Protein AF-A0A8H3FDE0-F1 (afdb_monomer)

Sequence (563 aa):
MAIGNAFDNSKFFAIRVATAGVLFFETPSGRVPGLAKILVSSVLSDLCQEQQKHQLLSYKMVSICQVDMKIFSKVVAVFGSPENREPVIRLATSHVDLRRVGPSQYFQEVLKLVSDSIEDLYEHAMQPSALKYLDVEMVSIKHDRGLDAELKRRFAAFSTEMDTGQEVFYVELPDRLGSKRKMAATGVEESSKVLTYRVRGIPLDLEFASTKTLLEESLETQSVDLDSLSASSGGRQEQVATVRVRGESAKLQGSRSEWLVPAAGSYVTNRRTLMVDTHFSGFTSLYRPNSDDKHVLDCIAISGLGSHAFGSWKHRDSQYMWLRDCLPHQLPGARVLIYGYDTKLAGSQSFQNIADLASKFRASLKVALGSNEHNRPLIFVAHSLGGLILKRALIQMASGDAADLRNFKSTFGILFFGVPNQGMDISSLLAMAHGQHNLPLLTTLSKDADFLQELIERFREVFNFRDSHVVSFFETNASPTARQDVTGKWSMSGKSAVLVDRYSARSGRSWEEDRSYPIDCNHSDMVKFSEYSDDCDIVCDILRDLANEASAVINARLTNSSP

Structure (mmCIF, N/CA/C/O backbone):
data_AF-A0A8H3FDE0-F1
#
_entry.id   AF-A0A8H3FDE0-F1
#
loop_
_atom_site.group_PDB
_atom_site.id
_atom_site.type_symbol
_atom_site.label_atom_id
_atom_site.label_alt_id
_atom_site.label_comp_id
_atom_site.label_asym_id
_atom_site.label_entity_id
_atom_site.label_seq_id
_atom_site.pdbx_PDB_ins_code
_atom_site.Cartn_x
_atom_site.Cartn_y
_atom_site.Cartn_z
_atom_site.occupancy
_atom_site.B_iso_or_equiv
_atom_site.auth_seq_id
_atom_site.auth_comp_id
_atom_site.auth_asym_id
_atom_site.auth_atom_id
_atom_site.pdbx_PDB_model_num
ATOM 1 N N . MET A 1 1 ? 11.069 64.218 -26.740 1.00 22.34 1 MET A N 1
ATOM 2 C CA . MET A 1 1 ? 11.864 65.327 -26.171 1.00 22.34 1 MET A CA 1
ATOM 3 C C . MET A 1 1 ? 12.975 64.686 -25.360 1.00 22.34 1 MET A C 1
ATOM 5 O O . MET A 1 1 ? 12.674 63.975 -24.412 1.00 22.34 1 MET A O 1
ATOM 9 N N . ALA A 1 2 ? 14.219 64.791 -25.823 1.00 33.81 2 ALA A N 1
ATOM 10 C CA . ALA A 1 2 ? 15.369 64.220 -25.135 1.00 33.81 2 ALA A CA 1
ATOM 11 C C . ALA A 1 2 ? 15.617 64.979 -23.824 1.00 33.81 2 ALA A C 1
ATOM 13 O O . ALA A 1 2 ? 15.707 66.204 -23.845 1.00 33.81 2 ALA A O 1
ATOM 14 N N . ILE A 1 3 ? 15.761 64.258 -22.713 1.00 22.78 3 ILE A N 1
ATOM 15 C CA . ILE A 1 3 ? 16.500 64.740 -21.546 1.00 22.78 3 ILE A CA 1
ATOM 16 C C . ILE A 1 3 ? 17.521 63.655 -21.231 1.00 22.78 3 ILE A C 1
ATOM 18 O O . ILE A 1 3 ? 17.233 62.673 -20.553 1.00 22.78 3 ILE A O 1
ATOM 22 N N . GLY A 1 4 ? 18.716 63.832 -21.790 1.00 33.47 4 GLY A N 1
ATOM 23 C CA . GLY A 1 4 ? 19.910 63.270 -21.193 1.00 33.47 4 GLY A CA 1
ATOM 24 C C . GLY A 1 4 ? 20.167 64.011 -19.888 1.00 33.47 4 GLY A C 1
ATOM 25 O O . GLY A 1 4 ? 20.262 65.233 -19.887 1.00 33.47 4 GLY A O 1
ATOM 26 N N . ASN A 1 5 ? 20.282 63.271 -18.794 1.00 26.22 5 ASN A N 1
ATOM 27 C CA . ASN A 1 5 ? 21.039 63.710 -17.635 1.00 26.22 5 ASN A CA 1
ATOM 28 C C . ASN A 1 5 ? 22.044 62.601 -17.342 1.00 26.22 5 ASN A C 1
ATOM 30 O O . ASN A 1 5 ? 21.673 61.484 -16.987 1.00 26.22 5 ASN A O 1
ATOM 34 N N . ALA A 1 6 ? 23.315 62.913 -17.584 1.00 33.34 6 ALA A N 1
ATOM 35 C CA . ALA A 1 6 ? 24.441 62.068 -17.240 1.00 33.34 6 ALA A CA 1
ATOM 36 C C . ALA A 1 6 ? 24.471 61.908 -15.715 1.00 33.34 6 ALA A C 1
ATOM 38 O O . ALA A 1 6 ? 24.674 62.881 -14.989 1.00 33.34 6 ALA A O 1
ATOM 39 N N . PHE A 1 7 ? 24.218 60.692 -15.234 1.00 35.72 7 PHE A N 1
ATOM 40 C CA . PHE A 1 7 ? 24.431 60.361 -13.832 1.00 35.72 7 PHE A CA 1
ATOM 41 C C . PHE A 1 7 ? 25.938 60.349 -13.544 1.00 35.72 7 PHE A C 1
ATOM 43 O O . PHE A 1 7 ? 26.733 59.831 -14.327 1.00 35.72 7 PHE A O 1
ATOM 50 N N . ASP A 1 8 ? 26.333 60.959 -12.428 1.00 37.66 8 ASP A N 1
ATOM 51 C CA . ASP A 1 8 ? 27.702 60.903 -11.920 1.00 37.66 8 ASP A CA 1
ATOM 52 C C . ASP A 1 8 ? 27.927 59.536 -11.261 1.00 37.66 8 ASP A C 1
ATOM 54 O O . ASP A 1 8 ? 27.535 59.293 -10.117 1.00 37.66 8 ASP A O 1
ATOM 58 N N . ASN A 1 9 ? 28.528 58.617 -12.014 1.00 37.41 9 ASN A N 1
ATOM 59 C CA . ASN A 1 9 ? 28.656 57.209 -11.632 1.00 37.41 9 ASN A CA 1
ATOM 60 C C . ASN A 1 9 ? 29.606 56.977 -10.446 1.00 37.41 9 ASN A C 1
ATOM 62 O O . ASN A 1 9 ? 29.585 55.907 -9.844 1.00 37.41 9 ASN A O 1
ATOM 66 N N . SER A 1 10 ? 30.371 57.997 -10.038 1.00 37.31 10 SER A N 1
ATOM 67 C CA . SER A 1 10 ? 31.222 57.938 -8.845 1.00 37.31 10 SER A CA 1
ATOM 68 C C . SER A 1 10 ? 30.434 57.889 -7.528 1.00 37.31 10 SER A C 1
ATOM 70 O O . SER A 1 10 ? 30.994 57.517 -6.495 1.00 37.31 10 SER A O 1
ATOM 72 N N . LYS A 1 11 ? 29.137 58.231 -7.565 1.00 34.28 11 LYS A N 1
ATOM 73 C CA . LYS A 1 11 ? 28.269 58.326 -6.385 1.00 34.28 11 LYS A CA 1
ATOM 74 C C . LYS A 1 11 ? 27.404 57.100 -6.142 1.00 34.28 11 LYS A C 1
ATOM 76 O O . LYS A 1 11 ? 26.769 57.054 -5.096 1.00 34.28 11 LYS A O 1
ATOM 81 N N . PHE A 1 12 ? 27.394 56.116 -7.040 1.00 36.97 12 PHE A N 1
ATOM 82 C CA . PHE A 1 12 ? 26.484 54.973 -6.957 1.00 36.97 12 PHE A CA 1
ATOM 83 C C . PHE A 1 12 ? 27.229 53.629 -6.949 1.00 36.97 12 PHE A C 1
ATOM 85 O O . PHE A 1 12 ? 28.240 53.466 -7.635 1.00 36.97 12 PHE A O 1
ATOM 92 N N . PHE A 1 13 ? 26.720 52.648 -6.199 1.00 36.12 13 PHE A N 1
ATOM 93 C CA . PHE A 1 13 ? 27.183 51.258 -6.237 1.00 36.12 13 PHE A CA 1
ATOM 94 C C . PHE A 1 13 ? 26.035 50.285 -6.524 1.00 36.12 13 PHE A C 1
ATOM 96 O O . PHE A 1 13 ? 24.891 50.555 -6.166 1.00 36.12 13 PHE A O 1
ATOM 103 N N . ALA A 1 14 ? 26.324 49.170 -7.200 1.00 37.31 14 ALA A N 1
ATOM 104 C CA . ALA A 1 14 ? 25.313 48.229 -7.685 1.00 37.31 14 ALA A CA 1
ATOM 105 C C . ALA A 1 14 ? 25.426 46.839 -7.031 1.00 37.31 14 ALA A C 1
ATOM 107 O O . ALA A 1 14 ? 26.529 46.316 -6.863 1.00 37.31 14 ALA A O 1
ATOM 108 N N . ILE A 1 15 ? 24.284 46.224 -6.703 1.00 37.41 15 ILE A N 1
ATOM 109 C CA . ILE A 1 15 ? 24.168 44.870 -6.144 1.00 37.41 15 ILE A CA 1
ATOM 110 C C . ILE A 1 15 ? 23.293 44.011 -7.055 1.00 37.41 15 ILE A C 1
ATOM 112 O O . ILE A 1 15 ? 22.133 44.337 -7.310 1.00 37.41 15 ILE A O 1
ATOM 116 N N . ARG A 1 16 ? 23.819 42.875 -7.522 1.00 36.84 16 ARG A N 1
ATOM 117 C CA . ARG A 1 16 ? 23.047 41.886 -8.289 1.00 36.84 16 ARG A CA 1
ATOM 118 C C . ARG A 1 16 ? 22.455 40.831 -7.362 1.00 36.84 16 ARG A C 1
ATOM 120 O O . ARG A 1 16 ? 23.194 40.149 -6.659 1.00 36.84 16 ARG A O 1
ATOM 127 N N . VAL A 1 17 ? 21.144 40.620 -7.450 1.00 37.12 17 VAL A N 1
ATOM 128 C CA . VAL A 1 17 ? 20.457 39.498 -6.799 1.00 37.12 17 VAL A CA 1
ATOM 129 C C . VAL A 1 17 ? 20.051 38.494 -7.874 1.00 37.12 17 VAL A C 1
ATOM 131 O O . VAL A 1 17 ? 19.316 38.834 -8.804 1.00 37.12 17 VAL A O 1
ATOM 134 N N . ALA A 1 18 ? 20.540 37.254 -7.762 1.00 33.62 18 ALA A N 1
ATOM 135 C CA . ALA A 1 18 ? 20.461 36.224 -8.807 1.00 33.62 18 ALA A CA 1
ATOM 136 C C . ALA A 1 18 ? 19.032 35.891 -9.287 1.00 33.62 18 ALA A C 1
ATOM 138 O O . ALA A 1 18 ? 18.868 35.325 -10.365 1.00 33.62 18 ALA A O 1
ATOM 139 N N . THR A 1 19 ? 18.000 36.279 -8.535 1.00 35.19 19 THR A N 1
ATOM 140 C CA . THR A 1 19 ? 16.588 36.046 -8.870 1.00 35.19 19 THR A CA 1
ATOM 141 C C . THR A 1 19 ? 15.720 37.312 -8.908 1.00 35.19 19 THR A C 1
ATOM 143 O O . THR A 1 19 ? 14.520 37.187 -9.144 1.00 35.19 19 THR A O 1
ATOM 146 N N . ALA A 1 20 ? 16.281 38.518 -8.717 1.00 34.38 20 ALA A N 1
ATOM 147 C CA . ALA A 1 20 ? 15.489 39.756 -8.593 1.00 34.38 20 ALA A CA 1
ATOM 148 C C . ALA A 1 20 ? 16.021 40.996 -9.350 1.00 34.38 20 ALA A C 1
ATOM 150 O O . ALA A 1 20 ? 15.379 42.041 -9.317 1.00 34.38 20 ALA A O 1
ATOM 151 N N . GLY A 1 21 ? 17.137 40.901 -10.081 1.00 37.28 21 GLY A N 1
ATOM 152 C CA . GLY A 1 21 ? 17.689 42.032 -10.846 1.00 37.28 21 GLY A CA 1
ATOM 153 C C . GLY A 1 21 ? 18.796 42.798 -10.108 1.00 37.28 21 GLY A C 1
ATOM 154 O O . GLY A 1 21 ? 19.338 42.311 -9.114 1.00 37.28 21 GLY A O 1
ATOM 155 N N . VAL A 1 22 ? 19.196 43.954 -10.652 1.00 34.84 22 VAL A N 1
ATOM 156 C CA . VAL A 1 22 ? 20.309 44.789 -10.153 1.00 34.84 22 VAL A CA 1
ATOM 157 C C . VAL A 1 22 ? 19.758 45.993 -9.394 1.00 34.84 22 VAL A C 1
ATOM 159 O O . VAL A 1 22 ? 18.903 46.703 -9.913 1.00 34.84 22 VAL A O 1
ATOM 162 N N . LEU A 1 23 ? 20.259 46.230 -8.185 1.00 37.91 23 LEU A N 1
ATOM 163 C CA . LEU A 1 23 ? 19.879 47.331 -7.300 1.00 37.91 23 LEU A CA 1
ATOM 164 C C . LEU A 1 23 ? 21.014 48.355 -7.234 1.00 37.91 23 LEU A C 1
ATOM 166 O O . LEU A 1 23 ? 22.162 47.951 -7.098 1.00 37.91 23 LEU A O 1
ATOM 170 N N . PHE A 1 24 ? 20.715 49.654 -7.301 1.00 35.84 24 PHE A N 1
ATOM 171 C CA . PHE A 1 24 ? 21.709 50.731 -7.193 1.00 35.84 24 PHE A CA 1
ATOM 172 C C . PHE A 1 24 ? 21.506 51.531 -5.899 1.00 35.84 24 PHE A C 1
ATOM 174 O O . PHE A 1 24 ? 20.376 51.863 -5.542 1.00 35.84 24 PHE A O 1
ATOM 181 N N . PHE A 1 25 ? 22.601 51.869 -5.224 1.00 37.00 25 PHE A N 1
ATOM 182 C CA . PHE A 1 25 ? 22.638 52.604 -3.958 1.00 37.00 25 PHE A CA 1
ATOM 183 C C . PHE A 1 25 ? 23.558 53.821 -4.084 1.00 37.00 25 PHE A C 1
ATOM 185 O O . PHE A 1 25 ? 24.572 53.744 -4.770 1.00 37.00 25 PHE A O 1
ATOM 192 N N . GLU A 1 26 ? 23.221 54.940 -3.443 1.00 36.34 26 GLU A N 1
ATOM 193 C CA . GLU A 1 26 ? 24.007 56.184 -3.471 1.00 36.34 26 GLU A CA 1
ATOM 194 C C . GLU A 1 26 ? 24.950 56.265 -2.254 1.00 36.34 26 GLU A C 1
ATOM 196 O O . GLU A 1 26 ? 24.583 55.867 -1.151 1.00 36.34 26 GLU A O 1
ATOM 201 N N . THR A 1 27 ? 26.179 56.752 -2.438 1.00 38.47 27 THR A N 1
ATOM 202 C CA . THR A 1 27 ? 27.205 56.837 -1.382 1.00 38.47 27 THR A CA 1
ATOM 203 C C . THR A 1 27 ? 27.100 58.129 -0.552 1.00 38.47 27 THR A C 1
ATOM 205 O O . THR A 1 27 ? 26.660 59.160 -1.062 1.00 38.47 27 THR A O 1
ATOM 208 N N . PRO A 1 28 ? 27.531 58.134 0.728 1.00 39.09 28 PRO A N 1
ATOM 209 C CA . PRO A 1 28 ? 27.025 59.091 1.723 1.00 39.09 28 PRO A CA 1
ATOM 210 C C . PRO A 1 28 ? 27.609 60.511 1.677 1.00 39.09 28 PRO A C 1
ATOM 212 O O . PRO A 1 28 ? 27.241 61.351 2.499 1.00 39.09 28 PRO A O 1
ATOM 215 N N . SER A 1 29 ? 28.524 60.840 0.762 1.00 39.75 29 SER A N 1
ATOM 216 C CA . SER A 1 29 ? 29.265 62.112 0.833 1.00 39.75 29 SER A CA 1
ATOM 217 C C . SER A 1 29 ? 28.501 63.345 0.327 1.00 39.75 29 SER A C 1
ATOM 219 O O . SER A 1 29 ? 29.087 64.415 0.171 1.00 39.75 29 SER A O 1
ATOM 221 N N . GLY A 1 30 ? 27.184 63.253 0.136 1.00 33.19 30 GLY A N 1
ATOM 222 C CA . GLY A 1 30 ? 26.374 64.363 -0.365 1.00 33.19 30 GLY A CA 1
ATOM 223 C C . GLY A 1 30 ? 24.966 64.452 0.209 1.00 33.19 30 GLY A C 1
ATOM 224 O O . GLY A 1 30 ? 24.048 64.686 -0.558 1.00 33.19 30 GLY A O 1
ATOM 225 N N . ARG A 1 31 ? 24.802 64.254 1.527 1.00 33.38 31 ARG A N 1
ATOM 226 C CA . ARG A 1 31 ? 23.618 64.596 2.353 1.00 33.38 31 ARG A CA 1
ATOM 227 C C . ARG A 1 31 ? 22.254 64.597 1.631 1.00 33.38 31 ARG A C 1
ATOM 229 O O . ARG A 1 31 ? 21.809 65.660 1.219 1.00 33.38 31 ARG A O 1
ATOM 236 N N . VAL A 1 32 ? 21.540 63.469 1.682 1.00 28.52 32 VAL A N 1
ATOM 237 C CA . VAL A 1 32 ? 20.231 63.314 2.365 1.00 28.52 32 VAL A CA 1
ATOM 238 C C . VAL A 1 32 ? 20.083 61.825 2.743 1.00 28.52 32 VAL A C 1
ATOM 240 O O . VAL A 1 32 ? 20.310 60.977 1.883 1.00 28.52 32 VAL A O 1
ATOM 243 N N . PRO A 1 33 ? 19.738 61.475 3.997 1.00 34.03 33 PRO A N 1
ATOM 244 C CA . PRO A 1 33 ? 19.561 60.090 4.419 1.00 34.03 33 PRO A CA 1
ATOM 245 C C . PRO A 1 33 ? 18.165 59.572 4.048 1.00 34.03 33 PRO A C 1
ATOM 247 O O . PRO A 1 33 ? 17.163 60.254 4.256 1.00 34.03 33 PRO A O 1
ATOM 250 N N . GLY A 1 34 ? 18.110 58.332 3.564 1.00 33.41 34 GLY A N 1
ATOM 251 C CA . GLY A 1 34 ? 16.872 57.569 3.435 1.00 33.41 34 GLY A CA 1
ATOM 252 C C . GLY A 1 34 ? 16.221 57.648 2.060 1.00 33.41 34 GLY A C 1
ATOM 253 O O . GLY A 1 34 ? 15.287 58.414 1.859 1.00 33.41 34 GLY A O 1
ATOM 254 N N . LEU A 1 35 ? 16.686 56.801 1.140 1.00 31.83 35 LEU A N 1
ATOM 255 C CA . LEU A 1 35 ? 15.866 56.040 0.186 1.00 31.83 35 LEU A CA 1
ATOM 256 C C . LEU A 1 35 ? 16.807 55.257 -0.733 1.00 31.83 35 LEU A C 1
ATOM 258 O O . LEU A 1 35 ? 17.400 55.814 -1.655 1.00 31.83 35 LEU A O 1
ATOM 262 N N . ALA A 1 36 ? 16.908 53.945 -0.520 1.00 32.09 36 ALA A N 1
ATOM 263 C CA . ALA A 1 36 ? 17.380 53.048 -1.564 1.00 32.09 36 ALA A CA 1
ATOM 264 C C . ALA A 1 36 ? 16.412 53.173 -2.752 1.00 32.09 36 ALA A C 1
ATOM 266 O O . ALA A 1 36 ? 15.255 52.748 -2.679 1.00 32.09 36 ALA A O 1
ATOM 267 N N . LYS A 1 37 ? 16.851 53.810 -3.841 1.00 33.69 37 LYS A N 1
ATOM 268 C CA . LYS A 1 37 ? 16.078 53.869 -5.082 1.00 33.69 37 LYS A CA 1
ATOM 269 C C . LYS A 1 37 ? 16.161 52.502 -5.758 1.00 33.69 37 LYS A C 1
ATOM 271 O O . LYS A 1 37 ? 17.073 52.212 -6.523 1.00 33.69 37 LYS A O 1
ATOM 276 N N . ILE A 1 38 ? 15.179 51.655 -5.469 1.00 33.28 38 ILE A N 1
ATOM 277 C CA . ILE A 1 38 ? 14.972 50.393 -6.175 1.00 33.28 38 ILE A CA 1
ATOM 278 C C . ILE A 1 38 ? 14.466 50.729 -7.585 1.00 33.28 38 ILE A C 1
ATOM 280 O O . ILE A 1 38 ? 13.282 50.989 -7.790 1.00 33.28 38 ILE A O 1
ATOM 284 N N . LEU A 1 39 ? 15.373 50.754 -8.563 1.00 31.47 39 LEU A N 1
ATOM 285 C CA . LEU A 1 39 ? 15.007 50.760 -9.978 1.00 31.47 39 LEU A CA 1
ATOM 286 C C . LEU A 1 39 ? 14.597 49.338 -10.373 1.00 31.47 39 LEU A C 1
ATOM 288 O O . LEU A 1 39 ? 15.419 48.521 -10.777 1.00 31.47 39 LEU A O 1
ATOM 292 N N . VAL A 1 40 ? 13.309 49.032 -10.241 1.00 33.34 40 VAL A N 1
ATOM 293 C CA . VAL A 1 40 ? 12.713 47.837 -10.843 1.00 33.34 40 VAL A CA 1
ATOM 294 C C . VAL A 1 40 ? 11.782 48.303 -11.957 1.00 33.34 40 VAL A C 1
ATOM 296 O O . VAL A 1 40 ? 10.842 49.056 -11.722 1.00 33.34 40 VAL A O 1
ATOM 299 N N . SER A 1 41 ? 12.065 47.807 -13.164 1.00 30.62 41 SER A N 1
ATOM 300 C CA . SER A 1 41 ? 11.347 47.987 -14.435 1.00 30.62 41 SER A CA 1
ATOM 301 C C . SER A 1 41 ? 11.765 49.152 -15.368 1.00 30.62 41 SER A C 1
ATOM 303 O O . SER A 1 41 ? 11.991 50.293 -14.972 1.00 30.62 41 SER A O 1
ATOM 305 N N . SER A 1 42 ? 11.831 48.793 -16.659 1.00 31.50 42 SER A N 1
ATOM 306 C CA . SER A 1 42 ? 12.104 49.536 -17.910 1.00 31.50 42 SER A CA 1
ATOM 307 C C . SER A 1 42 ? 13.529 50.013 -18.243 1.00 31.50 42 SER A C 1
ATOM 309 O O . SER A 1 42 ? 13.924 49.870 -19.391 1.00 31.50 42 SER A O 1
ATOM 311 N N . VAL A 1 43 ? 14.369 50.465 -17.305 1.00 33.34 43 VAL A N 1
ATOM 312 C CA . VAL A 1 43 ? 15.725 50.960 -17.684 1.00 33.34 43 VAL A CA 1
ATOM 313 C C . VAL A 1 43 ? 16.710 49.815 -18.003 1.00 33.34 43 VAL A C 1
ATOM 315 O O . VAL A 1 43 ? 17.673 49.982 -18.747 1.00 33.34 43 VAL A O 1
ATOM 318 N N . LEU A 1 44 ? 16.449 48.609 -17.488 1.00 34.69 44 LEU A N 1
ATOM 319 C CA . LEU A 1 44 ? 17.296 47.427 -17.692 1.00 34.69 44 LEU A CA 1
ATOM 320 C C . LEU A 1 44 ? 17.119 46.760 -19.062 1.00 34.69 44 LEU A C 1
ATOM 322 O O . LEU A 1 44 ? 18.084 46.188 -19.559 1.00 34.69 44 LEU A O 1
ATOM 326 N N . SER A 1 45 ? 15.942 46.833 -19.696 1.00 37.31 45 SER A N 1
ATOM 327 C CA . SER A 1 45 ? 15.805 46.332 -21.075 1.00 37.31 45 SER A CA 1
ATOM 328 C C . SER A 1 45 ? 16.636 47.162 -22.052 1.00 37.31 45 SER A C 1
ATOM 330 O O . SER A 1 45 ? 17.152 46.615 -23.024 1.00 37.31 45 SER A O 1
ATOM 332 N N . ASP A 1 46 ? 16.825 48.447 -21.738 1.00 34.12 46 ASP A N 1
ATOM 333 C CA . ASP A 1 46 ? 17.574 49.391 -22.564 1.00 34.12 46 ASP A CA 1
ATOM 334 C C . ASP A 1 46 ? 19.088 49.338 -22.269 1.00 34.12 46 ASP A C 1
ATOM 336 O O . ASP A 1 46 ? 19.888 49.311 -23.202 1.00 34.12 46 ASP A O 1
ATOM 340 N N . LEU A 1 47 ? 19.502 49.191 -20.998 1.00 35.53 47 LEU A N 1
ATOM 341 C CA . LEU A 1 47 ? 20.918 49.040 -20.597 1.00 35.53 47 LEU A CA 1
ATOM 342 C C . LEU A 1 47 ? 21.522 47.653 -20.899 1.00 35.53 47 LEU A C 1
ATOM 344 O O . LEU A 1 47 ? 22.745 47.516 -20.973 1.00 35.53 47 LEU A O 1
ATOM 348 N N . CYS A 1 48 ? 20.697 46.608 -21.050 1.00 38.47 48 CYS A N 1
ATOM 349 C CA . CYS A 1 48 ? 21.152 45.254 -21.397 1.00 38.47 48 CYS A CA 1
ATOM 350 C C . CYS A 1 48 ? 21.307 45.008 -22.908 1.00 38.47 48 CYS A C 1
ATOM 352 O O . CYS A 1 48 ? 21.723 43.911 -23.292 1.00 38.47 48 CYS A O 1
ATOM 354 N N . GLN A 1 49 ? 21.036 45.998 -23.766 1.00 39.34 49 GLN A N 1
ATOM 355 C CA . GLN A 1 49 ? 21.440 45.934 -25.173 1.00 39.34 49 GLN A CA 1
ATOM 356 C C . GLN A 1 49 ? 22.977 45.996 -25.278 1.00 39.34 49 GLN A C 1
ATOM 358 O O . GLN A 1 49 ? 23.633 46.730 -24.536 1.00 39.34 49 GLN A O 1
ATOM 363 N N . GLU A 1 50 ? 23.583 45.223 -26.191 1.00 39.38 50 GLU A N 1
ATOM 364 C CA . GLU A 1 50 ? 25.050 45.057 -26.280 1.00 39.38 50 GLU A CA 1
ATOM 365 C C . GLU A 1 50 ? 25.846 46.371 -26.391 1.00 39.38 50 GLU A C 1
ATOM 367 O O . GLU A 1 50 ? 27.014 46.406 -26.010 1.00 39.38 50 GLU A O 1
ATOM 372 N N . GLN A 1 51 ? 25.222 47.467 -26.832 1.00 39.56 51 GLN A N 1
ATOM 373 C CA . GLN A 1 51 ? 25.865 48.770 -27.018 1.00 39.56 51 GLN A CA 1
ATOM 374 C C . GLN A 1 51 ? 26.121 49.582 -25.730 1.00 39.56 51 GLN A C 1
ATOM 376 O O . GLN A 1 51 ? 26.829 50.584 -25.807 1.00 39.56 51 GLN A O 1
ATOM 381 N N . GLN A 1 52 ? 25.616 49.184 -24.549 1.00 37.94 52 GLN A N 1
ATOM 382 C CA . GLN A 1 52 ? 25.754 49.987 -23.311 1.00 37.94 52 GLN A CA 1
ATOM 383 C C . GLN A 1 52 ? 26.490 49.303 -22.140 1.00 37.94 52 GLN A C 1
ATOM 385 O O . GLN A 1 52 ? 26.729 49.939 -21.111 1.00 37.94 52 GLN A O 1
ATOM 390 N N . LYS A 1 53 ? 26.970 48.058 -22.301 1.00 40.06 53 LYS A N 1
ATOM 391 C CA . LYS A 1 53 ? 27.696 47.300 -21.251 1.00 40.06 53 LYS A CA 1
ATOM 392 C C . LYS A 1 53 ? 28.917 48.025 -20.664 1.00 40.06 53 LYS A C 1
ATOM 394 O O . LYS A 1 53 ? 29.217 47.851 -19.487 1.00 40.06 53 LYS A O 1
ATOM 399 N N . HIS A 1 54 ? 29.604 48.862 -21.441 1.00 42.72 54 HIS A N 1
ATOM 400 C CA . HIS A 1 54 ? 30.774 49.614 -20.968 1.00 42.72 54 HIS A CA 1
ATOM 401 C C . HIS A 1 54 ? 30.444 50.656 -19.883 1.00 42.72 54 HIS A C 1
ATOM 403 O O . HIS A 1 54 ? 31.332 51.025 -19.118 1.00 42.72 54 HIS A O 1
ATOM 409 N N . GLN A 1 55 ? 29.183 51.095 -19.763 1.00 40.19 55 GLN A N 1
ATOM 410 C CA . GLN A 1 55 ? 28.762 52.036 -18.718 1.00 40.19 55 GLN A CA 1
ATOM 411 C C . GLN A 1 55 ? 28.667 51.372 -17.333 1.00 40.19 55 GLN A C 1
ATOM 413 O O . GLN A 1 55 ? 28.877 52.042 -16.323 1.00 40.19 55 GLN A O 1
ATOM 418 N N . LEU A 1 56 ? 28.460 50.049 -17.265 1.00 40.69 56 LEU A N 1
ATOM 419 C CA . LEU A 1 56 ? 28.406 49.297 -16.001 1.00 40.69 56 LEU A CA 1
ATOM 420 C C . LEU A 1 56 ? 29.760 49.253 -15.268 1.00 40.69 56 LEU A C 1
ATOM 422 O O . LEU A 1 56 ? 29.789 49.139 -14.048 1.00 40.69 56 LEU A O 1
ATOM 426 N N . LEU A 1 57 ? 30.877 49.410 -15.989 1.00 40.53 57 LEU A N 1
ATOM 427 C CA . LEU A 1 57 ? 32.238 49.416 -15.427 1.00 40.53 57 LEU A CA 1
ATOM 428 C C . LEU A 1 57 ? 32.570 50.679 -14.616 1.00 40.53 57 LEU A C 1
ATOM 430 O O . LEU A 1 57 ? 33.614 50.738 -13.972 1.00 40.53 57 LEU A O 1
ATOM 434 N N . SER A 1 58 ? 31.708 51.696 -14.663 1.00 36.25 58 SER A N 1
ATOM 435 C CA . SER A 1 58 ? 31.905 52.962 -13.949 1.00 36.25 58 SER A CA 1
ATOM 436 C C . SER A 1 58 ? 31.269 52.999 -12.553 1.00 36.25 58 SER A C 1
ATOM 438 O O . SER A 1 58 ? 31.458 53.979 -11.836 1.00 36.25 58 SER A O 1
ATOM 440 N N . TYR A 1 59 ? 30.572 51.929 -12.149 1.00 39.53 59 TYR A N 1
ATOM 441 C CA . TYR A 1 59 ? 29.973 51.774 -10.821 1.00 39.53 59 TYR A CA 1
ATOM 442 C C . TYR A 1 59 ? 30.810 50.834 -9.944 1.00 39.53 59 TYR A C 1
ATOM 444 O O . TYR A 1 59 ? 31.330 49.822 -10.416 1.00 39.53 59 TYR A O 1
ATOM 452 N N . LYS A 1 60 ? 30.909 51.120 -8.639 1.00 35.56 60 LYS A N 1
ATOM 453 C CA . LYS A 1 60 ? 31.453 50.149 -7.670 1.00 35.56 60 LYS A CA 1
ATOM 454 C C . LYS A 1 60 ? 30.425 49.029 -7.472 1.00 35.56 60 LYS A C 1
ATOM 456 O O . LYS A 1 60 ? 29.248 49.321 -7.305 1.00 35.56 60 LYS A O 1
ATOM 461 N N . MET A 1 61 ? 30.821 47.758 -7.513 1.00 38.53 61 MET A N 1
ATOM 462 C CA . MET A 1 61 ? 29.871 46.633 -7.460 1.00 38.53 61 MET A CA 1
ATOM 463 C C . MET A 1 61 ? 30.195 45.655 -6.328 1.00 38.53 61 MET A C 1
ATOM 465 O O . MET A 1 61 ? 31.365 45.390 -6.050 1.00 38.53 61 MET A O 1
ATOM 469 N N . VAL A 1 62 ? 29.152 45.128 -5.678 1.00 35.19 62 VAL A N 1
ATOM 470 C CA . VAL A 1 62 ? 29.246 44.090 -4.636 1.00 35.19 62 VAL A CA 1
ATOM 471 C C . VAL A 1 62 ? 28.268 42.968 -4.972 1.00 35.19 62 VAL A C 1
ATOM 473 O O . VAL A 1 62 ? 27.091 43.212 -5.246 1.00 35.19 62 VAL A O 1
ATOM 476 N N . SER A 1 63 ? 28.751 41.727 -4.941 1.00 36.72 63 SER A N 1
ATOM 477 C CA . SER A 1 63 ? 27.975 40.547 -5.331 1.00 36.72 63 SER A CA 1
ATOM 478 C C . SER A 1 63 ? 27.604 39.721 -4.093 1.00 36.72 63 SER A C 1
ATOM 480 O O . SER A 1 63 ? 28.461 39.377 -3.287 1.00 36.72 63 SER A O 1
ATOM 482 N N . ILE A 1 64 ? 26.324 39.390 -3.904 1.00 36.03 64 ILE A N 1
ATOM 483 C CA . ILE A 1 64 ? 25.856 38.615 -2.739 1.00 36.03 64 ILE A CA 1
ATOM 484 C C . ILE A 1 64 ? 25.473 37.207 -3.200 1.00 36.03 64 ILE A C 1
ATOM 486 O O . ILE A 1 64 ? 24.720 37.050 -4.161 1.00 36.03 64 ILE A O 1
ATOM 490 N N . CYS A 1 65 ? 25.997 36.175 -2.533 1.00 33.91 65 CYS A N 1
ATOM 491 C CA . CYS A 1 65 ? 25.791 34.775 -2.913 1.00 33.91 65 CYS A CA 1
ATOM 492 C C . CYS A 1 65 ? 25.302 33.929 -1.726 1.00 33.91 65 CYS A C 1
ATOM 494 O O . CYS A 1 65 ? 25.849 34.005 -0.630 1.00 33.91 65 CYS A O 1
ATOM 496 N N . GLN A 1 66 ? 24.276 33.107 -1.946 1.00 35.03 66 GLN A N 1
ATOM 497 C CA . GLN A 1 66 ? 23.665 32.248 -0.929 1.00 35.03 66 GLN A CA 1
ATOM 498 C C . GLN A 1 66 ? 24.441 30.927 -0.780 1.00 35.03 66 GLN A C 1
ATOM 500 O O . GLN A 1 66 ? 24.844 30.322 -1.775 1.00 35.03 66 GLN A O 1
ATOM 505 N N . VAL A 1 67 ? 24.614 30.447 0.455 1.00 32.91 67 VAL A N 1
ATOM 506 C CA . VAL A 1 67 ? 25.205 29.129 0.749 1.00 32.91 67 VAL A CA 1
ATOM 507 C C . VAL A 1 67 ? 24.117 28.207 1.280 1.00 32.91 67 VAL A C 1
ATOM 509 O O . VAL A 1 67 ? 24.032 27.984 2.473 1.00 32.91 67 VAL A O 1
ATOM 512 N N . ASP A 1 68 ? 23.221 27.763 0.405 1.00 31.61 68 ASP A N 1
ATOM 513 C CA . ASP A 1 68 ? 22.733 26.377 0.413 1.00 31.61 68 ASP A CA 1
ATOM 514 C C . ASP A 1 68 ? 21.648 26.196 -0.643 1.00 31.61 68 ASP A C 1
ATOM 516 O O . ASP A 1 68 ? 20.457 26.394 -0.418 1.00 31.61 68 ASP A O 1
ATOM 520 N N . MET A 1 69 ? 22.093 25.843 -1.844 1.00 30.94 69 MET A N 1
ATOM 521 C CA . MET A 1 69 ? 21.731 24.596 -2.519 1.00 30.94 69 MET A CA 1
ATOM 522 C C . MET A 1 69 ? 22.374 24.613 -3.906 1.00 30.94 69 MET A C 1
ATOM 524 O O . MET A 1 69 ? 22.395 25.614 -4.621 1.00 30.94 69 MET A O 1
ATOM 528 N N . LYS A 1 70 ? 22.983 23.483 -4.251 1.00 34.22 70 LYS A N 1
ATOM 529 C CA . LYS A 1 70 ? 23.883 23.295 -5.389 1.00 34.22 70 LYS A CA 1
ATOM 530 C C . LYS A 1 70 ? 23.156 23.324 -6.745 1.00 34.22 70 LYS A C 1
ATOM 532 O O . LYS A 1 70 ? 23.100 22.289 -7.388 1.00 34.22 70 LYS A O 1
ATOM 537 N N . ILE A 1 71 ? 22.679 24.478 -7.221 1.00 28.33 71 ILE A N 1
ATOM 538 C CA . ILE A 1 71 ? 22.611 24.801 -8.666 1.00 28.33 71 ILE A CA 1
ATOM 539 C C . ILE A 1 71 ? 22.873 26.301 -8.864 1.00 28.33 71 ILE A C 1
ATOM 541 O O . ILE A 1 71 ? 22.019 27.065 -9.285 1.00 28.33 71 ILE A O 1
ATOM 545 N N . PHE A 1 72 ? 24.099 26.719 -8.576 1.00 26.69 72 PHE A N 1
ATOM 546 C CA . PHE A 1 72 ? 24.865 27.513 -9.531 1.00 26.69 72 PHE A CA 1
ATOM 547 C C . PHE A 1 72 ? 26.300 27.002 -9.439 1.00 26.69 72 PHE A C 1
ATOM 549 O O . PHE A 1 72 ? 27.049 27.315 -8.515 1.00 26.69 72 PHE A O 1
ATOM 556 N N . SER A 1 73 ? 26.686 26.147 -10.385 1.00 26.38 73 SER A N 1
ATOM 557 C CA . SER A 1 73 ? 28.090 25.849 -10.633 1.00 26.38 73 SER A CA 1
ATOM 558 C C . SER A 1 73 ? 28.779 27.157 -11.010 1.00 26.38 73 SER A C 1
ATOM 560 O O . SER A 1 73 ? 28.611 27.593 -12.139 1.00 26.38 73 SER A O 1
ATOM 562 N N . LYS A 1 74 ? 29.480 27.792 -10.061 1.00 28.41 74 LYS A N 1
ATOM 563 C CA . LYS A 1 74 ? 30.573 28.784 -10.204 1.00 28.41 74 LYS A CA 1
ATOM 564 C C . LYS A 1 74 ? 30.478 29.927 -11.244 1.00 28.41 74 LYS A C 1
ATOM 566 O O . LYS A 1 74 ? 31.420 30.703 -11.319 1.00 28.41 74 LYS A O 1
ATOM 571 N N . VAL A 1 75 ? 29.405 30.081 -12.015 1.00 29.28 75 VAL A N 1
ATOM 572 C CA . VAL A 1 75 ? 29.425 30.866 -13.264 1.00 29.28 75 VAL A CA 1
ATOM 573 C C . VAL A 1 75 ? 28.444 32.039 -13.264 1.00 29.28 75 VAL A C 1
ATOM 575 O O . VAL A 1 75 ? 28.560 32.910 -14.114 1.00 29.28 75 VAL A O 1
ATOM 578 N N . VAL A 1 76 ? 27.530 32.172 -12.301 1.00 34.09 76 VAL A N 1
ATOM 579 C CA . VAL A 1 76 ? 26.565 33.290 -12.334 1.00 34.09 76 VAL A CA 1
ATOM 580 C C . VAL A 1 76 ? 26.457 33.982 -10.983 1.00 34.09 76 VAL A C 1
ATOM 582 O O . VAL A 1 76 ? 25.450 33.897 -10.294 1.00 34.09 76 VAL A O 1
ATOM 585 N N . ALA A 1 77 ? 27.519 34.684 -10.605 1.00 34.69 77 ALA A N 1
ATOM 586 C CA . ALA A 1 77 ? 27.455 35.720 -9.573 1.00 34.69 77 ALA A CA 1
ATOM 587 C C . ALA A 1 77 ? 28.530 36.797 -9.796 1.00 34.69 77 ALA A C 1
ATOM 589 O O . ALA A 1 77 ? 29.095 37.305 -8.838 1.00 34.69 77 ALA A O 1
ATOM 590 N N . VAL A 1 78 ? 28.866 37.099 -11.054 1.00 37.00 78 VAL A N 1
ATOM 591 C CA . VAL A 1 78 ? 29.796 38.183 -11.403 1.00 37.00 78 VAL A CA 1
ATOM 592 C C . VAL A 1 78 ? 29.305 38.818 -12.699 1.00 37.00 78 VAL A C 1
ATOM 594 O O . VAL A 1 78 ? 28.861 38.108 -13.606 1.00 37.00 78 VAL A O 1
ATOM 597 N N . PHE A 1 79 ? 29.350 40.145 -12.803 1.00 36.12 79 PHE A N 1
ATOM 598 C CA . PHE A 1 79 ? 28.962 40.853 -14.029 1.00 36.12 79 PHE A CA 1
ATOM 599 C C . PHE A 1 79 ? 30.005 40.775 -15.156 1.00 36.12 79 PHE A C 1
ATOM 601 O O . PHE A 1 79 ? 29.754 41.279 -16.245 1.00 36.12 79 PHE A O 1
ATOM 608 N N . GLY A 1 80 ? 31.128 40.083 -14.936 1.00 38.25 80 GLY A N 1
ATOM 609 C CA . GLY A 1 80 ? 32.189 39.921 -15.924 1.00 38.25 80 GLY A CA 1
ATOM 610 C C . GLY A 1 80 ? 32.893 41.245 -16.210 1.00 38.25 80 GLY A C 1
ATOM 611 O O . GLY A 1 80 ? 32.708 41.826 -17.275 1.00 38.25 80 GLY A O 1
ATOM 612 N N . SER A 1 81 ? 33.712 41.721 -15.267 1.00 37.00 81 SER A N 1
ATOM 613 C CA . SER A 1 81 ? 34.725 42.741 -15.559 1.00 37.00 81 SER A CA 1
ATOM 614 C C . SER A 1 81 ? 36.050 42.068 -15.957 1.00 37.00 81 SER A C 1
ATOM 616 O O . SER A 1 81 ? 36.286 40.925 -15.552 1.00 37.00 81 SER A O 1
ATOM 618 N N . PRO A 1 82 ? 36.938 42.736 -16.720 1.00 32.91 82 PRO A N 1
ATOM 619 C CA . PRO A 1 82 ? 38.159 42.114 -17.247 1.00 32.91 82 PRO A CA 1
ATOM 620 C C . PRO A 1 82 ? 39.157 41.617 -16.183 1.00 32.91 82 PRO A C 1
ATOM 622 O O . PRO A 1 82 ? 40.060 40.863 -16.527 1.00 32.91 82 PRO A O 1
ATOM 625 N N . GLU A 1 83 ? 39.010 42.001 -14.905 1.00 37.66 83 GLU A N 1
ATOM 626 C CA . GLU A 1 83 ? 40.010 41.718 -13.857 1.00 37.66 83 GLU A CA 1
ATOM 627 C C . GLU A 1 83 ? 39.471 41.069 -12.564 1.00 37.66 83 GLU A C 1
ATOM 629 O O . GLU A 1 83 ? 40.246 40.822 -11.643 1.00 37.66 83 GLU A O 1
ATOM 634 N N . ASN A 1 84 ? 38.180 40.721 -12.481 1.00 39.84 84 ASN A N 1
ATOM 635 C CA . ASN A 1 84 ? 37.637 39.845 -11.425 1.00 39.84 84 ASN A CA 1
ATOM 636 C C . ASN A 1 84 ? 37.907 40.304 -9.961 1.00 39.84 84 ASN A C 1
ATOM 638 O O . ASN A 1 84 ? 38.269 39.501 -9.100 1.00 39.84 84 ASN A O 1
ATOM 642 N N . ARG A 1 85 ? 37.737 41.602 -9.662 1.00 38.88 85 ARG A N 1
ATOM 643 C CA . ARG A 1 85 ? 37.954 42.204 -8.325 1.00 38.88 85 ARG A CA 1
ATOM 644 C C . ARG A 1 85 ? 36.664 42.732 -7.676 1.00 38.88 85 ARG A C 1
ATOM 646 O O . ARG A 1 85 ? 36.569 43.919 -7.380 1.00 38.88 85 ARG A O 1
ATOM 653 N N . GLU A 1 86 ? 35.676 41.870 -7.442 1.00 40.38 86 GLU A N 1
ATOM 654 C CA . GLU A 1 86 ? 34.459 42.222 -6.682 1.00 40.38 86 GLU A CA 1
ATOM 655 C C . GLU A 1 86 ? 34.415 41.477 -5.328 1.00 40.38 86 GLU A C 1
ATOM 657 O O . GLU A 1 86 ? 34.649 40.265 -5.305 1.00 40.38 86 GLU A O 1
ATOM 662 N N . PRO A 1 87 ? 34.114 42.146 -4.195 1.00 34.69 87 PRO A N 1
ATOM 663 C CA . PRO A 1 87 ? 33.892 41.481 -2.909 1.00 34.69 87 PRO A CA 1
ATOM 664 C C . PRO A 1 87 ? 32.574 40.693 -2.915 1.00 34.69 87 PRO A C 1
ATOM 666 O O . PRO A 1 87 ? 31.559 41.180 -3.421 1.00 34.69 87 PRO A O 1
ATOM 669 N N . VAL A 1 88 ? 32.578 39.492 -2.321 1.00 39.31 88 VAL A N 1
ATOM 670 C CA . VAL A 1 88 ? 31.406 38.602 -2.257 1.00 39.31 88 VAL A CA 1
ATOM 671 C C . VAL A 1 88 ? 30.954 38.385 -0.813 1.00 39.31 88 VAL A C 1
ATOM 673 O O . VAL A 1 88 ? 31.733 37.886 -0.004 1.00 39.31 88 VAL A O 1
ATOM 676 N N . ILE A 1 89 ? 29.692 38.699 -0.502 1.00 34.81 89 ILE A N 1
ATOM 677 C CA . ILE A 1 89 ? 29.099 38.533 0.842 1.00 34.81 89 ILE A CA 1
ATOM 678 C C . ILE A 1 89 ? 28.115 37.349 0.839 1.00 34.81 89 ILE A C 1
ATOM 680 O O . ILE A 1 89 ? 27.378 37.151 -0.128 1.00 34.81 89 ILE A O 1
ATOM 684 N N . ARG A 1 90 ? 28.117 36.536 1.907 1.00 34.84 90 ARG A N 1
ATOM 685 C CA . ARG A 1 90 ? 27.300 35.315 2.044 1.00 34.84 90 ARG A CA 1
ATOM 686 C C . ARG A 1 90 ? 26.255 35.459 3.148 1.00 34.84 90 ARG A C 1
ATOM 688 O O . ARG A 1 90 ? 26.616 35.759 4.278 1.00 34.84 90 ARG A O 1
ATOM 695 N N . LEU A 1 91 ? 24.984 35.205 2.831 1.00 32.47 91 LEU A N 1
ATOM 696 C CA . LEU A 1 91 ? 23.872 35.229 3.794 1.00 32.47 91 LEU A CA 1
ATOM 697 C C . LEU A 1 91 ? 23.238 33.835 3.928 1.00 32.47 91 LEU A C 1
ATOM 699 O O . LEU A 1 91 ? 23.021 33.149 2.925 1.00 32.47 91 LEU A O 1
ATOM 703 N N . ALA A 1 92 ? 22.934 33.437 5.166 1.00 30.22 92 ALA A N 1
ATOM 704 C CA . ALA A 1 92 ? 22.320 32.157 5.521 1.00 30.22 92 ALA A CA 1
ATOM 705 C C . ALA A 1 92 ? 20.830 32.346 5.872 1.00 30.22 92 ALA A C 1
ATOM 707 O O . ALA A 1 92 ? 20.461 32.417 7.040 1.00 30.22 92 ALA A O 1
ATOM 708 N N . THR A 1 93 ? 19.960 32.471 4.863 1.00 33.88 93 THR A N 1
ATOM 709 C CA . THR A 1 93 ? 18.492 32.475 5.051 1.00 33.88 93 THR A CA 1
ATOM 710 C C . THR A 1 93 ? 17.795 31.677 3.933 1.00 33.88 93 THR A C 1
ATOM 712 O O . THR A 1 93 ? 18.382 31.449 2.871 1.00 33.88 93 THR A O 1
ATOM 715 N N . SER A 1 94 ? 16.572 31.180 4.181 1.00 34.22 94 SER A N 1
ATOM 716 C CA . SER A 1 94 ? 15.838 30.275 3.278 1.00 34.22 94 SER A CA 1
ATOM 717 C C . SER A 1 94 ? 14.901 31.011 2.306 1.00 34.22 94 SER A C 1
ATOM 719 O O . SER A 1 94 ? 14.310 32.041 2.625 1.00 34.22 94 SER A O 1
ATOM 721 N N . HIS A 1 95 ? 14.692 30.443 1.112 1.00 34.34 95 HIS A N 1
ATOM 722 C CA . HIS A 1 95 ? 13.913 31.057 0.023 1.00 34.34 95 HIS A CA 1
ATOM 723 C C . HIS A 1 95 ? 12.389 31.140 0.290 1.00 34.34 95 HIS A C 1
ATOM 725 O O . HIS A 1 95 ? 11.659 31.785 -0.473 1.00 34.34 95 HIS A O 1
ATOM 731 N N . VAL A 1 96 ? 11.895 30.493 1.354 1.00 34.62 96 VAL A N 1
ATOM 732 C CA . VAL A 1 96 ? 10.468 30.449 1.724 1.00 34.62 96 VAL A CA 1
ATOM 733 C C . VAL A 1 96 ? 10.061 31.669 2.555 1.00 34.62 96 VAL A C 1
ATOM 735 O O . VAL A 1 96 ? 8.933 32.139 2.413 1.00 34.62 96 VAL A O 1
ATOM 738 N N . ASP A 1 97 ? 10.988 32.270 3.297 1.00 34.34 97 ASP A N 1
ATOM 739 C CA . ASP A 1 97 ? 10.716 33.473 4.097 1.00 34.34 97 ASP A CA 1
ATOM 740 C C . ASP A 1 97 ? 10.731 34.764 3.256 1.00 34.34 97 ASP A C 1
ATOM 742 O O . ASP A 1 97 ? 10.235 35.797 3.690 1.00 34.34 97 ASP A O 1
ATOM 746 N N . LEU A 1 98 ? 11.216 34.699 2.008 1.00 33.41 98 LEU A N 1
ATOM 747 C CA . LEU A 1 98 ? 11.233 35.822 1.056 1.00 33.41 98 LEU A CA 1
ATOM 748 C C . LEU A 1 98 ? 10.045 35.838 0.077 1.00 33.41 98 LEU A C 1
ATOM 750 O O . LEU A 1 98 ? 9.744 36.883 -0.495 1.00 33.41 98 LEU A O 1
ATOM 754 N N . ARG A 1 99 ? 9.351 34.707 -0.136 1.00 32.00 99 ARG A N 1
ATOM 755 C CA . ARG A 1 99 ? 8.175 34.628 -1.038 1.00 32.00 99 ARG A CA 1
ATOM 756 C C . ARG A 1 99 ? 6.832 34.525 -0.320 1.00 32.00 99 ARG A C 1
ATOM 758 O O . ARG A 1 99 ? 5.794 34.642 -0.966 1.00 32.00 99 ARG A O 1
ATOM 765 N N . ARG A 1 100 ? 6.827 34.329 0.999 1.00 36.47 100 ARG A N 1
ATOM 766 C CA . ARG A 1 100 ? 5.610 34.258 1.819 1.00 36.47 100 ARG A CA 1
ATOM 767 C C . ARG A 1 100 ? 5.439 35.496 2.694 1.00 36.47 100 ARG A C 1
ATOM 769 O O . ARG A 1 100 ? 5.132 35.388 3.871 1.00 36.47 100 ARG A O 1
ATOM 776 N N . VAL A 1 101 ? 5.637 36.682 2.128 1.00 32.47 101 VAL A N 1
ATOM 777 C CA . VAL A 1 101 ? 5.466 37.933 2.873 1.00 32.47 101 VAL A CA 1
ATOM 778 C C . VAL A 1 101 ? 4.741 38.935 1.984 1.00 32.47 101 VAL A C 1
ATOM 780 O O . VAL A 1 101 ? 5.328 39.590 1.130 1.00 32.47 101 VAL A O 1
ATOM 783 N N . GLY A 1 102 ? 3.421 39.008 2.169 1.00 38.06 102 GLY A N 1
ATOM 784 C CA . GLY A 1 102 ? 2.661 40.201 1.805 1.00 38.06 102 GLY A CA 1
ATOM 785 C C . GLY A 1 102 ? 3.098 41.381 2.683 1.00 38.06 102 GLY A C 1
ATOM 786 O O . GLY A 1 102 ? 3.744 41.173 3.715 1.00 38.06 102 GLY A O 1
ATOM 787 N N . PRO A 1 103 ? 2.777 42.623 2.302 1.00 32.00 103 PRO A N 1
ATOM 788 C CA . PRO A 1 103 ? 3.297 43.789 2.992 1.00 32.00 103 PRO A CA 1
ATOM 789 C C . PRO A 1 103 ? 2.746 43.782 4.427 1.00 32.00 103 PRO A C 1
ATOM 791 O O . PRO A 1 103 ? 1.558 43.627 4.654 1.00 32.00 103 PRO A O 1
ATOM 794 N N . SER A 1 104 ? 3.641 43.849 5.400 1.00 34.97 104 SER A N 1
ATOM 795 C CA . SER A 1 104 ? 3.439 43.848 6.856 1.00 34.97 104 SER A CA 1
ATOM 796 C C . SER A 1 104 ? 4.589 44.706 7.406 1.00 34.97 104 SER A C 1
ATOM 798 O O . SER A 1 104 ? 5.657 44.672 6.815 1.00 34.97 104 SER A O 1
ATOM 800 N N . GLN A 1 105 ? 4.475 45.500 8.477 1.00 34.81 105 GLN A N 1
ATOM 801 C CA . GLN A 1 105 ? 5.665 46.088 9.162 1.00 34.81 105 GLN A CA 1
ATOM 802 C C . GLN A 1 105 ? 6.679 45.003 9.538 1.00 34.81 105 GLN A C 1
ATOM 804 O O . GLN A 1 105 ? 7.846 45.337 9.629 1.00 34.81 105 GLN A O 1
ATOM 809 N N . TYR A 1 106 ? 6.305 43.722 9.627 1.00 34.53 106 TYR A N 1
ATOM 810 C CA . TYR A 1 106 ? 7.284 42.633 9.689 1.00 34.53 106 TYR A CA 1
ATOM 811 C C . TYR A 1 106 ? 8.229 42.627 8.462 1.00 34.53 106 TYR A C 1
ATOM 813 O O . TYR A 1 106 ? 9.416 42.383 8.599 1.00 34.53 106 TYR A O 1
ATOM 821 N N . PHE A 1 107 ? 7.749 42.992 7.265 1.00 34.28 107 PHE A N 1
ATOM 822 C CA . PHE A 1 107 ? 8.543 43.187 6.039 1.00 34.28 107 PHE A CA 1
ATOM 823 C C . PHE A 1 107 ? 9.446 44.430 6.095 1.00 34.28 107 PHE A C 1
ATOM 825 O O . PHE A 1 107 ? 10.568 44.379 5.611 1.00 34.28 107 PHE A O 1
ATOM 832 N N . GLN A 1 108 ? 8.987 45.538 6.689 1.00 36.47 108 GLN A N 1
ATOM 833 C CA . GLN A 1 108 ? 9.805 46.748 6.879 1.00 36.47 108 GLN A CA 1
ATOM 834 C C . GLN A 1 108 ? 10.839 46.563 7.997 1.00 36.47 108 GLN A C 1
ATOM 836 O O . GLN A 1 108 ? 11.948 47.058 7.872 1.00 36.47 108 GLN A O 1
ATOM 841 N N . GLU A 1 109 ? 10.516 45.809 9.049 1.00 37.16 109 GLU A N 1
ATOM 842 C CA . GLU A 1 109 ? 11.441 45.429 10.119 1.00 37.16 109 GLU A CA 1
ATOM 843 C C . GLU A 1 109 ? 12.476 44.424 9.624 1.00 37.16 109 GLU A C 1
ATOM 845 O O . GLU A 1 109 ? 13.646 44.605 9.918 1.00 37.16 109 GLU A O 1
ATOM 850 N N . VAL A 1 110 ? 12.098 43.437 8.803 1.00 36.59 110 VAL A N 1
ATOM 851 C CA . VAL A 1 110 ? 13.050 42.513 8.162 1.00 36.59 110 VAL A CA 1
ATOM 852 C C . VAL A 1 110 ? 13.904 43.232 7.113 1.00 36.59 110 VAL A C 1
ATOM 854 O O . VAL A 1 110 ? 15.105 43.003 7.073 1.00 36.59 110 VAL A O 1
ATOM 857 N N . LEU A 1 111 ? 13.347 44.141 6.303 1.00 37.56 111 LEU A N 1
ATOM 858 C CA . LEU A 1 111 ? 14.134 44.959 5.367 1.00 37.56 111 LEU A CA 1
ATOM 859 C C . LEU A 1 111 ? 15.045 45.956 6.075 1.00 37.56 111 LEU A C 1
ATOM 861 O O . LEU A 1 111 ? 16.141 46.187 5.587 1.00 37.56 111 LEU A O 1
ATOM 865 N N . LYS A 1 112 ? 14.630 46.523 7.210 1.00 39.66 112 LYS A N 1
ATOM 866 C CA . LYS A 1 112 ? 15.468 47.391 8.040 1.00 39.66 112 LYS A CA 1
ATOM 867 C C . LYS A 1 112 ? 16.554 46.582 8.746 1.00 39.66 112 LYS A C 1
ATOM 869 O O . LYS A 1 112 ? 17.703 46.965 8.681 1.00 39.66 112 LYS A O 1
ATOM 874 N N . LEU A 1 113 ? 16.239 45.399 9.274 1.00 36.06 113 LEU A N 1
ATOM 875 C CA . LEU A 1 113 ? 17.221 44.476 9.853 1.00 36.06 113 LEU A CA 1
ATOM 876 C C . LEU A 1 113 ? 18.243 44.006 8.804 1.00 36.06 113 LEU A C 1
ATOM 878 O O . LEU A 1 113 ? 19.426 43.911 9.105 1.00 36.06 113 LEU A O 1
ATOM 882 N N . VAL A 1 114 ? 17.803 43.744 7.568 1.00 38.31 114 VAL A N 1
ATOM 883 C CA . VAL A 1 114 ? 18.665 43.360 6.438 1.00 38.31 114 VAL A CA 1
ATOM 884 C C . VAL A 1 114 ? 19.440 44.561 5.883 1.00 38.31 114 VAL A C 1
ATOM 886 O O . VAL A 1 114 ? 20.605 44.398 5.551 1.00 38.31 114 VAL A O 1
ATOM 889 N N . SER A 1 115 ? 18.849 45.758 5.815 1.00 39.81 115 SER A N 1
ATOM 890 C CA . SER A 1 115 ? 19.515 46.995 5.373 1.00 39.81 115 SER A CA 1
ATOM 891 C C . SER A 1 115 ? 20.554 47.468 6.387 1.00 39.81 115 SER A C 1
ATOM 893 O O . SER A 1 115 ? 21.672 47.751 5.980 1.00 39.81 115 SER A O 1
ATOM 895 N N . ASP A 1 116 ? 20.226 47.463 7.681 1.00 38.91 116 ASP A N 1
ATOM 896 C CA . ASP A 1 116 ? 21.131 47.807 8.783 1.00 38.91 116 ASP A CA 1
ATOM 897 C C . ASP A 1 116 ? 22.269 46.765 8.869 1.00 38.91 116 ASP A C 1
ATOM 899 O O . ASP A 1 116 ? 23.433 47.127 8.993 1.00 38.91 116 ASP A O 1
ATOM 903 N N . SER A 1 117 ? 21.974 45.468 8.664 1.00 37.72 117 SER A N 1
ATOM 904 C CA . SER A 1 117 ? 23.009 44.415 8.592 1.00 37.72 117 SER A CA 1
ATOM 905 C C . SER A 1 117 ? 23.899 44.524 7.346 1.00 37.72 117 SER A C 1
ATOM 907 O O . SER A 1 117 ? 25.069 44.152 7.400 1.00 37.72 117 SER A O 1
ATOM 909 N N . ILE A 1 118 ? 23.367 44.995 6.210 1.00 41.47 118 ILE A N 1
ATOM 910 C CA . ILE A 1 118 ? 24.121 45.189 4.959 1.00 41.47 118 ILE A CA 1
ATOM 911 C C . ILE A 1 118 ? 24.950 46.480 5.007 1.00 41.47 118 ILE A C 1
ATOM 913 O O . ILE A 1 118 ? 26.073 46.466 4.508 1.00 41.47 118 ILE A O 1
ATOM 917 N N . GLU A 1 119 ? 24.452 47.557 5.622 1.00 43.44 119 GLU A N 1
ATOM 918 C CA . GLU A 1 119 ? 25.230 48.772 5.906 1.00 43.44 119 GLU A CA 1
ATOM 919 C C . GLU A 1 119 ? 26.373 48.475 6.889 1.00 43.44 119 GLU A C 1
ATOM 921 O O . GLU A 1 119 ? 27.511 48.839 6.595 1.00 43.44 119 GLU A O 1
ATOM 926 N N . ASP A 1 120 ? 26.130 47.705 7.959 1.00 40.16 120 ASP A N 1
ATOM 927 C CA . ASP A 1 120 ? 27.172 47.267 8.904 1.00 40.16 120 ASP A CA 1
ATOM 928 C C . ASP A 1 120 ? 28.223 46.350 8.247 1.00 40.16 120 ASP A C 1
ATOM 930 O O . ASP A 1 120 ? 29.427 46.506 8.477 1.00 40.16 120 ASP A O 1
ATOM 934 N N . LEU A 1 121 ? 27.795 45.414 7.385 1.00 38.81 121 LEU A N 1
ATOM 935 C CA . LEU A 1 121 ? 28.689 44.552 6.594 1.00 38.81 121 LEU A CA 1
ATOM 936 C C . LEU A 1 121 ? 29.494 45.346 5.551 1.00 38.81 121 LEU A C 1
ATOM 938 O O . LEU A 1 121 ? 30.644 45.002 5.274 1.00 38.81 121 LEU A O 1
ATOM 942 N N . TYR A 1 122 ? 28.914 46.403 4.977 1.00 40.88 122 TYR A N 1
ATOM 943 C CA . TYR A 1 122 ? 29.561 47.293 4.013 1.00 40.88 122 TYR A CA 1
ATOM 944 C C . TYR A 1 122 ? 30.576 48.232 4.687 1.00 40.88 122 TYR A C 1
ATOM 946 O O . TYR A 1 122 ? 31.691 48.374 4.179 1.00 40.88 122 TYR A O 1
ATOM 954 N N . GLU A 1 123 ? 30.258 48.806 5.853 1.00 44.16 123 GLU A N 1
ATOM 955 C CA . GLU A 1 123 ? 31.206 49.602 6.647 1.00 44.16 123 GLU A CA 1
ATOM 956 C C . GLU A 1 123 ? 32.375 48.751 7.179 1.00 44.16 123 GLU A C 1
ATOM 958 O O . GLU A 1 123 ? 33.528 49.187 7.113 1.00 44.16 123 GLU A O 1
ATOM 963 N N . HIS A 1 124 ? 32.126 47.505 7.610 1.00 39.47 124 HIS A N 1
ATOM 964 C CA . HIS A 1 124 ? 33.188 46.567 8.011 1.00 39.47 124 HIS A CA 1
ATOM 965 C C . HIS A 1 124 ? 34.069 46.108 6.838 1.00 39.47 124 HIS A C 1
ATOM 967 O O . HIS A 1 124 ? 35.285 45.983 6.995 1.00 39.47 124 HIS A O 1
ATOM 973 N N . ALA A 1 125 ? 33.493 45.880 5.653 1.00 36.31 125 ALA A N 1
ATOM 974 C CA . ALA A 1 125 ? 34.240 45.471 4.459 1.00 36.31 125 ALA A CA 1
ATOM 975 C C . ALA A 1 125 ? 35.091 46.604 3.847 1.00 36.31 125 ALA A C 1
ATOM 977 O O . ALA A 1 125 ? 36.032 46.328 3.101 1.00 36.31 125 ALA A O 1
ATOM 978 N N . MET A 1 126 ? 34.776 47.867 4.158 1.00 40.78 126 MET A N 1
ATOM 979 C CA . MET A 1 126 ? 35.510 49.053 3.699 1.00 40.78 126 MET A CA 1
ATOM 980 C C . MET A 1 126 ? 36.654 49.476 4.638 1.00 40.78 126 MET A C 1
ATOM 982 O O . MET A 1 126 ? 37.406 50.392 4.293 1.00 40.78 126 MET A O 1
ATOM 986 N N . GLN A 1 127 ? 36.852 48.809 5.786 1.00 40.97 127 GLN A N 1
ATOM 987 C CA . GLN A 1 127 ? 38.060 49.010 6.590 1.00 40.97 127 GLN A CA 1
ATOM 988 C C . GLN A 1 127 ? 39.271 48.325 5.924 1.00 40.97 127 GLN A C 1
ATOM 990 O O . GLN A 1 127 ? 39.243 47.111 5.710 1.00 40.97 127 GLN A O 1
ATOM 995 N N . PRO A 1 128 ? 40.368 49.049 5.615 1.00 36.38 128 PRO A N 1
ATOM 996 C CA . PRO A 1 128 ? 41.452 48.531 4.769 1.00 36.38 128 PRO A CA 1
ATOM 997 C C . PRO A 1 128 ? 42.270 47.350 5.325 1.00 36.38 128 PRO A C 1
ATOM 999 O O . PRO A 1 128 ? 43.225 46.933 4.672 1.00 36.38 128 PRO A O 1
ATOM 1002 N N . SER A 1 129 ? 41.975 46.823 6.518 1.00 37.69 129 SER A N 1
ATOM 1003 C CA . SER A 1 129 ? 42.909 45.958 7.256 1.00 37.69 129 SER A CA 1
ATOM 1004 C C . SER A 1 129 ? 42.365 44.631 7.801 1.00 37.69 129 SER A C 1
ATOM 1006 O O . SER A 1 129 ? 43.125 43.935 8.472 1.00 37.69 129 SER A O 1
ATOM 1008 N N . ALA A 1 130 ? 41.141 44.190 7.489 1.00 32.72 130 ALA A N 1
ATOM 1009 C CA . ALA A 1 130 ? 40.628 42.931 8.059 1.00 32.72 130 ALA A CA 1
ATOM 1010 C C . ALA A 1 130 ? 39.853 42.028 7.080 1.00 32.72 130 ALA A C 1
ATOM 1012 O O . ALA A 1 130 ? 38.786 41.517 7.394 1.00 32.72 130 ALA A O 1
ATOM 1013 N N . LEU A 1 131 ? 40.422 41.743 5.904 1.00 33.94 131 LEU A N 1
ATOM 1014 C CA . LEU A 1 131 ? 39.996 40.604 5.076 1.00 33.94 131 LEU A CA 1
ATOM 1015 C C . LEU A 1 131 ? 40.838 39.360 5.397 1.00 33.94 131 LEU A C 1
ATOM 1017 O O . LEU A 1 131 ? 41.716 38.954 4.636 1.00 33.94 131 LEU A O 1
ATOM 1021 N N . LYS A 1 132 ? 40.550 38.737 6.542 1.00 32.69 132 LYS A N 1
ATOM 1022 C CA . LYS A 1 132 ? 40.820 37.314 6.792 1.00 32.69 132 LYS A CA 1
ATOM 1023 C C . LYS A 1 132 ? 39.637 36.738 7.567 1.00 32.69 132 LYS A C 1
ATOM 1025 O O . LYS A 1 132 ? 39.419 37.153 8.691 1.00 32.69 132 LYS A O 1
ATOM 1030 N N . TYR A 1 133 ? 38.908 35.823 6.920 1.00 34.50 133 TYR A N 1
ATOM 1031 C CA . TYR A 1 133 ? 37.931 34.872 7.476 1.00 34.50 133 TYR A CA 1
ATOM 1032 C C . TYR A 1 133 ? 37.211 35.305 8.769 1.00 34.50 133 TYR A C 1
ATOM 1034 O O . TYR A 1 133 ? 37.739 35.136 9.862 1.00 34.50 133 TYR A O 1
ATOM 1042 N N . LEU A 1 134 ? 35.971 35.780 8.633 1.00 29.39 134 LEU A N 1
ATOM 1043 C CA . LEU A 1 134 ? 35.031 35.943 9.745 1.00 29.39 134 LEU A CA 1
ATOM 1044 C C . LEU A 1 134 ? 33.990 34.813 9.686 1.00 29.39 134 LEU A C 1
ATOM 1046 O O . LEU A 1 134 ? 33.094 34.841 8.844 1.00 29.39 134 LEU A O 1
ATOM 1050 N N . ASP A 1 135 ? 34.140 33.820 10.566 1.00 29.17 135 ASP A N 1
ATOM 1051 C CA . ASP A 1 135 ? 33.045 32.959 11.031 1.00 29.17 135 ASP A CA 1
ATOM 1052 C C . ASP A 1 135 ? 32.238 33.764 12.063 1.00 29.17 135 ASP A C 1
ATOM 1054 O O . ASP A 1 135 ? 32.810 34.268 13.030 1.00 29.17 135 ASP A O 1
ATOM 1058 N N . VAL A 1 136 ? 30.926 33.920 11.863 1.00 27.70 136 VAL A N 1
ATOM 1059 C CA . VAL A 1 136 ? 30.043 34.658 12.786 1.00 27.70 136 VAL A CA 1
ATOM 1060 C C . VAL A 1 136 ? 28.998 33.698 13.363 1.00 27.70 136 VAL A C 1
ATOM 1062 O O . VAL A 1 136 ? 28.202 33.122 12.623 1.00 27.70 136 VAL A O 1
ATOM 1065 N N . GLU A 1 137 ? 29.020 33.515 14.688 1.00 22.77 137 GLU A N 1
ATOM 1066 C CA . GLU A 1 137 ? 28.045 32.736 15.468 1.00 22.77 137 GLU A CA 1
ATOM 1067 C C . GLU A 1 137 ? 26.661 33.417 15.545 1.00 22.77 137 GLU A C 1
ATOM 1069 O O . GLU A 1 137 ? 26.535 34.640 15.556 1.00 22.77 137 GLU A O 1
ATOM 1074 N N . MET A 1 138 ? 25.608 32.594 15.618 1.00 23.61 138 MET A N 1
ATOM 1075 C CA . MET A 1 138 ? 24.191 32.982 15.573 1.00 23.61 138 MET A CA 1
ATOM 1076 C C . MET A 1 138 ? 23.684 33.731 16.819 1.00 23.61 138 MET A C 1
ATOM 1078 O O . MET A 1 138 ? 23.910 33.295 17.946 1.00 23.61 138 MET A O 1
ATOM 1082 N N . VAL A 1 139 ? 22.837 34.751 16.615 1.00 22.23 139 VAL A N 1
ATOM 1083 C CA . VAL A 1 139 ? 22.023 35.396 17.668 1.00 22.23 139 VAL A CA 1
ATOM 1084 C C . VAL A 1 139 ? 20.525 35.249 17.344 1.00 22.23 139 VAL A C 1
ATOM 1086 O O . VAL A 1 139 ? 20.092 35.524 16.230 1.00 22.23 139 VAL A O 1
ATOM 1089 N N . SER A 1 140 ? 19.724 34.795 18.318 1.00 27.69 140 SER A N 1
ATOM 1090 C CA . SER A 1 140 ? 18.277 34.503 18.204 1.00 27.69 140 SER A CA 1
ATOM 1091 C C . SER A 1 140 ? 17.417 35.600 18.853 1.00 27.69 140 SER A C 1
ATOM 1093 O O . SER A 1 140 ? 17.719 35.967 19.989 1.00 27.69 140 SER A O 1
ATOM 1095 N N . ILE A 1 141 ? 16.297 36.034 18.242 1.00 22.12 141 ILE A N 1
ATOM 1096 C CA . ILE A 1 141 ? 15.287 36.909 18.891 1.00 22.12 141 ILE A CA 1
ATOM 1097 C C . ILE A 1 141 ? 13.833 36.489 18.536 1.00 22.12 141 ILE A C 1
ATOM 1099 O O . ILE A 1 141 ? 13.550 36.059 17.421 1.00 22.12 141 ILE A O 1
ATOM 1103 N N . LYS A 1 142 ? 12.932 36.571 19.535 1.00 25.44 142 LYS A N 1
ATOM 1104 C CA . LYS A 1 142 ? 11.538 36.059 19.628 1.00 25.44 142 LYS A CA 1
ATOM 1105 C C . LYS A 1 142 ? 10.442 37.013 19.075 1.00 25.44 142 LYS A C 1
ATOM 1107 O O . LYS A 1 142 ? 10.650 38.214 19.007 1.00 25.44 142 LYS A O 1
ATOM 1112 N N . HIS A 1 143 ? 9.260 36.445 18.768 1.00 33.16 143 HIS A N 1
ATOM 1113 C CA . HIS A 1 143 ? 7.981 37.037 18.288 1.00 33.16 143 HIS A CA 1
ATOM 1114 C C . HIS A 1 143 ? 7.329 38.163 19.132 1.00 33.16 143 HIS A C 1
ATOM 1116 O O . HIS A 1 143 ? 7.313 38.032 20.353 1.00 33.16 143 HIS A O 1
ATOM 1122 N N . ASP A 1 144 ? 6.581 39.088 18.485 1.00 25.05 144 ASP A N 1
ATOM 1123 C CA . ASP A 1 144 ? 5.324 39.666 19.032 1.00 25.05 144 ASP A CA 1
ATOM 1124 C C . ASP A 1 144 ? 4.315 40.196 17.960 1.00 25.05 144 ASP A C 1
ATOM 1126 O O . ASP A 1 144 ? 4.684 40.424 16.808 1.00 25.05 144 ASP A O 1
ATOM 1130 N N . ARG A 1 145 ? 3.019 40.325 18.317 1.00 36.94 145 ARG A N 1
ATOM 1131 C CA . ARG A 1 145 ? 1.830 40.588 17.458 1.00 36.94 145 ARG A CA 1
ATOM 1132 C C . ARG A 1 145 ? 1.323 42.042 17.541 1.00 36.94 145 ARG A C 1
ATOM 1134 O O . ARG A 1 145 ? 1.039 42.511 18.635 1.00 36.94 145 ARG A O 1
ATOM 1141 N N . GLY A 1 146 ? 1.002 42.692 16.411 1.00 33.84 146 GLY A N 1
ATOM 1142 C CA . GLY A 1 146 ? 0.163 43.910 16.439 1.00 33.84 146 GLY A CA 1
ATOM 1143 C C . GLY A 1 146 ? 0.179 44.792 15.191 1.00 33.84 146 GLY A C 1
ATOM 1144 O O . GLY A 1 146 ? 0.608 45.936 15.280 1.00 33.84 146 GLY A O 1
ATOM 1145 N N . LEU A 1 147 ? -0.258 44.286 14.025 1.00 29.55 147 LEU A N 1
ATOM 1146 C CA . LEU A 1 147 ? 0.154 44.921 12.771 1.00 29.55 147 LEU A CA 1
ATOM 1147 C C . LEU A 1 147 ? -0.781 44.843 11.552 1.00 29.55 147 LEU A C 1
ATOM 1149 O O . LEU A 1 147 ? -0.343 44.789 10.408 1.00 29.55 147 LEU A O 1
ATOM 1153 N N . ASP A 1 148 ? -2.090 44.824 11.787 1.00 35.16 148 ASP A N 1
ATOM 1154 C CA . ASP A 1 148 ? -3.057 44.378 10.771 1.00 35.16 148 ASP A CA 1
ATOM 1155 C C . ASP A 1 148 ? -4.070 45.454 10.302 1.00 35.16 148 ASP A C 1
ATOM 1157 O O . ASP A 1 148 ? -4.946 45.166 9.489 1.00 35.16 148 ASP A O 1
ATOM 1161 N N . ALA A 1 149 ? -3.980 46.707 10.775 1.00 32.19 149 ALA A N 1
ATOM 1162 C CA . ALA A 1 149 ? -5.003 47.737 10.504 1.00 32.19 149 ALA A CA 1
ATOM 1163 C C . ALA A 1 149 ? -4.628 48.771 9.419 1.00 32.19 149 ALA A C 1
ATOM 1165 O O . ALA A 1 149 ? -5.476 49.143 8.609 1.00 32.19 149 ALA A O 1
ATOM 1166 N N . GLU A 1 150 ? -3.369 49.207 9.339 1.00 31.27 150 GLU A N 1
ATOM 1167 C CA . GLU A 1 150 ? -2.951 50.259 8.389 1.00 31.27 150 GLU A CA 1
ATOM 1168 C C . GLU A 1 150 ? -2.794 49.725 6.950 1.00 31.27 150 GLU A C 1
ATOM 1170 O O . GLU A 1 150 ? -3.018 50.423 5.959 1.00 31.27 150 GLU A O 1
ATOM 1175 N N . LEU A 1 151 ? -2.505 48.429 6.831 1.00 33.47 151 LEU A N 1
ATOM 1176 C CA . LEU A 1 151 ? -2.353 47.712 5.566 1.00 33.47 151 LEU A CA 1
ATOM 1177 C C . LEU A 1 151 ? -3.646 47.539 4.776 1.00 33.47 151 LEU A C 1
ATOM 1179 O O . LEU A 1 151 ? -3.626 47.548 3.545 1.00 33.47 151 LEU A O 1
ATOM 1183 N N . LYS A 1 152 ? -4.779 47.460 5.477 1.00 33.09 152 LYS A N 1
ATOM 1184 C CA . LYS A 1 152 ? -6.101 47.299 4.863 1.00 33.09 152 LYS A CA 1
ATOM 1185 C C . LYS A 1 152 ? -6.635 48.584 4.219 1.00 33.09 152 LYS A C 1
ATOM 1187 O O . LYS A 1 152 ? -7.462 48.490 3.322 1.00 33.09 152 LYS A O 1
ATOM 1192 N N . ARG A 1 153 ? -6.143 49.778 4.585 1.00 34.28 153 ARG A N 1
ATOM 1193 C CA . ARG A 1 153 ? -6.573 51.043 3.946 1.00 34.28 153 ARG A CA 1
ATOM 1194 C C . ARG A 1 153 ? -5.921 51.307 2.590 1.00 34.28 153 ARG A C 1
ATOM 1196 O O . ARG A 1 153 ? -6.546 51.919 1.734 1.00 34.28 153 ARG A O 1
ATOM 1203 N N . ARG A 1 154 ? -4.682 50.852 2.377 1.00 28.84 154 ARG A N 1
ATOM 1204 C CA . ARG A 1 154 ? -3.911 51.164 1.157 1.00 28.84 154 ARG A CA 1
ATOM 1205 C C . ARG A 1 154 ? -4.220 50.254 -0.033 1.00 28.84 154 ARG A C 1
ATOM 1207 O O . ARG A 1 154 ? -4.033 50.675 -1.168 1.00 28.84 154 ARG A O 1
ATOM 1214 N N . PHE A 1 155 ? -4.757 49.057 0.211 1.00 29.33 155 PHE A N 1
ATOM 1215 C CA . PHE A 1 155 ? -5.192 48.140 -0.851 1.00 29.33 155 PHE A CA 1
ATOM 1216 C C . PHE A 1 155 ? -6.446 48.611 -1.607 1.00 29.33 155 PHE A C 1
ATOM 1218 O O . PHE A 1 155 ? -6.695 48.147 -2.713 1.00 29.33 155 PHE A O 1
ATOM 1225 N N . ALA A 1 156 ? -7.209 49.559 -1.058 1.00 28.31 156 ALA A N 1
ATOM 1226 C CA . ALA A 1 156 ? -8.465 50.020 -1.649 1.00 28.31 156 ALA A CA 1
ATOM 1227 C C . ALA A 1 156 ? -8.311 51.077 -2.766 1.00 28.31 156 ALA A C 1
ATOM 1229 O O . ALA A 1 156 ? -9.311 51.471 -3.352 1.00 28.31 156 ALA A O 1
ATOM 1230 N N . ALA A 1 157 ? -7.096 51.547 -3.080 1.00 29.11 157 ALA A N 1
ATOM 1231 C CA . ALA A 1 157 ? -6.889 52.654 -4.028 1.00 29.11 157 ALA A CA 1
ATOM 1232 C C . ALA A 1 157 ? -6.258 52.246 -5.374 1.00 29.11 157 ALA A C 1
ATOM 1234 O O . ALA A 1 157 ? -5.981 53.111 -6.197 1.00 29.11 157 ALA A O 1
ATOM 1235 N N . PHE A 1 158 ? -6.009 50.952 -5.609 1.00 25.84 158 PHE A N 1
ATOM 1236 C CA . PHE A 1 158 ? -5.235 50.481 -6.769 1.00 25.84 158 PHE A CA 1
ATOM 1237 C C . PHE A 1 158 ? -6.086 49.927 -7.925 1.00 25.84 158 PHE A C 1
ATOM 1239 O O . PHE A 1 158 ? -5.592 49.169 -8.753 1.00 25.84 158 PHE A O 1
ATOM 1246 N N . SER A 1 159 ? -7.368 50.287 -7.992 1.00 27.64 159 SER A N 1
ATOM 1247 C CA . SER A 1 159 ? -8.262 49.844 -9.061 1.00 27.64 159 SER A CA 1
ATOM 1248 C C . SER A 1 159 ? -8.946 51.031 -9.724 1.00 27.64 159 SER A C 1
ATOM 1250 O O . SER A 1 159 ? -10.096 51.323 -9.409 1.00 27.64 159 SER A O 1
ATOM 1252 N N . THR A 1 160 ? -8.256 51.674 -10.668 1.00 26.11 160 THR A N 1
ATOM 1253 C CA . THR A 1 160 ? -8.921 52.427 -11.739 1.00 26.11 160 THR A CA 1
ATOM 1254 C C . THR A 1 160 ? -8.021 52.565 -12.973 1.00 26.11 160 THR A C 1
ATOM 1256 O O . THR A 1 160 ? -7.008 53.252 -12.947 1.00 26.11 160 THR A O 1
ATOM 1259 N N . GLU A 1 161 ? -8.467 51.876 -14.028 1.00 26.91 161 GLU A N 1
ATOM 1260 C CA . GLU A 1 161 ? -8.279 52.107 -15.470 1.00 26.91 161 GLU A CA 1
ATOM 1261 C C . GLU A 1 161 ? -6.922 51.831 -16.150 1.00 26.91 161 GLU A C 1
ATOM 1263 O O . GLU A 1 161 ? -5.958 52.591 -16.100 1.00 26.91 161 GLU A O 1
ATOM 1268 N N . MET A 1 162 ? -6.938 50.715 -16.894 1.00 27.61 162 MET A N 1
ATOM 1269 C CA . MET A 1 162 ? -6.190 50.481 -18.131 1.00 27.61 162 MET A CA 1
ATOM 1270 C C . MET A 1 162 ? -6.629 51.477 -19.213 1.00 27.61 162 MET A C 1
ATOM 1272 O O . MET A 1 162 ? -7.816 51.775 -19.287 1.00 27.61 162 MET A O 1
ATOM 1276 N N . ASP A 1 163 ? -5.743 51.816 -20.155 1.00 25.03 163 ASP A N 1
ATOM 1277 C CA . ASP A 1 163 ? -6.128 51.702 -21.567 1.00 25.03 163 ASP A CA 1
ATOM 1278 C C . ASP A 1 163 ? -4.908 51.537 -22.493 1.00 25.03 163 ASP A C 1
ATOM 1280 O O . ASP A 1 163 ? -4.050 52.413 -22.592 1.00 25.03 163 ASP A O 1
ATOM 1284 N N . THR A 1 164 ? -4.796 50.361 -23.113 1.00 25.25 164 THR A N 1
ATOM 1285 C CA . THR A 1 164 ? -4.300 50.111 -24.484 1.00 25.25 164 THR A CA 1
ATOM 1286 C C . THR A 1 164 ? -4.308 48.597 -24.738 1.00 25.25 164 THR A C 1
ATOM 1288 O O . THR A 1 164 ? -3.298 47.905 -24.659 1.00 25.25 164 THR A O 1
ATOM 1291 N N . GLY A 1 165 ? -5.493 48.078 -25.067 1.00 29.77 165 GLY A N 1
ATOM 1292 C CA . GLY A 1 165 ? -5.627 47.116 -26.166 1.00 29.77 165 GLY A CA 1
ATOM 1293 C C . GLY A 1 165 ? -5.144 45.671 -25.997 1.00 29.77 165 GLY A C 1
ATOM 1294 O O . GLY A 1 165 ? -4.718 45.089 -26.992 1.00 29.77 165 GLY A O 1
ATOM 1295 N N . GLN A 1 166 ? -5.272 45.046 -24.823 1.00 25.38 166 GLN A N 1
ATOM 1296 C CA . GLN A 1 166 ? -5.385 43.581 -24.749 1.00 25.38 166 GLN A CA 1
ATOM 1297 C C . GLN A 1 166 ? -6.503 43.172 -23.788 1.00 25.38 166 GLN A C 1
ATOM 1299 O O . GLN A 1 166 ? -6.484 43.515 -22.608 1.00 25.38 166 GLN A O 1
ATOM 1304 N N . GLU A 1 167 ? -7.491 42.457 -24.329 1.00 24.03 167 GLU A N 1
ATOM 1305 C CA . GLU A 1 167 ? -8.641 41.912 -23.611 1.00 24.03 167 GLU A CA 1
ATOM 1306 C C . GLU A 1 167 ? -8.187 40.962 -22.495 1.00 24.03 167 GLU A C 1
ATOM 1308 O O . GLU A 1 167 ? -7.569 39.925 -22.748 1.00 24.03 167 GLU A O 1
ATOM 1313 N N . VAL A 1 168 ? -8.529 41.299 -21.250 1.00 26.78 168 VAL A N 1
ATOM 1314 C CA . VAL A 1 168 ? -8.415 40.399 -20.100 1.00 26.78 168 VAL A CA 1
ATOM 1315 C C . VAL A 1 168 ? -9.826 40.027 -19.660 1.00 26.78 168 VAL A C 1
ATOM 1317 O O . VAL A 1 168 ? -10.623 40.879 -19.274 1.00 26.78 168 VAL A O 1
ATOM 1320 N N . PHE A 1 169 ? -10.140 38.737 -19.740 1.00 22.94 169 PHE A N 1
ATOM 1321 C CA . PHE A 1 169 ? -11.400 38.171 -19.271 1.00 22.94 169 PHE A CA 1
ATOM 1322 C C . PHE A 1 169 ? -11.413 38.109 -17.738 1.00 22.94 169 PHE A C 1
ATOM 1324 O O . PHE A 1 169 ? -10.521 37.516 -17.130 1.00 22.94 169 PHE A O 1
ATOM 1331 N N . TYR A 1 170 ? -12.447 38.677 -17.116 1.00 23.84 170 TYR A N 1
ATOM 1332 C CA . TYR A 1 170 ? -12.711 38.555 -15.682 1.00 23.84 170 TYR A CA 1
ATOM 1333 C C . TYR A 1 170 ? -13.660 37.378 -15.420 1.00 23.84 170 TYR A C 1
ATOM 1335 O O . TYR A 1 170 ? -14.704 37.261 -16.057 1.00 23.84 170 TYR A O 1
ATOM 1343 N N . VAL A 1 171 ? -13.317 36.524 -14.452 1.00 21.62 171 VAL A N 1
ATOM 1344 C CA . VAL A 1 171 ? -14.261 35.592 -13.817 1.00 21.62 171 VAL A CA 1
ATOM 1345 C C . VAL A 1 171 ? -14.546 36.135 -12.420 1.00 21.62 171 VAL A C 1
ATOM 1347 O O . VAL A 1 171 ? -13.674 36.097 -11.552 1.00 21.62 171 VAL A O 1
ATOM 1350 N N . GLU A 1 172 ? -15.750 36.666 -12.209 1.00 21.52 172 GLU A N 1
ATOM 1351 C CA . GLU A 1 172 ? -16.252 37.022 -10.879 1.00 21.52 172 GLU A CA 1
ATOM 1352 C C . GLU A 1 172 ? -16.451 35.755 -10.036 1.00 21.52 172 GLU A C 1
ATOM 1354 O O . GLU A 1 172 ? -17.124 34.808 -10.449 1.00 21.52 172 GLU A O 1
ATOM 1359 N N . LEU A 1 173 ? -15.906 35.749 -8.820 1.00 22.22 173 LEU A N 1
ATOM 1360 C CA . LEU A 1 173 ? -16.315 34.818 -7.771 1.00 22.22 173 LEU A CA 1
ATOM 1361 C C . LEU A 1 173 ? -17.232 35.576 -6.800 1.00 22.22 173 LEU A C 1
ATOM 1363 O O . LEU A 1 173 ? -16.787 36.577 -6.241 1.00 22.22 173 LEU A O 1
ATOM 1367 N N . PRO A 1 174 ? -18.481 35.126 -6.567 1.00 21.75 174 PRO A N 1
ATOM 1368 C CA . PRO A 1 174 ? -19.366 35.768 -5.605 1.00 21.75 174 PRO A CA 1
ATOM 1369 C C . PRO A 1 174 ? -18.845 35.617 -4.175 1.00 21.75 174 PRO A C 1
ATOM 1371 O O . PRO A 1 174 ? -18.487 34.515 -3.739 1.00 21.75 174 PRO A O 1
ATOM 1374 N N . ASP A 1 175 ? -18.900 36.719 -3.432 1.00 24.89 175 ASP A N 1
ATOM 1375 C CA . ASP A 1 175 ? -18.737 36.757 -1.985 1.00 24.89 175 ASP A CA 1
ATOM 1376 C C . ASP A 1 175 ? -19.702 35.780 -1.297 1.00 24.89 175 ASP A C 1
ATOM 1378 O O . ASP A 1 175 ? -20.926 35.826 -1.456 1.00 24.89 175 ASP A O 1
ATOM 1382 N N . ARG A 1 176 ? -19.151 34.889 -0.469 1.00 25.30 176 ARG A N 1
ATOM 1383 C CA . ARG A 1 176 ? -19.943 34.100 0.475 1.00 25.30 176 ARG A CA 1
ATOM 1384 C C . ARG A 1 176 ? -20.263 34.951 1.698 1.00 25.30 176 ARG A C 1
ATOM 1386 O O . ARG A 1 176 ? -19.444 35.018 2.606 1.00 25.30 176 ARG A O 1
ATOM 1393 N N . LEU A 1 177 ? -21.487 35.472 1.767 1.00 29.20 177 LEU A N 1
ATOM 1394 C CA . LEU A 1 177 ? -22.301 35.519 2.993 1.00 29.20 177 LEU A CA 1
ATOM 1395 C C . LEU A 1 177 ? -23.730 35.967 2.659 1.00 29.20 177 LEU A C 1
ATOM 1397 O O . LEU A 1 177 ? -23.980 37.130 2.372 1.00 29.20 177 LEU A O 1
ATOM 1401 N N . GLY A 1 178 ? -24.687 35.038 2.731 1.00 23.97 178 GLY A N 1
ATOM 1402 C CA . GLY A 1 178 ? -26.103 35.379 2.609 1.00 23.97 178 GLY A CA 1
ATOM 1403 C C . GLY A 1 178 ? -27.014 34.178 2.392 1.00 23.97 178 GLY A C 1
ATOM 1404 O O . GLY A 1 178 ? -27.216 33.746 1.269 1.00 23.97 178 GLY A O 1
ATOM 1405 N N . SER A 1 179 ? -27.565 33.666 3.491 1.00 24.98 179 SER A N 1
ATOM 1406 C CA . SER A 1 179 ? -28.894 33.052 3.610 1.00 24.98 179 SER A CA 1
ATOM 1407 C C . SER A 1 179 ? -29.402 32.127 2.494 1.00 24.98 179 SER A C 1
ATOM 1409 O O . SER A 1 179 ? -29.851 32.548 1.431 1.00 24.98 179 SER A O 1
ATOM 1411 N N . LYS A 1 180 ? -29.519 30.839 2.841 1.00 28.12 180 LYS A N 1
ATOM 1412 C CA . LYS A 1 180 ? -30.380 29.873 2.149 1.00 28.12 180 LYS A CA 1
ATOM 1413 C C . LYS A 1 180 ? -31.810 30.427 2.012 1.00 28.12 180 LYS A C 1
ATOM 1415 O O . LYS A 1 180 ? -32.575 30.419 2.972 1.00 28.12 180 LYS A O 1
ATOM 1420 N N . ARG A 1 181 ? -32.200 30.791 0.792 1.00 23.12 181 ARG A N 1
ATOM 1421 C CA . ARG A 1 181 ? -33.573 30.656 0.287 1.00 23.12 181 ARG A CA 1
ATOM 1422 C C . ARG A 1 181 ? -33.496 30.026 -1.102 1.00 23.12 181 ARG A C 1
ATOM 1424 O O . ARG A 1 181 ? -33.204 30.695 -2.083 1.00 23.12 181 ARG A O 1
ATOM 1431 N N . LYS A 1 182 ? -33.715 28.710 -1.159 1.00 27.09 182 LYS A N 1
ATOM 1432 C CA . LYS A 1 182 ? -33.920 27.960 -2.404 1.00 27.09 182 LYS A CA 1
ATOM 1433 C C . LYS A 1 182 ? -35.385 28.131 -2.811 1.00 27.09 182 LYS A C 1
ATOM 1435 O O . LYS A 1 182 ? -36.266 27.706 -2.069 1.00 27.09 182 LYS A O 1
ATOM 1440 N N . MET A 1 183 ? -35.629 28.718 -3.979 1.00 21.78 183 MET A N 1
ATOM 1441 C CA . MET A 1 183 ? -36.807 28.393 -4.783 1.00 21.78 183 MET A CA 1
ATOM 1442 C C . MET A 1 183 ? -36.397 27.370 -5.848 1.00 21.78 183 MET A C 1
ATOM 1444 O O . MET A 1 183 ? -35.267 27.371 -6.329 1.00 21.78 183 MET A O 1
ATOM 1448 N N . ALA A 1 184 ? -37.305 26.432 -6.089 1.00 25.30 184 ALA A N 1
ATOM 1449 C CA . ALA A 1 184 ? -37.115 25.152 -6.755 1.00 25.30 184 ALA A CA 1
ATOM 1450 C C . ALA A 1 184 ? -36.845 25.243 -8.267 1.00 25.30 184 ALA A C 1
ATOM 1452 O O . ALA A 1 184 ? -37.454 26.070 -8.935 1.00 25.30 184 ALA A O 1
ATOM 1453 N N . ALA A 1 185 ? -36.033 24.320 -8.801 1.00 25.02 185 ALA A N 1
ATOM 1454 C CA . ALA A 1 185 ? -36.461 23.317 -9.792 1.00 25.02 185 ALA A CA 1
ATOM 1455 C C . ALA A 1 185 ? -35.282 22.426 -10.252 1.00 25.02 185 ALA A C 1
ATOM 1457 O O . ALA A 1 185 ? -34.164 22.898 -10.427 1.00 25.02 185 ALA A O 1
ATOM 1458 N N . THR A 1 186 ? -35.600 21.138 -10.439 1.00 25.59 186 THR A N 1
ATOM 1459 C CA . THR A 1 186 ? -34.847 20.023 -11.061 1.00 25.59 186 THR A CA 1
ATOM 1460 C C . THR A 1 186 ? -33.541 19.575 -10.392 1.00 25.59 186 THR A C 1
ATOM 1462 O O . THR A 1 186 ? -32.484 20.177 -10.542 1.00 25.59 186 THR A O 1
ATOM 1465 N N . GLY A 1 187 ? -33.658 18.479 -9.635 1.00 32.44 187 GLY A N 1
ATOM 1466 C CA . GLY A 1 187 ? -32.607 17.863 -8.838 1.00 32.44 187 GLY A CA 1
ATOM 1467 C C . GLY A 1 187 ? -31.672 16.946 -9.620 1.00 32.44 187 GLY A C 1
ATOM 1468 O O . GLY A 1 187 ? -32.106 16.063 -10.351 1.00 32.44 187 GLY A O 1
ATOM 1469 N N . VAL A 1 188 ? -30.385 17.127 -9.347 1.00 25.86 188 VAL A N 1
ATOM 1470 C CA . VAL A 1 188 ? -29.394 16.058 -9.226 1.00 25.86 188 VAL A CA 1
ATOM 1471 C C . VAL A 1 188 ? -28.640 16.402 -7.941 1.00 25.86 188 VAL A C 1
ATOM 1473 O O . VAL A 1 188 ? -27.978 17.436 -7.867 1.00 25.86 188 VAL A O 1
ATOM 1476 N N . GLU A 1 189 ? -28.858 15.634 -6.874 1.00 26.17 189 GLU A N 1
ATOM 1477 C CA . GLU A 1 189 ? -28.146 15.815 -5.607 1.00 26.17 189 GLU A CA 1
ATOM 1478 C C . GLU A 1 189 ? -26.663 15.482 -5.815 1.00 26.17 189 GLU A C 1
ATOM 1480 O O . GLU A 1 189 ? -26.312 14.342 -6.115 1.00 26.17 189 GLU A O 1
ATOM 1485 N N . GLU A 1 190 ? -25.776 16.469 -5.653 1.00 29.66 190 GLU A N 1
ATOM 1486 C CA . GLU A 1 190 ? -24.349 16.215 -5.449 1.00 29.66 190 GLU A CA 1
ATOM 1487 C C . GLU A 1 190 ? -24.197 15.355 -4.189 1.00 29.66 190 GLU A C 1
ATOM 1489 O O . GLU A 1 190 ? -24.354 15.843 -3.067 1.00 29.66 190 GLU A O 1
ATOM 1494 N N . SER A 1 191 ? -23.915 14.061 -4.365 1.00 34.12 191 SER A N 1
ATOM 1495 C CA . SER A 1 191 ? -23.660 13.156 -3.249 1.00 34.12 191 SER A CA 1
ATOM 1496 C C . SER A 1 191 ? -22.481 13.695 -2.436 1.00 34.12 191 SER A C 1
ATOM 1498 O O . SER A 1 191 ? -21.362 13.810 -2.952 1.00 34.12 191 SER A O 1
ATOM 1500 N N . SER A 1 192 ? -22.699 14.014 -1.163 1.00 47.34 192 SER A N 1
ATOM 1501 C CA . SER A 1 192 ? -21.607 14.301 -0.240 1.00 47.34 192 SER A CA 1
ATOM 1502 C C . SER A 1 192 ? -20.680 13.081 -0.201 1.00 47.34 192 SER A C 1
ATOM 1504 O O . SER A 1 192 ? -21.093 11.971 0.133 1.00 47.34 192 SER A O 1
ATOM 1506 N N . LYS A 1 193 ? -19.418 13.246 -0.620 1.00 60.50 193 LYS A N 1
ATOM 1507 C CA . LYS A 1 193 ? -18.443 12.146 -0.612 1.00 60.50 193 LYS A CA 1
ATOM 1508 C C . LYS A 1 193 ? -18.250 11.669 0.826 1.00 60.50 193 LYS A C 1
ATOM 1510 O O . LYS A 1 193 ? -17.597 12.346 1.614 1.00 60.50 193 LYS A O 1
ATOM 1515 N N . VAL A 1 194 ? -18.799 10.502 1.155 1.00 78.75 194 VAL A N 1
ATOM 1516 C CA . VAL A 1 194 ? -18.591 9.861 2.458 1.00 78.75 194 VAL A CA 1
ATOM 1517 C C . VAL A 1 194 ? -17.116 9.471 2.565 1.00 78.75 194 VAL A C 1
ATOM 1519 O O . VAL A 1 194 ? -16.616 8.674 1.762 1.00 78.75 194 VAL A O 1
ATOM 1522 N N . LEU A 1 195 ? -16.417 10.081 3.523 1.00 85.62 195 LEU A N 1
ATOM 1523 C CA . LEU A 1 195 ? -15.009 9.824 3.813 1.00 85.62 195 LEU A CA 1
ATOM 1524 C C . LEU A 1 195 ? -14.869 8.637 4.772 1.00 85.62 195 LEU A C 1
ATOM 1526 O O . LEU A 1 195 ? -15.676 8.461 5.685 1.00 85.62 195 LEU A O 1
ATOM 1530 N N . THR A 1 196 ? -13.811 7.853 4.574 1.00 93.00 196 THR A N 1
ATOM 1531 C CA . THR A 1 196 ? -13.387 6.802 5.504 1.00 93.00 196 THR A CA 1
ATOM 1532 C C . THR A 1 196 ? -12.197 7.317 6.303 1.00 93.00 196 THR A C 1
ATOM 1534 O O . THR A 1 196 ? -11.218 7.789 5.724 1.00 93.00 196 THR A O 1
ATOM 1537 N N . TYR A 1 197 ? -12.273 7.204 7.622 1.00 95.12 197 TYR A N 1
ATOM 1538 C CA . TYR A 1 197 ? -11.224 7.576 8.559 1.00 95.12 197 TYR A CA 1
ATOM 1539 C C . TYR A 1 197 ? -10.562 6.322 9.128 1.00 95.12 197 TYR A C 1
ATOM 1541 O O . TYR A 1 197 ? -11.205 5.285 9.304 1.00 95.12 197 TYR A O 1
ATOM 1549 N N . ARG A 1 198 ? -9.280 6.436 9.461 1.00 96.69 198 ARG A N 1
ATOM 1550 C CA . ARG A 1 198 ? -8.564 5.496 10.318 1.00 96.69 198 ARG A CA 1
ATOM 1551 C C . ARG A 1 198 ? -8.607 6.010 11.746 1.00 96.69 198 ARG A C 1
ATOM 1553 O O . ARG A 1 198 ? -8.250 7.160 11.979 1.00 96.69 198 ARG A O 1
ATOM 1560 N N . VAL A 1 199 ? -8.970 5.161 12.700 1.00 96.50 199 VAL A N 1
ATOM 1561 C CA . VAL A 1 199 ? -8.901 5.482 14.131 1.00 96.50 199 VAL A CA 1
ATOM 1562 C C . VAL A 1 199 ? -7.909 4.553 14.813 1.00 96.50 199 VAL A C 1
ATOM 1564 O O . VAL A 1 199 ? -7.982 3.339 14.647 1.00 96.50 199 VAL A O 1
ATOM 1567 N N . ARG A 1 200 ? -6.967 5.123 15.564 1.00 95.12 200 ARG A N 1
ATOM 1568 C CA . ARG A 1 200 ? -5.924 4.423 16.329 1.00 95.12 200 ARG A CA 1
ATOM 1569 C C . ARG A 1 200 ? -6.036 4.774 17.814 1.00 95.12 200 ARG A C 1
ATOM 1571 O O . ARG A 1 200 ? -6.603 5.809 18.162 1.00 95.12 200 ARG A O 1
ATOM 1578 N N . GLY A 1 201 ? -5.462 3.937 18.676 1.00 92.44 201 GLY A N 1
ATOM 1579 C CA . GLY A 1 201 ? -5.489 4.122 20.134 1.00 92.44 201 GLY A CA 1
ATOM 1580 C C . GLY A 1 201 ? -6.698 3.493 20.833 1.00 92.44 201 GLY A C 1
ATOM 1581 O O . GLY A 1 201 ? -6.900 3.728 22.026 1.00 92.44 201 GLY A O 1
ATOM 1582 N N . ILE A 1 202 ? -7.488 2.690 20.113 1.00 93.12 202 ILE A N 1
ATOM 1583 C CA . ILE A 1 202 ? -8.655 1.986 20.659 1.00 93.12 202 ILE A CA 1
ATOM 1584 C C . ILE A 1 202 ? -8.161 0.884 21.625 1.00 93.12 202 ILE A C 1
ATOM 1586 O O . ILE A 1 202 ? -7.185 0.207 21.301 1.00 93.12 202 ILE A O 1
ATOM 1590 N N . PRO A 1 203 ? -8.748 0.706 22.821 1.00 91.62 203 PRO A N 1
ATOM 1591 C CA . PRO A 1 203 ? -8.357 -0.369 23.741 1.00 91.62 203 PRO A CA 1
ATOM 1592 C C . PRO A 1 203 ? -8.545 -1.780 23.150 1.00 91.62 203 PRO A C 1
ATOM 1594 O O . PRO A 1 203 ? -9.469 -2.006 22.383 1.00 91.62 203 PRO A O 1
ATOM 1597 N N . LEU A 1 204 ? -7.665 -2.730 23.494 1.00 89.50 204 LEU A N 1
ATOM 1598 C CA . LEU A 1 204 ? -7.669 -4.098 22.939 1.00 89.50 204 LEU A CA 1
ATOM 1599 C C . LEU A 1 204 ? -8.853 -4.963 23.379 1.00 89.50 204 LEU A C 1
ATOM 1601 O O . LEU A 1 204 ? -9.214 -5.903 22.679 1.00 89.50 204 LEU A O 1
ATOM 1605 N N . ASP A 1 205 ? -9.408 -4.654 24.541 1.00 88.69 205 ASP A N 1
ATOM 1606 C CA . ASP A 1 205 ? -10.487 -5.370 25.212 1.00 88.69 205 ASP A CA 1
ATOM 1607 C C . ASP A 1 205 ? -11.880 -4.986 24.700 1.00 88.69 205 ASP A C 1
ATOM 1609 O O . ASP A 1 205 ? -12.864 -5.621 25.074 1.00 88.69 205 ASP A O 1
ATOM 1613 N N . LEU A 1 206 ? -11.984 -3.970 23.836 1.00 90.44 206 LEU A N 1
ATOM 1614 C CA . LEU A 1 206 ? -13.272 -3.561 23.296 1.00 90.44 206 LEU A CA 1
ATOM 1615 C C . LEU A 1 206 ? -13.698 -4.423 22.110 1.00 90.44 206 LEU A C 1
ATOM 1617 O O . LEU A 1 206 ? -12.982 -4.611 21.122 1.00 90.44 206 LEU A O 1
ATOM 1621 N N . GLU A 1 207 ? -14.937 -4.890 22.208 1.00 91.38 207 GLU A N 1
ATOM 1622 C CA . GLU A 1 207 ? -15.653 -5.520 21.113 1.00 91.38 207 GLU A CA 1
ATOM 1623 C C . GLU A 1 207 ? -16.250 -4.477 20.165 1.00 91.38 207 GLU A C 1
ATOM 1625 O O . GLU A 1 207 ? -16.379 -3.293 20.478 1.00 91.38 207 GLU A O 1
ATOM 1630 N N . PHE A 1 208 ? -16.677 -4.940 18.994 1.00 92.44 208 PHE A N 1
ATOM 1631 C CA . PHE A 1 208 ? -17.177 -4.103 17.908 1.00 92.44 208 PHE A CA 1
ATOM 1632 C C . PHE A 1 208 ? -18.291 -3.125 18.332 1.00 92.44 208 PHE A C 1
ATOM 1634 O O . PHE A 1 208 ? -18.233 -1.940 18.003 1.00 92.44 208 PHE A O 1
ATOM 1641 N N . ALA A 1 209 ? -19.286 -3.591 19.096 1.00 92.31 209 ALA A N 1
ATOM 1642 C CA . ALA A 1 209 ? -20.409 -2.762 19.546 1.00 92.31 209 ALA A CA 1
ATOM 1643 C C . ALA A 1 209 ? -19.978 -1.684 20.560 1.00 92.31 209 ALA A C 1
ATOM 1645 O O . ALA A 1 209 ? -20.376 -0.519 20.453 1.00 92.31 209 ALA A O 1
ATOM 1646 N N . SER A 1 210 ? -19.114 -2.053 21.507 1.00 92.69 210 SER A N 1
ATOM 1647 C CA . SER A 1 210 ? -18.567 -1.134 22.509 1.00 92.69 210 SER A CA 1
ATOM 1648 C C . SER A 1 210 ? -17.641 -0.100 21.867 1.00 92.69 210 SER A C 1
ATOM 1650 O O . SER A 1 210 ? -17.728 1.083 22.189 1.00 92.69 210 SER A O 1
ATOM 1652 N N . THR A 1 211 ? -16.815 -0.509 20.898 1.00 93.56 211 THR A N 1
ATOM 1653 C CA . THR A 1 211 ? -15.969 0.409 20.123 1.00 93.56 211 THR A CA 1
ATOM 1654 C C . THR A 1 211 ? -16.809 1.383 19.305 1.00 93.56 211 THR A C 1
ATOM 1656 O O . THR A 1 211 ? -16.496 2.570 19.278 1.00 93.56 211 THR A O 1
ATOM 1659 N N . LYS A 1 212 ? -17.902 0.936 18.673 1.00 93.75 212 LYS A N 1
ATOM 1660 C CA . LYS A 1 212 ? -18.818 1.847 17.973 1.00 93.75 212 LYS A CA 1
ATOM 1661 C C . LYS A 1 212 ? -19.376 2.918 18.919 1.00 93.75 212 LYS A C 1
ATOM 1663 O O . LYS A 1 212 ? -19.289 4.099 18.598 1.00 93.75 212 LYS A O 1
ATOM 1668 N N . THR A 1 213 ? -19.853 2.511 20.095 1.00 92.69 213 THR A N 1
ATOM 1669 C CA . THR A 1 213 ? -20.390 3.430 21.116 1.00 92.69 213 THR A CA 1
ATOM 1670 C C . THR A 1 213 ? -19.330 4.434 21.584 1.00 92.69 213 THR A C 1
ATOM 1672 O O . THR A 1 213 ? -19.566 5.639 21.577 1.00 92.69 213 THR A O 1
ATOM 1675 N N . LEU A 1 214 ? -18.118 3.954 21.895 1.00 92.81 214 LEU A N 1
ATOM 1676 C CA . LEU A 1 214 ? -16.966 4.792 22.247 1.00 92.81 214 LEU A CA 1
ATOM 1677 C C . LEU A 1 214 ? -16.693 5.865 21.183 1.00 92.81 214 LEU A C 1
ATOM 1679 O O . LEU A 1 214 ? -16.400 7.016 21.510 1.00 92.81 214 LEU A O 1
ATOM 1683 N N . LEU A 1 215 ? -16.743 5.490 19.904 1.00 93.06 215 LEU A N 1
ATOM 1684 C CA . LEU A 1 215 ? -16.471 6.404 18.798 1.00 93.06 215 LEU A CA 1
ATOM 1685 C C . LEU A 1 215 ? -17.587 7.432 18.609 1.00 93.06 215 LEU A C 1
ATOM 1687 O O . LEU A 1 215 ? -17.277 8.595 18.366 1.00 93.06 215 LEU A O 1
ATOM 1691 N N . GLU A 1 216 ? -18.850 7.034 18.742 1.00 92.62 216 GLU A N 1
ATOM 1692 C CA . GLU A 1 216 ? -20.003 7.944 18.688 1.00 92.62 216 GLU A CA 1
ATOM 1693 C C . GLU A 1 216 ? -19.919 9.016 19.785 1.00 92.62 216 GLU A C 1
ATOM 1695 O O . GLU A 1 216 ? -20.039 10.214 19.509 1.00 92.62 216 GLU A O 1
ATOM 1700 N N . GLU A 1 217 ? -19.598 8.606 21.014 1.00 91.50 217 GLU A N 1
ATOM 1701 C CA . GLU A 1 217 ? -19.407 9.515 22.148 1.00 91.50 217 GLU A CA 1
ATOM 1702 C C . GLU A 1 217 ? -18.177 10.418 21.963 1.00 91.50 217 GLU A C 1
ATOM 1704 O O . GLU A 1 217 ? -18.263 11.635 22.126 1.00 91.50 217 GLU A O 1
ATOM 1709 N N . SER A 1 218 ? -17.032 9.848 21.570 1.00 91.50 218 SER A N 1
ATOM 1710 C CA . SER A 1 218 ? -15.770 10.596 21.422 1.00 91.50 218 SER A CA 1
ATOM 1711 C C . SER A 1 218 ? -15.804 11.603 20.268 1.00 91.50 218 SER A C 1
ATOM 1713 O O . SER A 1 218 ? -15.206 12.677 20.353 1.00 91.50 218 SER A O 1
ATOM 1715 N N . LEU A 1 219 ? -16.485 11.262 19.172 1.00 90.69 219 LEU A N 1
ATOM 1716 C CA . LEU A 1 219 ? -16.613 12.110 17.984 1.00 90.69 219 LEU A CA 1
ATOM 1717 C C . LEU A 1 219 ? -17.831 13.042 18.040 1.00 90.69 219 LEU A C 1
ATOM 1719 O O . LEU A 1 219 ? -18.019 13.821 17.101 1.00 90.69 219 LEU A O 1
ATOM 1723 N N . GLU A 1 220 ? -18.620 12.983 19.119 1.00 89.31 220 GLU A N 1
ATOM 1724 C CA . GLU A 1 220 ? -19.841 13.772 19.325 1.00 89.31 220 GLU A CA 1
ATOM 1725 C C . GLU A 1 220 ? -20.815 13.637 18.136 1.00 89.31 220 GLU A C 1
ATOM 1727 O O . GLU A 1 220 ? -21.305 14.623 17.585 1.00 89.31 220 GLU A O 1
ATOM 1732 N N . THR A 1 221 ? -21.065 12.399 17.698 1.00 85.81 221 THR A N 1
ATOM 1733 C CA . THR A 1 221 ? -21.949 12.083 16.564 1.00 85.81 221 THR A CA 1
ATOM 1734 C C . THR A 1 221 ? -22.685 10.766 16.792 1.00 85.81 221 THR A C 1
ATOM 1736 O O . THR A 1 221 ? -22.126 9.819 17.326 1.00 85.81 221 THR A O 1
ATOM 1739 N N . GLN A 1 222 ? -23.942 10.684 16.355 1.00 76.62 222 GLN A N 1
ATOM 1740 C CA . GLN A 1 222 ? -24.782 9.483 16.482 1.00 76.62 222 GLN A CA 1
ATOM 1741 C C . GLN A 1 222 ? -24.742 8.584 15.236 1.00 76.62 222 GLN A C 1
ATOM 1743 O O . GLN A 1 222 ? -25.610 7.736 15.045 1.00 76.62 222 GLN A O 1
ATOM 1748 N N . SER A 1 223 ? -23.822 8.820 14.302 1.00 85.62 223 SER A N 1
ATOM 1749 C CA . SER A 1 223 ? -23.831 8.123 13.012 1.00 85.62 223 SER A CA 1
ATOM 1750 C C . SER A 1 223 ? -22.433 7.695 12.587 1.00 85.62 223 SER A C 1
ATOM 1752 O O . SER A 1 223 ? -21.901 8.161 11.577 1.00 85.62 223 SER A O 1
ATOM 1754 N N . VAL A 1 224 ? -21.841 6.792 13.371 1.00 90.44 224 VAL A N 1
ATOM 1755 C CA . VAL A 1 224 ? -20.583 6.123 13.024 1.00 90.44 224 VAL A CA 1
ATOM 1756 C C . VAL A 1 224 ? -20.884 4.738 12.455 1.00 90.44 224 VAL A C 1
ATOM 1758 O O . VAL A 1 224 ? -21.437 3.868 13.129 1.00 90.44 224 VAL A O 1
ATOM 1761 N N . ASP A 1 225 ? -20.468 4.506 11.215 1.00 92.56 225 ASP A N 1
ATOM 1762 C CA . ASP A 1 225 ? -20.344 3.163 10.664 1.00 92.56 225 ASP A CA 1
ATOM 1763 C C . ASP A 1 225 ? -18.923 2.669 10.951 1.00 92.56 225 ASP A C 1
ATOM 1765 O O . ASP A 1 225 ? -17.949 3.165 10.380 1.00 92.56 225 ASP A O 1
ATOM 1769 N N . LEU A 1 226 ? -18.795 1.712 11.868 1.00 93.69 226 LEU A N 1
ATOM 1770 C CA . LEU A 1 226 ? -17.552 0.978 12.080 1.00 93.69 226 LEU A CA 1
ATOM 1771 C C . LEU A 1 226 ? -17.461 -0.085 10.980 1.00 93.69 226 LEU A C 1
ATOM 1773 O O . LEU A 1 226 ? -18.291 -0.985 10.946 1.00 93.69 226 LEU A O 1
ATOM 1777 N N . ASP A 1 227 ? -16.503 0.044 10.063 1.00 93.06 227 ASP A N 1
ATOM 1778 C CA . ASP A 1 227 ? -16.357 -0.873 8.924 1.00 93.06 227 ASP A CA 1
ATOM 1779 C C . ASP A 1 227 ? -15.363 -2.002 9.221 1.00 93.06 227 ASP A C 1
ATOM 1781 O O . ASP A 1 227 ? -15.506 -3.115 8.727 1.00 93.06 227 ASP A O 1
ATOM 1785 N N . SER A 1 228 ? -14.334 -1.726 10.024 1.00 95.06 228 SER A N 1
ATOM 1786 C CA . SER A 1 228 ? -13.411 -2.756 10.495 1.00 95.06 228 SER A CA 1
ATOM 1787 C C . SER A 1 228 ? -12.841 -2.422 11.863 1.00 95.06 228 SER A C 1
ATOM 1789 O O . SER A 1 228 ? -12.703 -1.251 12.218 1.00 95.06 228 SER A O 1
ATOM 1791 N N . LEU A 1 229 ? -12.472 -3.463 12.608 1.00 95.19 229 LEU A N 1
ATOM 1792 C CA . LEU A 1 229 ? -11.770 -3.380 13.882 1.00 95.19 229 LEU A CA 1
ATOM 1793 C C . LEU A 1 229 ? -10.719 -4.489 13.925 1.00 95.19 229 LEU A C 1
ATOM 1795 O O . LEU A 1 229 ? -11.041 -5.660 13.748 1.00 95.19 229 LEU A O 1
ATOM 1799 N N . SER A 1 230 ? -9.460 -4.126 14.138 1.00 92.94 230 SER A N 1
ATOM 1800 C CA . SER A 1 230 ? -8.348 -5.074 14.156 1.00 92.94 230 SER A CA 1
ATOM 1801 C C . SER A 1 230 ? -7.319 -4.660 15.194 1.00 92.94 230 SER A C 1
ATOM 1803 O O . SER A 1 230 ? -7.019 -3.478 15.329 1.00 92.94 230 SER A O 1
ATOM 1805 N N . ALA A 1 231 ? -6.684 -5.625 15.861 1.00 90.44 231 ALA A N 1
ATOM 1806 C CA . ALA A 1 231 ? -5.491 -5.342 16.654 1.00 90.44 231 ALA A CA 1
ATOM 1807 C C . ALA A 1 231 ? -4.432 -4.630 15.792 1.00 90.44 231 ALA A C 1
ATOM 1809 O O . ALA A 1 231 ? -4.252 -4.950 14.608 1.00 90.44 231 ALA A O 1
ATOM 1810 N N . SER A 1 232 ? -3.757 -3.645 16.383 1.00 86.94 232 SER A N 1
ATOM 1811 C CA . SER A 1 232 ? -2.701 -2.890 15.720 1.00 86.94 232 SER A CA 1
ATOM 1812 C C . SER A 1 232 ? -1.488 -3.773 15.443 1.00 86.94 232 SER A C 1
ATOM 1814 O O . SER A 1 232 ? -1.255 -4.797 16.085 1.00 86.94 232 SER A O 1
ATOM 1816 N N . SER A 1 233 ? -0.694 -3.368 14.458 1.00 80.62 233 SER A N 1
ATOM 1817 C CA . SER A 1 233 ? 0.590 -4.004 14.165 1.00 80.62 233 SER A CA 1
ATOM 1818 C C . SER A 1 233 ? 1.717 -3.243 14.866 1.00 80.62 233 SER A C 1
ATOM 1820 O O . SER A 1 233 ? 1.603 -2.043 15.108 1.00 80.62 233 SER A O 1
ATOM 1822 N N . GLY A 1 234 ? 2.826 -3.913 15.184 1.00 75.56 234 GLY A N 1
ATOM 1823 C CA . GLY A 1 234 ? 3.978 -3.232 15.787 1.00 75.56 234 GLY A CA 1
ATOM 1824 C C . GLY A 1 234 ? 4.025 -3.157 17.302 1.00 75.56 234 GLY A C 1
ATOM 1825 O O . GLY A 1 234 ? 4.560 -2.188 17.833 1.00 75.56 234 GLY A O 1
ATOM 1826 N N . GLY A 1 235 ? 3.470 -4.152 18.000 1.00 71.88 235 GLY A N 1
ATOM 1827 C CA . GLY A 1 235 ? 3.595 -4.291 19.458 1.00 71.88 235 GLY A CA 1
ATOM 1828 C C . GLY A 1 235 ? 2.810 -3.259 20.274 1.00 71.88 235 GLY A C 1
ATOM 1829 O O . GLY A 1 235 ? 2.863 -3.271 21.503 1.00 71.88 235 GLY A O 1
ATOM 1830 N N . ARG A 1 236 ? 2.061 -2.371 19.611 1.00 80.38 236 ARG A N 1
ATOM 1831 C CA . ARG A 1 236 ? 1.180 -1.413 20.275 1.00 80.38 236 ARG A CA 1
ATOM 1832 C C . ARG A 1 236 ? -0.003 -2.146 20.892 1.00 80.38 236 ARG A C 1
ATOM 1834 O O . ARG A 1 236 ? -0.689 -2.898 20.206 1.00 80.38 236 ARG A O 1
ATOM 1841 N N . GLN A 1 237 ? -0.263 -1.872 22.167 1.00 86.38 237 GLN A N 1
ATOM 1842 C CA . GLN A 1 237 ? -1.411 -2.409 22.900 1.00 86.38 237 GLN A CA 1
ATOM 1843 C C . GLN A 1 237 ? -2.682 -1.601 22.579 1.00 86.38 237 GLN A C 1
ATOM 1845 O O . GLN A 1 237 ? -3.265 -0.938 23.441 1.00 86.38 237 GLN A O 1
ATOM 1850 N N . GLU A 1 238 ? -3.051 -1.593 21.297 1.00 91.44 238 GLU A N 1
ATOM 1851 C CA . GLU A 1 238 ? -4.197 -0.862 20.751 1.00 91.44 238 GLU A CA 1
ATOM 1852 C C . GLU A 1 238 ? -4.840 -1.624 19.581 1.00 91.44 238 GLU A C 1
ATOM 1854 O O . GLU A 1 238 ? -4.189 -2.428 18.910 1.00 91.44 238 GLU A O 1
ATOM 1859 N N . GLN A 1 239 ? -6.102 -1.327 19.293 1.00 93.44 239 GLN A N 1
ATOM 1860 C CA . GLN A 1 239 ? -6.774 -1.656 18.042 1.00 93.44 239 GLN A CA 1
ATOM 1861 C C . GLN A 1 239 ? -6.751 -0.453 17.091 1.00 93.44 239 GLN A C 1
ATOM 1863 O O . GLN A 1 239 ? -6.579 0.710 17.482 1.00 93.44 239 GLN A O 1
ATOM 1868 N N . VAL A 1 240 ? -6.940 -0.764 15.816 1.00 95.38 240 VAL A N 1
ATOM 1869 C CA . VAL A 1 240 ? -7.138 0.169 14.717 1.00 95.38 240 VAL A CA 1
ATOM 1870 C C . VAL A 1 240 ? -8.476 -0.145 14.065 1.00 95.38 240 VAL A C 1
ATOM 1872 O O . VAL A 1 240 ? -8.817 -1.311 13.867 1.00 95.38 240 VAL A O 1
ATOM 1875 N N . ALA A 1 241 ? -9.217 0.900 13.721 1.00 96.69 241 ALA A N 1
ATOM 1876 C CA . ALA A 1 241 ? -10.498 0.792 13.048 1.00 96.69 241 ALA A CA 1
ATOM 1877 C C . ALA A 1 241 ? -10.532 1.601 11.754 1.00 96.69 241 ALA A C 1
ATOM 1879 O O . ALA A 1 241 ? -9.884 2.649 11.649 1.00 96.69 241 ALA A O 1
ATOM 1880 N N . THR A 1 242 ? -11.334 1.140 10.795 1.00 96.81 242 THR A N 1
ATOM 1881 C CA . THR A 1 242 ? -11.798 1.982 9.687 1.00 96.81 242 THR A CA 1
ATOM 1882 C C . THR A 1 242 ? -13.246 2.371 9.936 1.00 96.81 242 THR A C 1
ATOM 1884 O O . THR A 1 242 ? -14.067 1.526 10.288 1.00 96.81 242 THR A O 1
ATOM 1887 N N . VAL A 1 243 ? -13.541 3.666 9.831 1.00 95.38 243 VAL A N 1
ATOM 1888 C CA . VAL A 1 243 ? -14.838 4.224 10.226 1.00 95.38 243 VAL A CA 1
ATOM 1889 C C . VAL A 1 243 ? -15.339 5.204 9.177 1.00 95.38 243 VAL A C 1
ATOM 1891 O O . VAL A 1 243 ? -14.560 5.976 8.616 1.00 95.38 243 VAL A O 1
ATOM 1894 N N . ARG A 1 244 ? -16.646 5.222 8.937 1.00 92.88 244 ARG A N 1
ATOM 1895 C CA . ARG A 1 244 ? -17.317 6.288 8.190 1.00 92.88 244 ARG A CA 1
ATOM 1896 C C . ARG A 1 244 ? -18.196 7.064 9.152 1.00 92.88 244 ARG A C 1
ATOM 1898 O O . ARG A 1 244 ? -18.963 6.487 9.913 1.00 92.88 244 ARG A O 1
ATOM 1905 N N . VAL A 1 245 ? -18.080 8.382 9.113 1.00 88.25 245 VAL A N 1
ATOM 1906 C CA . VAL A 1 245 ? -18.928 9.276 9.903 1.00 88.25 245 VAL A CA 1
ATOM 1907 C C . VAL A 1 245 ? -19.965 9.867 8.960 1.00 88.25 245 VAL A C 1
ATOM 1909 O O . VAL A 1 245 ? -19.600 10.504 7.970 1.00 88.25 245 VAL A O 1
ATOM 1912 N N . ARG A 1 246 ? -21.252 9.634 9.230 1.00 81.12 246 ARG A N 1
ATOM 1913 C CA . ARG A 1 246 ? -22.343 10.284 8.496 1.00 81.12 246 ARG A CA 1
ATOM 1914 C C . ARG A 1 246 ? -22.711 11.582 9.214 1.00 81.12 246 ARG A C 1
ATOM 1916 O O . ARG A 1 246 ? -22.891 11.596 10.426 1.00 81.12 246 ARG A O 1
ATOM 1923 N N . GLY A 1 247 ? -22.828 12.670 8.458 1.00 73.69 247 GLY A N 1
ATOM 1924 C CA . GLY A 1 247 ? -23.067 14.008 9.007 1.00 73.69 247 GLY A CA 1
ATOM 1925 C C . GLY A 1 247 ? -21.783 14.746 9.398 1.00 73.69 247 GLY A C 1
ATOM 1926 O O . GLY A 1 247 ? -20.676 14.319 9.073 1.00 73.69 247 GLY A O 1
ATOM 1927 N N . GLU A 1 248 ? -21.932 15.892 10.060 1.00 68.50 248 GLU A N 1
ATOM 1928 C CA . GLU A 1 248 ? -20.803 16.707 10.517 1.00 68.50 248 GLU A CA 1
ATOM 1929 C C . GLU A 1 248 ? -20.421 16.330 11.955 1.00 68.50 248 GLU A C 1
ATOM 1931 O O . GLU A 1 248 ? -21.271 16.308 12.840 1.00 68.50 248 GLU A O 1
ATOM 1936 N N . SER A 1 249 ? -19.135 16.070 12.204 1.00 79.19 249 SER A N 1
ATOM 1937 C CA . SER A 1 249 ? -18.578 15.984 13.561 1.00 79.19 249 SER A CA 1
ATOM 1938 C C . SER A 1 249 ? -17.799 17.258 13.854 1.00 79.19 249 SER A C 1
ATOM 1940 O O . SER A 1 249 ? -16.866 17.588 13.118 1.00 79.19 249 SER A O 1
ATOM 1942 N N . ALA A 1 250 ? -18.129 17.946 14.951 1.00 77.94 250 ALA A N 1
ATOM 1943 C CA . ALA A 1 250 ? -17.410 19.141 15.399 1.00 77.94 250 ALA A CA 1
ATOM 1944 C C . ALA A 1 250 ? -15.914 18.868 15.660 1.00 77.94 250 ALA A C 1
ATOM 1946 O O . ALA A 1 250 ? -15.075 19.754 15.492 1.00 77.94 250 ALA A O 1
ATOM 1947 N N . LYS A 1 251 ? -15.559 17.625 16.018 1.00 82.56 251 LYS A N 1
ATOM 1948 C CA . LYS A 1 251 ? -14.174 17.204 16.287 1.00 82.56 251 LYS A CA 1
ATOM 1949 C C . LYS A 1 251 ? -13.344 16.996 15.027 1.00 82.56 251 LYS A C 1
ATOM 1951 O O . LYS A 1 251 ? -12.126 17.142 15.084 1.00 82.56 251 LYS A O 1
ATOM 1956 N N . LEU A 1 252 ? -13.988 16.668 13.908 1.00 83.12 252 LEU A N 1
ATOM 1957 C CA . LEU A 1 252 ? -13.332 16.351 12.636 1.00 83.12 252 LEU A CA 1
ATOM 1958 C C . LEU A 1 252 ? -13.419 17.506 11.626 1.00 83.12 252 LEU A C 1
ATOM 1960 O O . LEU A 1 252 ? -13.324 17.295 10.419 1.00 83.12 252 LEU A O 1
ATOM 1964 N N . GLN A 1 253 ? -13.595 18.738 12.112 1.00 77.19 253 GLN A N 1
ATOM 1965 C CA . GLN A 1 253 ? -13.682 19.927 11.267 1.00 77.19 253 GLN A CA 1
ATOM 1966 C C . GLN A 1 253 ? -12.310 20.450 10.816 1.00 77.19 253 GLN A C 1
ATOM 1968 O O . GLN A 1 253 ? -11.255 20.168 11.399 1.00 77.19 253 GLN A O 1
ATOM 1973 N N . GLY A 1 254 ? -12.359 21.286 9.776 1.00 72.19 254 GLY A N 1
ATOM 1974 C CA . GLY A 1 254 ? -11.216 21.980 9.192 1.00 72.19 254 GLY A CA 1
ATOM 1975 C C . GLY A 1 254 ? -10.547 21.207 8.056 1.00 72.19 254 GLY A C 1
ATOM 1976 O O . GLY A 1 254 ? -10.828 20.041 7.807 1.00 72.19 254 GLY A O 1
ATOM 1977 N N . SER A 1 255 ? -9.609 21.858 7.370 1.00 71.69 255 SER A N 1
ATOM 1978 C CA . SER A 1 255 ? -8.810 21.263 6.286 1.00 71.69 255 SER A CA 1
ATOM 1979 C C . SER A 1 255 ? -7.680 20.354 6.799 1.00 71.69 255 SER A C 1
ATOM 1981 O O . SER A 1 255 ? -6.627 20.246 6.168 1.00 71.69 255 SER A O 1
ATOM 1983 N N . ARG A 1 256 ? -7.848 19.775 7.993 1.00 83.75 256 ARG A N 1
ATOM 1984 C CA . ARG A 1 256 ? -6.873 18.870 8.608 1.00 83.75 256 ARG A CA 1
ATOM 1985 C C . ARG A 1 256 ? -7.024 17.474 8.007 1.00 83.75 256 ARG A C 1
ATOM 1987 O O . ARG A 1 256 ? -8.032 17.155 7.390 1.00 83.75 256 ARG A O 1
ATOM 1994 N N . SER A 1 257 ? -5.991 16.657 8.178 1.00 87.56 257 SER A N 1
ATOM 1995 C CA . SER A 1 257 ? -6.013 15.239 7.795 1.00 87.56 257 SER A CA 1
ATOM 1996 C C . SER A 1 257 ? -5.751 14.299 8.972 1.00 87.56 257 SER A C 1
ATOM 1998 O O . SER A 1 257 ? -5.814 13.087 8.786 1.00 87.56 257 SER A O 1
ATOM 2000 N N . GLU A 1 258 ? -5.502 14.852 10.163 1.00 93.56 258 GLU A N 1
ATOM 2001 C CA . GLU A 1 258 ? -5.259 14.141 11.417 1.00 93.56 258 GLU A CA 1
ATOM 2002 C C . GLU A 1 258 ? -5.814 14.963 12.595 1.00 93.56 258 GLU A C 1
ATOM 2004 O O . GLU A 1 258 ? -5.717 16.198 12.610 1.00 93.56 258 GLU A O 1
ATOM 2009 N N . TRP A 1 259 ? -6.401 14.274 13.573 1.00 94.38 259 TRP A N 1
ATOM 2010 C CA . TRP A 1 259 ? -7.001 14.837 14.778 1.00 94.38 259 TRP A CA 1
ATOM 2011 C C . TRP A 1 259 ? -6.693 13.947 15.984 1.00 94.38 259 TRP A C 1
ATOM 2013 O O . TRP A 1 259 ? -6.762 12.720 15.909 1.00 94.38 259 TRP A O 1
ATOM 2023 N N . LEU A 1 260 ? -6.396 14.581 17.116 1.00 93.88 260 LEU A N 1
ATOM 2024 C CA . LEU A 1 260 ? -6.295 13.929 18.418 1.00 93.88 260 LEU A CA 1
ATOM 2025 C C . LEU A 1 260 ? -7.590 14.189 19.184 1.00 93.88 260 LEU A C 1
ATOM 2027 O O . LEU A 1 260 ? -7.915 15.339 19.482 1.00 93.88 260 LEU A O 1
ATOM 2031 N N . VAL A 1 261 ? -8.325 13.125 19.480 1.00 92.81 261 VAL A N 1
ATOM 2032 C CA . VAL A 1 261 ? -9.649 13.178 20.101 1.00 92.81 261 VAL A CA 1
ATOM 2033 C C . VAL A 1 261 ? -9.580 12.472 21.455 1.00 92.81 261 VAL A C 1
ATOM 2035 O O . VAL A 1 261 ? -9.240 11.292 21.495 1.00 92.81 261 VAL A O 1
ATOM 2038 N N . PRO A 1 262 ? -9.868 13.148 22.579 1.00 91.12 262 PRO A N 1
ATOM 2039 C CA . PRO A 1 262 ? -9.978 12.479 23.870 1.00 91.12 262 PRO A CA 1
ATOM 2040 C C . PRO A 1 262 ? -11.044 11.383 23.808 1.00 91.12 262 PRO A C 1
ATOM 2042 O O . PRO A 1 262 ? -12.161 11.636 23.362 1.00 91.12 262 PRO A O 1
ATOM 2045 N N . ALA A 1 263 ? -10.695 10.176 24.243 1.00 88.94 263 ALA A N 1
ATOM 2046 C CA . ALA A 1 263 ? -11.644 9.080 24.337 1.00 88.94 263 ALA A CA 1
ATOM 2047 C C . ALA A 1 263 ? -12.680 9.414 25.425 1.00 88.94 263 ALA A C 1
ATOM 2049 O O . ALA A 1 263 ? -12.304 9.713 26.562 1.00 88.94 263 ALA A O 1
ATOM 2050 N N . ALA A 1 264 ? -13.962 9.394 25.069 1.00 83.38 264 ALA A N 1
ATOM 2051 C CA . ALA A 1 264 ? -15.082 9.669 25.964 1.00 83.38 264 ALA A CA 1
ATOM 2052 C C . ALA A 1 264 ? -15.917 8.401 26.173 1.00 83.38 264 ALA A C 1
ATOM 2054 O O . ALA A 1 264 ? -16.057 7.609 25.250 1.00 83.38 264 ALA A O 1
ATOM 2055 N N . GLY A 1 265 ? -16.450 8.216 27.382 1.00 76.81 265 GLY A N 1
ATOM 2056 C CA . GLY A 1 265 ? -17.374 7.125 27.688 1.00 76.81 265 GLY A CA 1
ATOM 2057 C C . GLY A 1 265 ? -17.032 6.313 28.925 1.00 76.81 265 GLY A C 1
ATOM 2058 O O . GLY A 1 265 ? -15.930 6.393 29.470 1.00 76.81 265 GLY A O 1
ATOM 2059 N N . SER A 1 266 ? -17.996 5.505 29.368 1.00 69.50 266 SER A N 1
ATOM 2060 C CA . SER A 1 266 ? -17.878 4.639 30.553 1.00 69.50 266 SER A CA 1
ATOM 2061 C C . SER A 1 266 ? -16.840 3.523 30.393 1.00 69.50 266 SER A C 1
ATOM 2063 O O . SER A 1 266 ? -16.321 3.018 31.387 1.00 69.50 266 SER A O 1
ATOM 2065 N N . TYR A 1 267 ? -16.500 3.168 29.152 1.00 67.56 267 TYR A N 1
ATOM 2066 C CA . TYR A 1 267 ? -15.542 2.113 28.809 1.00 67.56 267 TYR A CA 1
ATOM 2067 C C . TYR A 1 267 ? -14.071 2.541 28.931 1.00 67.56 267 TYR A C 1
ATOM 2069 O O . TYR A 1 267 ? -13.165 1.741 28.708 1.00 67.56 267 TYR A O 1
ATOM 2077 N N . VAL A 1 268 ? -13.808 3.805 29.268 1.00 68.00 268 VAL A N 1
ATOM 2078 C CA . VAL A 1 268 ? -12.460 4.375 29.302 1.00 68.00 268 VAL A CA 1
ATOM 2079 C C . VAL A 1 268 ? -12.068 4.666 30.750 1.00 68.00 268 VAL A C 1
ATOM 2081 O O . VAL A 1 268 ? -12.468 5.666 31.337 1.00 68.00 268 VAL A O 1
ATOM 2084 N N . THR A 1 269 ? -11.251 3.791 31.341 1.00 60.53 269 THR A N 1
ATOM 2085 C CA . THR A 1 269 ? -10.809 3.912 32.745 1.00 60.53 269 THR A CA 1
ATOM 2086 C C . THR A 1 269 ? -9.696 4.946 32.961 1.00 60.53 269 THR A C 1
ATOM 2088 O O . THR A 1 269 ? -9.530 5.445 34.070 1.00 60.53 269 THR A O 1
ATOM 2091 N N . ASN A 1 270 ? -8.957 5.313 31.905 1.00 68.00 270 ASN A N 1
ATOM 2092 C CA . ASN A 1 270 ? -7.823 6.247 31.932 1.00 68.00 270 ASN A CA 1
ATOM 2093 C C . ASN A 1 270 ? -7.957 7.314 30.841 1.00 68.00 270 ASN A C 1
ATOM 2095 O O . ASN A 1 270 ? -8.505 7.025 29.785 1.00 68.00 270 ASN A O 1
ATOM 2099 N N . ARG A 1 271 ? -7.367 8.509 31.022 1.00 70.94 271 ARG A N 1
ATOM 2100 C CA . ARG A 1 271 ? -7.275 9.534 29.958 1.00 70.94 271 ARG A CA 1
ATOM 2101 C C . ARG A 1 271 ? -6.534 8.980 28.731 1.00 70.94 271 ARG A C 1
ATOM 2103 O O . ARG A 1 271 ? -5.309 9.057 28.658 1.00 70.94 271 ARG A O 1
ATOM 2110 N N . ARG A 1 272 ? -7.278 8.418 27.777 1.00 84.44 272 ARG A N 1
ATOM 2111 C CA . ARG A 1 272 ? -6.781 7.972 26.473 1.00 84.44 272 ARG A CA 1
ATOM 2112 C C . ARG A 1 272 ? -7.139 8.989 25.400 1.00 84.44 272 ARG A C 1
ATOM 2114 O O . ARG A 1 272 ? -8.155 9.675 25.484 1.00 84.44 272 ARG A O 1
ATOM 2121 N N . THR A 1 273 ? -6.309 9.037 24.369 1.00 91.38 273 THR A N 1
ATOM 2122 C CA . THR A 1 273 ? -6.515 9.880 23.193 1.00 91.38 273 THR A CA 1
ATOM 2123 C C . THR A 1 273 ? -6.554 8.985 21.967 1.00 91.38 273 THR A C 1
ATOM 2125 O O . THR A 1 273 ? -5.621 8.221 21.726 1.00 91.38 273 THR A O 1
ATOM 2128 N N . LEU A 1 274 ? -7.634 9.088 21.204 1.00 94.06 274 LEU A N 1
ATOM 2129 C CA . LEU A 1 274 ? -7.787 8.471 19.899 1.00 94.06 274 LEU A CA 1
ATOM 2130 C C . LEU A 1 274 ? -7.123 9.355 18.846 1.00 94.06 274 LEU A C 1
ATOM 2132 O O . LEU A 1 274 ? -7.265 10.579 18.857 1.00 94.06 274 LEU A O 1
ATOM 2136 N N . MET A 1 275 ? -6.409 8.732 17.919 1.00 94.62 275 MET A N 1
ATOM 2137 C CA . MET A 1 275 ? -5.839 9.414 16.764 1.00 94.62 275 MET A CA 1
ATOM 2138 C C . MET A 1 275 ? -6.667 9.057 15.540 1.00 94.62 275 MET A C 1
ATOM 2140 O O . MET A 1 275 ? -6.692 7.900 15.120 1.00 94.62 275 MET A O 1
ATOM 2144 N N . VAL A 1 276 ? -7.352 10.055 14.996 1.00 95.50 276 VAL A N 1
ATOM 2145 C CA . VAL A 1 276 ? -8.190 9.930 13.807 1.00 95.50 276 VAL A CA 1
ATOM 2146 C C . VAL A 1 276 ? -7.433 10.539 12.644 1.00 95.50 276 VAL A C 1
ATOM 2148 O O . VAL A 1 276 ? -7.000 11.682 12.736 1.00 95.50 276 VAL A O 1
ATOM 2151 N N . ASP A 1 277 ? -7.272 9.811 11.547 1.00 95.44 277 ASP A N 1
ATOM 2152 C CA . ASP A 1 277 ? -6.626 10.334 10.351 1.00 95.44 277 ASP A CA 1
ATOM 2153 C C . ASP A 1 277 ? -7.325 9.901 9.066 1.00 95.44 277 ASP A C 1
ATOM 2155 O O . ASP A 1 277 ? -8.025 8.895 9.012 1.00 95.44 277 ASP A O 1
ATOM 2159 N N . THR A 1 278 ? -7.152 10.703 8.021 1.00 93.81 278 THR A N 1
ATOM 2160 C CA . THR A 1 278 ? -7.664 10.411 6.676 1.00 93.81 278 THR A CA 1
ATOM 2161 C C . THR A 1 278 ? -6.577 9.907 5.750 1.00 93.81 278 THR A C 1
ATOM 2163 O O . THR A 1 278 ? -6.910 9.354 4.725 1.00 93.81 278 THR A O 1
ATOM 2166 N N . HIS A 1 279 ? -5.291 10.072 6.066 1.00 92.12 279 HIS A N 1
ATOM 2167 C CA . HIS A 1 279 ? -4.209 9.821 5.109 1.00 92.12 279 HIS A CA 1
ATOM 2168 C C . HIS A 1 279 ? -3.699 8.368 5.109 1.00 92.12 279 HIS A C 1
ATOM 2170 O O . HIS A 1 279 ? -3.102 7.939 4.122 1.00 92.12 279 HIS A O 1
ATOM 2176 N N . PHE A 1 280 ? -3.927 7.599 6.185 1.00 95.19 280 PHE A N 1
ATOM 2177 C CA . PHE A 1 280 ? -3.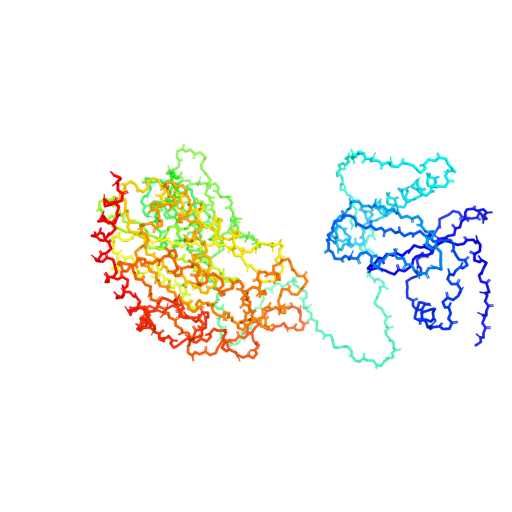524 6.189 6.297 1.00 95.19 280 PHE A CA 1
ATOM 2178 C C . PHE A 1 280 ? -2.009 5.947 6.120 1.00 95.19 280 PHE A C 1
ATOM 2180 O O . PHE A 1 280 ? -1.589 4.896 5.641 1.00 95.19 280 PHE A O 1
ATOM 2187 N N . SER A 1 281 ? -1.158 6.896 6.525 1.00 93.50 281 SER A N 1
ATOM 2188 C CA . SER A 1 281 ? 0.305 6.729 6.420 1.00 93.50 281 SER A CA 1
ATOM 2189 C C . SER A 1 281 ? 0.813 5.676 7.401 1.00 93.50 281 SER A C 1
ATOM 2191 O O . SER A 1 281 ? 0.322 5.575 8.533 1.00 93.50 281 SER A O 1
ATOM 2193 N N . GLY A 1 282 ? 1.831 4.928 6.984 1.00 94.44 282 GLY A N 1
ATOM 2194 C CA . GLY A 1 282 ? 2.340 3.759 7.689 1.00 94.44 282 GLY A CA 1
ATOM 2195 C C . GLY A 1 282 ? 1.446 2.533 7.506 1.00 94.44 282 GLY A C 1
ATOM 2196 O O . GLY A 1 282 ? 0.600 2.486 6.616 1.00 94.44 282 GLY A O 1
ATOM 2197 N N . PHE A 1 283 ? 1.646 1.532 8.360 1.00 95.69 283 PHE A N 1
ATOM 2198 C CA . PHE A 1 283 ? 0.832 0.322 8.353 1.00 95.69 283 PHE A CA 1
ATOM 2199 C C . PHE A 1 283 ? -0.554 0.567 8.953 1.00 95.69 283 PHE A C 1
ATOM 2201 O O . PHE A 1 283 ? -0.692 1.221 9.988 1.00 95.69 283 PHE A O 1
ATOM 2208 N N . THR A 1 284 ? -1.571 -0.009 8.318 1.00 96.38 284 THR A N 1
ATOM 2209 C CA . THR A 1 284 ? -2.940 -0.095 8.836 1.00 96.38 284 THR A CA 1
ATOM 2210 C C . THR A 1 284 ? -3.401 -1.541 8.749 1.00 96.38 284 THR A C 1
ATOM 2212 O O . THR A 1 284 ? -3.359 -2.123 7.668 1.00 96.38 284 THR A O 1
ATOM 2215 N N . SER A 1 285 ? -3.840 -2.108 9.874 1.00 95.88 285 SER A N 1
ATOM 2216 C CA . SER A 1 285 ? -4.461 -3.434 9.909 1.00 95.88 285 SER A CA 1
ATOM 2217 C C . SER A 1 285 ? -5.932 -3.308 9.552 1.00 95.88 285 SER A C 1
ATOM 2219 O O . SER A 1 285 ? -6.674 -2.631 10.260 1.00 95.88 285 SER A O 1
ATOM 2221 N N . LEU A 1 286 ? -6.330 -3.913 8.434 1.00 96.62 286 LEU A N 1
ATOM 2222 C CA . LEU A 1 286 ? -7.724 -3.942 7.991 1.00 96.62 286 LEU A CA 1
ATOM 2223 C C . LEU A 1 286 ? -8.471 -5.110 8.626 1.00 96.62 286 LEU A C 1
ATOM 2225 O O . LEU A 1 286 ? -9.622 -4.954 9.019 1.00 96.62 286 LEU A O 1
ATOM 2229 N N . TYR A 1 287 ? -7.785 -6.243 8.761 1.00 95.25 287 TYR A N 1
ATOM 2230 C CA . TYR A 1 287 ? -8.303 -7.463 9.356 1.00 95.25 287 TYR A CA 1
ATOM 2231 C C . TYR A 1 287 ? -7.162 -8.250 9.997 1.00 95.25 287 TYR A C 1
ATOM 2233 O O . TYR A 1 287 ? -6.054 -8.310 9.456 1.00 95.25 287 TYR A O 1
ATOM 2241 N N . ARG A 1 288 ? -7.442 -8.875 11.138 1.00 91.56 288 ARG A N 1
ATOM 2242 C CA . ARG A 1 288 ? -6.567 -9.851 11.784 1.00 91.56 288 ARG A CA 1
ATOM 2243 C C . ARG A 1 288 ? -7.433 -11.017 12.269 1.00 91.56 288 ARG A C 1
ATOM 2245 O O . ARG A 1 288 ? -8.457 -10.751 12.895 1.00 91.56 288 ARG A O 1
ATOM 2252 N N . PRO A 1 289 ? -7.016 -12.275 12.057 1.00 88.62 289 PRO A N 1
ATOM 2253 C CA . PRO A 1 289 ? -7.702 -13.424 12.635 1.00 88.62 289 PRO A CA 1
ATOM 2254 C C . PRO A 1 289 ? -7.779 -13.331 14.168 1.00 88.62 289 PRO A C 1
ATOM 2256 O O . PRO A 1 289 ? -6.820 -12.917 14.821 1.00 88.62 289 PRO A O 1
ATOM 2259 N N . ASN A 1 290 ? -8.913 -13.744 14.741 1.00 79.31 290 ASN A N 1
ATOM 2260 C CA . ASN A 1 290 ? -9.220 -13.585 16.173 1.00 79.31 290 ASN A CA 1
ATOM 2261 C C . ASN A 1 290 ? -8.306 -14.380 17.123 1.00 79.31 290 ASN A C 1
ATOM 2263 O O . ASN A 1 290 ? -8.307 -14.123 18.323 1.00 79.31 290 ASN A O 1
ATOM 2267 N N . SER A 1 291 ? -7.548 -15.353 16.616 1.00 79.12 291 SER A N 1
ATOM 2268 C CA . SER A 1 291 ? -6.561 -16.101 17.394 1.00 79.12 291 SER A CA 1
ATOM 2269 C C . SER A 1 291 ? -5.272 -16.273 16.602 1.00 79.12 291 SER A C 1
ATOM 2271 O O . SER A 1 291 ? -5.293 -16.378 15.373 1.00 79.12 291 SER A O 1
ATOM 2273 N N . ASP A 1 292 ? -4.145 -16.324 17.311 1.00 78.25 292 ASP A N 1
ATOM 2274 C CA . ASP A 1 292 ? -2.838 -16.492 16.674 1.00 78.25 292 ASP A CA 1
ATOM 2275 C C . ASP A 1 292 ? -2.686 -17.849 15.974 1.00 78.25 292 ASP A C 1
ATOM 2277 O O . ASP A 1 292 ? -2.032 -17.896 14.933 1.00 78.25 292 ASP A O 1
ATOM 2281 N N . ASP A 1 293 ? -3.365 -18.897 16.456 1.00 80.00 293 ASP A N 1
ATOM 2282 C CA . ASP A 1 293 ? -3.405 -20.222 15.813 1.00 80.00 293 ASP A CA 1
ATOM 2283 C C . ASP A 1 293 ? -4.092 -20.198 14.442 1.00 80.00 293 ASP A C 1
ATOM 2285 O O . ASP A 1 293 ? -3.780 -20.995 13.562 1.00 80.00 293 ASP A O 1
ATOM 2289 N N . LYS A 1 294 ? -5.045 -19.278 14.247 1.00 85.81 294 LYS A N 1
ATOM 2290 C CA . LYS A 1 294 ? -5.732 -19.089 12.962 1.00 85.81 294 LYS A CA 1
ATOM 2291 C C . LYS A 1 294 ? -4.968 -18.157 12.029 1.00 85.81 294 LYS A C 1
ATOM 2293 O O . LYS A 1 294 ? -5.308 -18.074 10.854 1.00 85.81 294 LYS A O 1
ATOM 2298 N N . HIS A 1 295 ? -3.970 -17.436 12.533 1.00 91.06 295 HIS A N 1
ATOM 2299 C CA . HIS A 1 295 ? -3.172 -16.517 11.739 1.00 91.06 295 HIS A CA 1
ATOM 2300 C C . HIS A 1 295 ? -2.039 -17.273 11.043 1.00 91.06 295 HIS A C 1
ATOM 2302 O O . HIS A 1 295 ? -0.968 -17.493 11.613 1.00 91.06 295 HIS A O 1
ATOM 2308 N N . VAL A 1 296 ? -2.296 -17.640 9.788 1.00 92.25 296 VAL A N 1
ATOM 2309 C CA . VAL A 1 296 ? -1.408 -18.494 8.989 1.00 92.25 296 VAL A CA 1
ATOM 2310 C C . VAL A 1 296 ? -0.461 -17.711 8.086 1.00 92.25 296 VAL A C 1
ATOM 2312 O O . VAL A 1 296 ? 0.609 -18.223 7.784 1.00 92.25 296 VAL A O 1
ATOM 2315 N N . LEU A 1 297 ? -0.814 -16.485 7.675 1.00 95.19 297 LEU A N 1
ATOM 2316 C CA . LEU A 1 297 ? 0.020 -15.640 6.810 1.00 95.19 297 LEU A CA 1
ATOM 2317 C C . LEU A 1 297 ? -0.298 -14.146 6.942 1.00 95.19 297 LEU A C 1
ATOM 2319 O O . LEU A 1 297 ? -1.374 -13.761 7.405 1.00 95.19 297 LEU A O 1
ATOM 2323 N N . ASP A 1 298 ? 0.613 -13.320 6.434 1.00 96.56 298 ASP A N 1
ATOM 2324 C CA . ASP A 1 298 ? 0.449 -11.876 6.287 1.00 96.56 298 ASP A CA 1
ATOM 2325 C C . ASP A 1 298 ? 0.283 -11.477 4.814 1.00 96.56 298 ASP A C 1
ATOM 2327 O O . ASP A 1 298 ? 1.164 -11.731 3.993 1.00 96.56 298 ASP A O 1
ATOM 2331 N N . CYS A 1 299 ? -0.819 -10.797 4.486 1.00 98.12 299 CYS A N 1
ATOM 2332 C CA . CYS A 1 299 ? -1.062 -10.200 3.174 1.00 98.12 299 CYS A CA 1
ATOM 2333 C C . CYS A 1 299 ? -0.917 -8.675 3.255 1.00 98.12 299 CYS A C 1
ATOM 2335 O O . CYS A 1 299 ? -1.659 -8.005 3.977 1.00 98.12 299 CYS A O 1
ATOM 2337 N N . ILE A 1 300 ? 0.044 -8.113 2.521 1.00 98.56 300 ILE A N 1
ATOM 2338 C CA . ILE A 1 300 ? 0.469 -6.717 2.662 1.00 98.56 300 ILE A CA 1
ATOM 2339 C C . ILE A 1 300 ? 0.325 -5.978 1.337 1.00 98.56 300 ILE A C 1
ATOM 2341 O O . ILE A 1 300 ? 1.057 -6.253 0.386 1.00 98.56 300 ILE A O 1
ATOM 2345 N N . ALA A 1 301 ? -0.560 -4.985 1.294 1.00 98.69 301 ALA A N 1
ATOM 2346 C CA . ALA A 1 301 ? -0.752 -4.151 0.120 1.00 98.69 301 ALA A CA 1
ATOM 2347 C C . ALA A 1 301 ? 0.031 -2.830 0.189 1.00 98.69 301 ALA A C 1
ATOM 2349 O O . ALA A 1 301 ? 0.030 -2.139 1.211 1.00 98.69 301 ALA A O 1
ATOM 2350 N N . ILE A 1 302 ? 0.683 -2.458 -0.913 1.00 98.56 302 ILE A N 1
ATOM 2351 C CA . ILE A 1 302 ? 1.547 -1.273 -1.024 1.00 98.56 302 ILE A CA 1
ATOM 2352 C C . ILE A 1 302 ? 1.038 -0.411 -2.179 1.00 98.56 302 ILE A C 1
ATOM 2354 O O . ILE A 1 302 ? 1.047 -0.844 -3.334 1.00 98.56 302 ILE A O 1
ATOM 2358 N N . SER A 1 303 ? 0.558 0.793 -1.859 1.00 95.88 303 SER A N 1
ATOM 2359 C CA . SER A 1 303 ? -0.049 1.710 -2.831 1.00 95.88 303 SER A CA 1
ATOM 2360 C C . SER A 1 303 ? 0.980 2.305 -3.804 1.00 95.88 303 SER A C 1
ATOM 2362 O O . SER A 1 303 ? 2.179 2.174 -3.586 1.00 95.88 303 SER A O 1
ATOM 2364 N N . GLY A 1 304 ? 0.522 2.966 -4.872 1.00 93.56 304 GLY A N 1
ATOM 2365 C CA . GLY A 1 304 ? 1.376 3.592 -5.887 1.00 93.56 304 GLY A CA 1
ATOM 2366 C C . GLY A 1 304 ? 1.781 5.047 -5.599 1.00 93.56 304 GLY A C 1
ATOM 2367 O O . GLY A 1 304 ? 1.499 5.618 -4.543 1.00 93.56 304 GLY A O 1
ATOM 2368 N N . LEU A 1 305 ? 2.427 5.675 -6.583 1.00 89.94 305 LEU A N 1
ATOM 2369 C CA . LEU A 1 305 ? 2.862 7.077 -6.553 1.00 89.94 305 LEU A CA 1
ATOM 2370 C C . LEU A 1 305 ? 1.675 8.045 -6.432 1.00 89.94 305 LEU A C 1
ATOM 2372 O O . LEU A 1 305 ? 0.684 7.898 -7.144 1.00 89.94 305 LEU A O 1
ATOM 2376 N N . GLY A 1 306 ? 1.782 9.056 -5.562 1.00 81.88 306 GLY A N 1
ATOM 2377 C CA . GLY A 1 306 ? 0.773 10.118 -5.433 1.00 81.88 306 GLY A CA 1
ATOM 2378 C C . GLY A 1 306 ? -0.603 9.629 -4.984 1.00 81.88 306 GLY A C 1
ATOM 2379 O O . GLY A 1 306 ? -1.585 10.364 -5.093 1.00 81.88 306 GLY A O 1
ATOM 2380 N N . SER A 1 307 ? -0.682 8.390 -4.504 1.00 84.56 307 SER A N 1
ATOM 2381 C CA . SER A 1 307 ? -1.933 7.703 -4.233 1.00 84.56 307 SER A CA 1
ATOM 2382 C C . SER A 1 307 ? -2.278 7.722 -2.744 1.00 84.56 307 SER A C 1
ATOM 2384 O O . SER A 1 307 ? -1.419 7.823 -1.868 1.00 84.56 307 SER A O 1
ATOM 2386 N N . HIS A 1 308 ? -3.571 7.655 -2.448 1.00 91.56 308 HIS A N 1
ATOM 2387 C CA . HIS A 1 308 ? -4.068 7.573 -1.082 1.00 91.56 308 HIS A CA 1
ATOM 2388 C C . HIS A 1 308 ? -4.071 6.112 -0.629 1.00 91.56 308 HIS A C 1
ATOM 2390 O O . HIS A 1 308 ? -4.712 5.289 -1.277 1.00 91.56 308 HIS A O 1
ATOM 2396 N N . ALA A 1 309 ? -3.448 5.773 0.502 1.00 93.50 309 ALA A N 1
ATOM 2397 C CA . ALA A 1 309 ? -3.203 4.371 0.862 1.00 93.50 309 ALA A CA 1
ATOM 2398 C C . ALA A 1 309 ? -4.477 3.511 0.936 1.00 93.50 309 ALA A C 1
ATOM 2400 O O . ALA A 1 309 ? -4.515 2.435 0.356 1.00 93.50 309 ALA A O 1
ATOM 2401 N N . PHE A 1 310 ? -5.545 4.006 1.576 1.00 95.81 310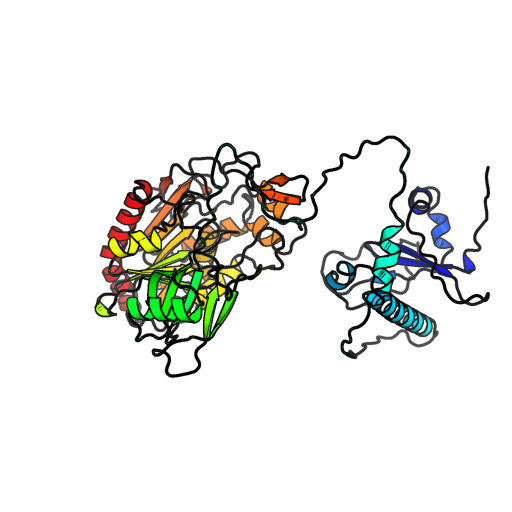 PHE A N 1
ATOM 2402 C CA . PHE A 1 310 ? -6.850 3.326 1.575 1.00 95.81 310 PHE A CA 1
ATOM 2403 C C . PHE A 1 310 ? -7.582 3.444 0.225 1.00 95.81 310 PHE A C 1
ATOM 2405 O O . PHE A 1 310 ? -7.952 2.443 -0.378 1.00 95.81 310 PHE A O 1
ATOM 2412 N N . GLY A 1 311 ? -7.752 4.671 -0.285 1.00 94.50 311 GLY A N 1
ATOM 2413 C CA . GLY A 1 311 ? -8.485 4.947 -1.526 1.00 94.50 311 GLY A CA 1
ATOM 2414 C C . GLY A 1 311 ? -7.888 4.347 -2.805 1.00 94.50 311 GLY A C 1
ATOM 2415 O O . GLY A 1 311 ? -8.589 4.280 -3.809 1.00 94.50 311 GLY A O 1
ATOM 2416 N N . SER A 1 312 ? -6.632 3.895 -2.790 1.00 94.19 312 SER A N 1
ATOM 2417 C CA . SER A 1 312 ? -6.011 3.196 -3.927 1.00 94.19 312 SER A CA 1
ATOM 2418 C C . SER A 1 312 ? -6.683 1.865 -4.231 1.00 94.19 312 SER A C 1
ATOM 2420 O O . SER A 1 312 ? -6.697 1.460 -5.383 1.00 94.19 312 SER A O 1
ATOM 2422 N N . TRP A 1 313 ? -7.268 1.231 -3.216 1.00 97.12 313 TRP A N 1
ATOM 2423 C CA . TRP A 1 313 ? -7.886 -0.094 -3.308 1.00 97.12 313 TRP A CA 1
ATOM 2424 C C . TRP A 1 313 ? -9.409 -0.044 -3.144 1.00 97.12 313 TRP A C 1
ATOM 2426 O O . TRP A 1 313 ? -10.069 -1.077 -3.069 1.00 97.12 313 TRP A O 1
ATOM 2436 N N . LYS A 1 314 ? -9.973 1.164 -3.023 1.00 96.56 314 LYS A N 1
ATOM 2437 C CA . LYS A 1 314 ? -11.412 1.387 -2.888 1.00 96.56 314 LYS A CA 1
ATOM 2438 C C . LYS A 1 314 ? -12.010 1.631 -4.265 1.00 96.56 314 LYS A C 1
ATOM 2440 O O . LYS A 1 314 ? -11.482 2.458 -5.009 1.00 96.56 314 LYS A O 1
ATOM 2445 N N . HIS A 1 315 ? -13.124 0.977 -4.569 1.00 95.44 315 HIS A N 1
ATOM 2446 C CA . HIS A 1 315 ? -13.905 1.271 -5.765 1.00 95.44 315 HIS A CA 1
ATOM 2447 C C . HIS A 1 315 ? -14.255 2.770 -5.827 1.00 95.44 315 HIS A C 1
ATOM 2449 O O . HIS A 1 315 ? -14.503 3.408 -4.798 1.00 95.44 315 HIS A O 1
ATOM 2455 N N . ARG A 1 316 ? -14.246 3.366 -7.028 1.00 88.62 316 ARG A N 1
ATOM 2456 C CA . ARG A 1 316 ? -14.401 4.827 -7.185 1.00 88.62 316 ARG A CA 1
ATOM 2457 C C . ARG A 1 316 ? -15.758 5.333 -6.714 1.00 88.62 316 ARG A C 1
ATOM 2459 O O . ARG A 1 316 ? -15.819 6.362 -6.039 1.00 88.62 316 ARG A O 1
ATOM 2466 N N . ASP A 1 317 ? -16.802 4.582 -7.041 1.00 88.19 317 ASP A N 1
ATOM 2467 C CA . ASP A 1 317 ? -18.191 5.028 -6.909 1.00 88.19 317 ASP A CA 1
ATOM 2468 C C . ASP A 1 317 ? -18.920 4.361 -5.738 1.00 88.19 317 ASP A C 1
ATOM 2470 O O . ASP A 1 317 ? -20.132 4.485 -5.587 1.00 88.19 317 ASP A O 1
ATOM 2474 N N . SER A 1 318 ? -18.192 3.645 -4.878 1.00 91.12 318 SER A N 1
ATOM 2475 C CA . SER A 1 318 ? -18.766 3.017 -3.688 1.00 91.12 318 SER A CA 1
ATOM 2476 C C . SER A 1 318 ? -17.814 3.082 -2.492 1.00 91.12 318 SER A C 1
ATOM 2478 O O . SER A 1 318 ? -16.720 3.648 -2.546 1.00 91.12 318 SER A O 1
ATOM 2480 N N . GLN A 1 319 ? -18.264 2.553 -1.354 1.00 91.38 319 GLN A N 1
ATOM 2481 C CA . GLN A 1 319 ? -17.438 2.436 -0.146 1.00 91.38 319 GLN A CA 1
ATOM 2482 C C . GLN A 1 319 ? -16.737 1.080 -0.041 1.00 91.38 319 GLN A C 1
ATOM 2484 O O . GLN A 1 319 ? -16.065 0.829 0.958 1.00 91.38 319 GLN A O 1
ATOM 2489 N N . TYR A 1 320 ? -16.891 0.247 -1.071 1.00 95.38 320 TYR A N 1
ATOM 2490 C CA . TYR A 1 320 ? -16.316 -1.080 -1.144 1.00 95.38 320 TYR A CA 1
ATOM 2491 C C . TYR A 1 320 ? -14.808 -0.999 -1.375 1.00 95.38 320 TYR A C 1
ATOM 2493 O O . TYR A 1 320 ? -14.333 -0.350 -2.312 1.00 95.38 320 TYR A O 1
ATOM 2501 N N . MET A 1 321 ? -14.056 -1.647 -0.497 1.00 96.94 321 MET A N 1
ATOM 2502 C CA . MET A 1 321 ? -12.605 -1.740 -0.529 1.00 96.94 321 MET A CA 1
ATOM 2503 C C . MET A 1 321 ? -12.249 -3.217 -0.392 1.00 96.94 321 MET A C 1
ATOM 2505 O O . MET A 1 321 ? -12.276 -3.766 0.707 1.00 96.94 321 MET A O 1
ATOM 2509 N N . TRP A 1 322 ? -11.943 -3.874 -1.510 1.00 97.81 322 TRP A N 1
ATOM 2510 C CA . TRP A 1 322 ? -11.885 -5.338 -1.599 1.00 97.81 322 TRP A CA 1
ATOM 2511 C C . TRP A 1 322 ? -10.889 -5.989 -0.622 1.00 97.81 322 TRP A C 1
ATOM 2513 O O . TRP A 1 322 ? -11.170 -7.063 -0.096 1.00 97.81 322 TRP A O 1
ATOM 2523 N N . LEU A 1 323 ? -9.773 -5.328 -0.282 1.00 98.06 323 LEU A N 1
ATOM 2524 C CA . LEU A 1 323 ? -8.834 -5.840 0.731 1.00 98.06 323 LEU A CA 1
ATOM 2525 C C . LEU A 1 323 ? -9.438 -5.862 2.146 1.00 98.06 323 LEU A C 1
ATOM 2527 O O . LEU A 1 323 ? -9.038 -6.683 2.964 1.00 98.06 323 LEU A O 1
ATOM 2531 N N . ARG A 1 324 ? -10.370 -4.953 2.460 1.00 97.50 324 ARG A N 1
ATOM 2532 C CA . ARG A 1 324 ? -11.092 -4.919 3.743 1.00 97.50 324 ARG A CA 1
ATOM 2533 C C . ARG A 1 324 ? -12.344 -5.794 3.699 1.00 97.50 324 ARG A C 1
ATOM 2535 O O . ARG A 1 324 ? -12.616 -6.495 4.663 1.00 97.50 324 ARG A O 1
ATOM 2542 N N . ASP A 1 325 ? -13.092 -5.728 2.602 1.00 96.44 325 ASP A N 1
ATOM 2543 C CA . ASP A 1 325 ? -14.472 -6.219 2.537 1.00 96.44 325 ASP A CA 1
ATOM 2544 C C . ASP A 1 325 ? -14.580 -7.635 1.945 1.00 96.44 325 ASP A C 1
ATOM 2546 O O . ASP A 1 325 ? -15.466 -8.394 2.329 1.00 96.44 325 ASP A O 1
ATOM 2550 N N . CYS A 1 326 ? -13.662 -8.034 1.057 1.00 96.19 326 CYS A N 1
ATOM 2551 C CA . CYS A 1 326 ? -13.669 -9.349 0.402 1.00 96.19 326 CYS A CA 1
ATOM 2552 C C . CYS A 1 326 ? -12.578 -10.271 0.931 1.00 96.19 326 CYS A C 1
ATOM 2554 O O . CYS A 1 326 ? -12.851 -11.394 1.353 1.00 96.19 326 CYS A O 1
ATOM 2556 N N . LEU A 1 327 ? -11.336 -9.784 0.949 1.00 96.31 327 LEU A N 1
ATOM 2557 C CA . LEU A 1 327 ? -10.172 -10.621 1.213 1.00 96.31 327 LEU A CA 1
ATOM 2558 C C . LEU A 1 327 ? -10.228 -11.359 2.564 1.00 96.31 327 LEU A C 1
ATOM 2560 O O . LEU A 1 327 ? -9.854 -12.528 2.583 1.00 96.31 327 LEU A O 1
ATOM 2564 N N . PRO A 1 328 ? -10.747 -10.780 3.667 1.00 95.25 328 PRO A N 1
ATOM 2565 C CA . PRO A 1 328 ? -10.920 -11.520 4.920 1.00 95.25 328 PRO A CA 1
ATOM 2566 C C . PRO A 1 328 ? -11.880 -12.711 4.826 1.00 95.25 328 PRO A C 1
ATOM 2568 O O . PRO A 1 328 ? -11.713 -13.683 5.554 1.00 95.25 328 PRO A O 1
ATOM 2571 N N . HIS A 1 329 ? -12.871 -12.659 3.934 1.00 94.19 329 HIS A N 1
ATOM 2572 C CA . HIS A 1 329 ? -13.793 -13.770 3.695 1.00 94.19 329 HIS A CA 1
ATOM 2573 C C . HIS A 1 329 ? -13.153 -14.850 2.817 1.00 94.19 329 HIS A C 1
ATOM 2575 O O . HIS A 1 329 ? -13.355 -16.037 3.059 1.00 94.19 329 HIS A O 1
ATOM 2581 N N . GLN A 1 330 ? -12.349 -14.443 1.829 1.00 94.06 330 GLN A N 1
ATOM 2582 C CA . GLN A 1 330 ? -11.631 -15.360 0.936 1.00 94.06 330 GLN A CA 1
ATOM 2583 C C . GLN A 1 330 ? -10.421 -16.020 1.616 1.00 94.06 330 GLN A C 1
ATOM 2585 O O . GLN A 1 330 ? -10.088 -17.164 1.312 1.00 94.06 330 GLN A O 1
ATOM 2590 N N . LEU A 1 331 ? -9.777 -15.315 2.552 1.00 94.31 331 LEU A N 1
ATOM 2591 C CA . LEU A 1 331 ? -8.590 -15.735 3.300 1.00 94.31 331 LEU A CA 1
ATOM 2592 C C . LEU A 1 331 ? -8.764 -15.475 4.808 1.00 94.31 331 LEU A C 1
ATOM 2594 O O . LEU A 1 331 ? -8.072 -14.627 5.381 1.00 94.31 331 LEU A O 1
ATOM 2598 N N . PRO A 1 332 ? -9.638 -16.221 5.503 1.00 93.44 332 PRO A N 1
ATOM 2599 C CA . PRO A 1 332 ? -9.959 -15.960 6.909 1.00 93.44 332 PRO A CA 1
ATOM 2600 C C . PRO A 1 332 ? -8.771 -16.108 7.866 1.00 93.44 332 PRO A C 1
ATOM 2602 O O . PRO A 1 332 ? -8.810 -15.551 8.964 1.00 93.44 332 PRO A O 1
ATOM 2605 N N . GLY A 1 333 ? -7.717 -16.830 7.465 1.00 93.62 333 GLY A N 1
ATOM 2606 C CA . GLY A 1 333 ? -6.478 -16.974 8.232 1.00 93.62 333 GLY A CA 1
ATOM 2607 C C . GLY A 1 333 ? -5.385 -15.946 7.909 1.00 93.62 333 GLY A C 1
ATOM 2608 O O . GLY A 1 333 ? -4.327 -15.962 8.543 1.00 93.62 333 GLY A O 1
ATOM 2609 N N . ALA A 1 334 ? -5.604 -15.052 6.943 1.00 95.25 334 ALA A N 1
ATOM 2610 C CA . ALA A 1 334 ? -4.640 -14.016 6.586 1.00 95.25 334 ALA A CA 1
ATOM 2611 C C . ALA A 1 334 ? -4.843 -12.758 7.438 1.00 95.25 334 ALA A C 1
ATOM 2613 O O . ALA A 1 334 ? -5.957 -12.248 7.539 1.00 95.25 334 ALA A O 1
ATOM 2614 N N . ARG A 1 335 ? -3.772 -12.190 8.004 1.00 95.75 335 ARG A N 1
ATOM 2615 C CA . ARG A 1 335 ? -3.808 -10.788 8.451 1.00 95.75 335 ARG A CA 1
ATOM 2616 C C . ARG A 1 335 ? -3.651 -9.891 7.225 1.00 95.75 335 ARG A C 1
ATOM 2618 O O . ARG A 1 335 ? -2.706 -10.059 6.459 1.00 95.75 335 ARG A O 1
ATOM 2625 N N . VAL A 1 336 ? -4.547 -8.919 7.059 1.00 97.69 336 VAL A N 1
ATOM 2626 C CA . VAL A 1 336 ? -4.535 -7.997 5.915 1.00 97.69 336 VAL A CA 1
ATOM 2627 C C . VAL A 1 336 ? -4.062 -6.617 6.352 1.00 97.69 336 VAL A C 1
ATOM 2629 O O . VAL A 1 336 ? -4.667 -5.963 7.208 1.00 97.69 336 VAL A O 1
ATOM 2632 N N . LEU A 1 337 ? -2.977 -6.163 5.733 1.00 97.81 337 LEU A N 1
ATOM 2633 C CA . LEU A 1 337 ? -2.318 -4.897 6.015 1.00 97.81 337 LEU A CA 1
ATOM 2634 C C . LEU A 1 337 ? -2.252 -4.037 4.756 1.00 97.81 337 LEU A C 1
ATOM 2636 O O . LEU A 1 337 ? -1.968 -4.535 3.672 1.00 97.81 337 LEU A O 1
ATOM 2640 N N . ILE A 1 338 ? -2.416 -2.727 4.914 1.00 98.19 338 ILE A N 1
ATOM 2641 C CA . ILE A 1 338 ? -2.048 -1.748 3.884 1.00 98.19 338 ILE A CA 1
ATOM 2642 C C . ILE A 1 338 ? -0.915 -0.865 4.391 1.00 98.19 338 ILE A C 1
ATOM 2644 O O . ILE A 1 338 ? -0.857 -0.544 5.583 1.00 98.19 338 ILE A O 1
ATOM 2648 N N . TYR A 1 339 ? -0.031 -0.452 3.489 1.00 97.81 339 TYR A N 1
ATOM 2649 C CA . TYR A 1 339 ? 1.054 0.476 3.776 1.00 97.81 339 TYR A CA 1
ATOM 2650 C C . TYR A 1 339 ? 0.920 1.756 2.953 1.00 97.81 339 TYR A C 1
ATOM 2652 O O . TYR A 1 339 ? 0.952 1.723 1.722 1.00 97.81 339 TYR A O 1
ATOM 2660 N N . GLY A 1 340 ? 0.795 2.884 3.653 1.00 94.06 340 GLY A N 1
ATOM 2661 C CA . GLY A 1 340 ? 0.751 4.218 3.066 1.00 94.06 340 GLY A CA 1
ATOM 2662 C C . GLY A 1 340 ? 2.040 5.008 3.252 1.00 94.06 340 GLY A C 1
ATOM 2663 O O . GLY A 1 340 ? 2.672 4.952 4.309 1.00 94.06 340 GLY A O 1
ATOM 2664 N N . TYR A 1 341 ? 2.396 5.810 2.255 1.00 93.00 341 TYR A N 1
ATOM 2665 C CA . TYR A 1 341 ? 3.557 6.696 2.281 1.00 93.00 341 TYR A CA 1
ATOM 2666 C C . TYR A 1 341 ? 3.272 7.969 1.467 1.00 93.00 341 TYR A C 1
ATOM 2668 O O . TYR A 1 341 ? 2.488 7.939 0.519 1.00 93.00 341 TYR A O 1
ATOM 2676 N N . ASP A 1 342 ? 3.865 9.106 1.850 1.00 85.94 342 ASP A N 1
ATOM 2677 C CA . ASP A 1 342 ? 3.603 10.382 1.169 1.00 85.94 342 ASP A CA 1
ATOM 2678 C C . ASP A 1 342 ? 4.503 10.521 -0.062 1.00 85.94 342 ASP A C 1
ATOM 2680 O O . ASP A 1 342 ? 5.709 10.733 0.042 1.00 85.94 342 ASP A O 1
ATOM 2684 N N . THR A 1 343 ? 3.891 10.404 -1.236 1.00 78.81 343 THR A N 1
ATOM 2685 C CA . THR A 1 343 ? 4.513 10.754 -2.518 1.00 78.81 343 THR A CA 1
ATOM 2686 C C . THR A 1 343 ? 3.617 11.680 -3.326 1.00 78.81 343 THR A C 1
ATOM 2688 O O . THR A 1 343 ? 3.438 11.499 -4.531 1.00 78.81 343 THR A O 1
ATOM 2691 N N . LYS A 1 344 ? 3.017 12.679 -2.665 1.00 84.75 344 LYS A N 1
ATOM 2692 C CA . LYS A 1 344 ? 2.269 13.739 -3.354 1.00 84.75 344 LYS A CA 1
ATOM 2693 C C . LYS A 1 344 ? 3.081 14.292 -4.524 1.00 84.75 344 LYS A C 1
ATOM 2695 O O . LYS A 1 344 ? 4.287 14.506 -4.419 1.00 84.75 344 LYS A O 1
ATOM 2700 N N . LEU A 1 345 ? 2.389 14.512 -5.637 1.00 81.44 345 LEU A N 1
ATOM 2701 C CA . LEU A 1 345 ? 2.993 14.983 -6.881 1.00 81.44 345 LEU A CA 1
ATOM 2702 C C . LEU A 1 345 ? 3.155 16.501 -6.898 1.00 81.44 345 LEU A C 1
ATOM 2704 O O . LEU A 1 345 ? 4.229 16.986 -7.228 1.00 81.44 345 LEU A O 1
ATOM 2708 N N . ALA A 1 346 ? 2.102 17.227 -6.518 1.00 81.06 346 ALA A N 1
ATOM 2709 C CA . ALA A 1 346 ? 2.077 18.683 -6.494 1.00 81.06 346 ALA A CA 1
ATOM 2710 C C . ALA A 1 346 ? 2.182 19.224 -5.060 1.00 81.06 346 ALA A C 1
ATOM 2712 O O . ALA A 1 346 ? 1.569 18.685 -4.136 1.00 81.06 346 ALA A O 1
ATOM 2713 N N . GLY A 1 347 ? 2.936 20.312 -4.887 1.00 79.44 347 GLY A N 1
ATOM 2714 C CA . GLY A 1 347 ? 3.193 20.938 -3.588 1.00 79.44 347 GLY A CA 1
ATOM 2715 C C . GLY A 1 347 ? 4.084 20.113 -2.651 1.00 79.44 347 GLY A C 1
ATOM 2716 O O . GLY A 1 347 ? 4.110 20.384 -1.449 1.00 79.44 347 GLY A O 1
ATOM 2717 N N . SER A 1 348 ? 4.798 19.110 -3.167 1.00 82.00 348 SER A N 1
ATOM 2718 C CA . SER A 1 348 ? 5.633 18.237 -2.346 1.00 82.00 348 SER A CA 1
ATOM 2719 C C . SER A 1 348 ? 6.904 18.942 -1.882 1.00 82.00 348 SER A C 1
ATOM 2721 O O . SER A 1 348 ? 7.617 19.572 -2.663 1.00 82.00 348 SER A O 1
ATOM 2723 N N . GLN A 1 349 ? 7.204 18.801 -0.592 1.00 84.56 349 GLN A N 1
ATOM 2724 C CA . GLN A 1 349 ? 8.482 19.204 0.004 1.00 84.56 349 GLN A CA 1
ATOM 2725 C C . GLN A 1 349 ? 9.411 18.00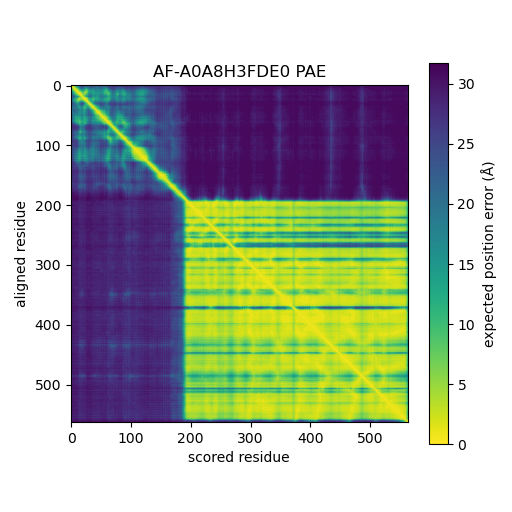3 0.237 1.00 84.56 349 GLN A C 1
ATOM 2727 O O . GLN A 1 349 ? 10.505 18.161 0.768 1.00 84.56 349 GLN A O 1
ATOM 2732 N N . SER A 1 350 ? 8.977 16.796 -0.137 1.00 86.81 350 SER A N 1
ATOM 2733 C CA . SER A 1 350 ? 9.780 15.585 0.008 1.00 86.81 350 SER A CA 1
ATOM 2734 C C . SER A 1 350 ? 10.781 15.466 -1.139 1.00 86.81 350 SER A C 1
ATOM 2736 O O . SER A 1 350 ? 10.411 15.615 -2.302 1.00 86.81 350 SER A O 1
ATOM 2738 N N . PHE A 1 351 ? 12.032 15.155 -0.805 1.00 87.75 351 PHE A N 1
ATOM 2739 C CA . PHE A 1 351 ? 13.100 14.797 -1.746 1.00 87.75 351 PHE A CA 1
ATOM 2740 C C . PHE A 1 351 ? 13.437 13.296 -1.693 1.00 87.75 351 PHE A C 1
ATOM 2742 O O . PHE A 1 351 ? 14.485 12.876 -2.181 1.00 87.75 351 PHE A O 1
ATOM 2749 N N . GLN A 1 352 ? 12.575 12.484 -1.071 1.00 89.81 352 GLN A N 1
ATOM 2750 C CA . GLN A 1 352 ? 12.801 11.046 -0.938 1.00 89.81 352 GLN A CA 1
ATOM 2751 C C . GLN A 1 352 ? 12.863 10.361 -2.306 1.00 89.81 352 GLN A C 1
ATOM 2753 O O . GLN A 1 352 ? 11.999 10.568 -3.159 1.00 89.81 352 GLN A O 1
ATOM 2758 N N . ASN A 1 353 ? 13.848 9.486 -2.478 1.00 92.25 353 ASN A N 1
ATOM 2759 C CA . ASN A 1 353 ? 13.952 8.595 -3.631 1.00 92.25 353 ASN A CA 1
ATOM 2760 C C . ASN A 1 353 ? 13.396 7.187 -3.306 1.00 92.25 353 ASN A C 1
ATOM 2762 O O . ASN A 1 353 ? 12.967 6.899 -2.185 1.00 92.25 353 ASN A O 1
ATOM 2766 N N . ILE A 1 354 ? 13.421 6.277 -4.288 1.00 95.44 354 ILE A N 1
ATOM 2767 C CA . ILE A 1 354 ? 12.943 4.890 -4.125 1.00 95.44 354 ILE A CA 1
ATOM 2768 C C . ILE A 1 354 ? 13.699 4.149 -3.008 1.00 95.44 354 ILE A C 1
ATOM 2770 O O . ILE A 1 354 ? 13.089 3.377 -2.270 1.00 95.44 354 ILE A O 1
ATOM 2774 N N . ALA A 1 355 ? 15.004 4.384 -2.842 1.00 95.62 355 ALA A N 1
ATOM 2775 C CA . ALA A 1 355 ? 15.796 3.750 -1.789 1.00 95.62 355 ALA A CA 1
ATOM 2776 C C . ALA A 1 355 ? 15.423 4.254 -0.385 1.00 95.62 355 ALA A C 1
ATOM 2778 O O . ALA A 1 355 ? 15.382 3.446 0.548 1.00 95.62 355 ALA A O 1
ATOM 2779 N N . ASP A 1 356 ? 15.094 5.537 -0.227 1.00 95.81 356 ASP A N 1
ATOM 2780 C CA . ASP A 1 356 ? 14.609 6.094 1.043 1.00 95.81 356 ASP A CA 1
ATOM 2781 C C . ASP A 1 356 ? 13.242 5.506 1.412 1.00 95.81 356 ASP A C 1
ATOM 2783 O O . ASP A 1 356 ? 13.025 5.059 2.543 1.00 95.81 356 ASP A O 1
ATOM 2787 N N . LEU A 1 357 ? 12.330 5.455 0.434 1.00 96.88 357 LEU A N 1
ATOM 2788 C CA . LEU A 1 357 ? 10.997 4.872 0.598 1.00 96.88 357 LEU A CA 1
ATOM 2789 C C . LEU A 1 357 ? 11.079 3.378 0.941 1.00 96.88 357 LEU A C 1
ATOM 2791 O O . LEU A 1 357 ? 10.414 2.926 1.873 1.00 96.88 357 LEU A O 1
ATOM 2795 N N . ALA A 1 358 ? 11.948 2.626 0.260 1.00 98.19 358 ALA A N 1
ATOM 2796 C CA . ALA A 1 358 ? 12.212 1.216 0.542 1.00 98.19 358 ALA A CA 1
ATOM 2797 C C . ALA A 1 358 ? 12.795 0.995 1.941 1.00 98.19 358 ALA A C 1
ATOM 2799 O O . ALA A 1 358 ? 12.322 0.119 2.665 1.00 98.19 358 ALA A O 1
ATOM 2800 N N . SER A 1 359 ? 13.748 1.831 2.362 1.00 97.69 359 SER A N 1
ATOM 2801 C CA . SER A 1 359 ? 14.340 1.748 3.704 1.00 97.69 359 SER A CA 1
ATOM 2802 C C . SER A 1 359 ? 13.290 2.008 4.784 1.00 97.69 359 SER A C 1
ATOM 2804 O O . SER A 1 359 ? 13.226 1.295 5.790 1.00 97.69 359 SER A O 1
ATOM 2806 N N . LYS A 1 360 ? 12.412 2.997 4.562 1.00 97.31 360 LYS A N 1
ATOM 2807 C CA . LYS A 1 360 ? 11.312 3.301 5.481 1.00 97.31 360 LYS A CA 1
ATOM 2808 C C . LYS A 1 360 ? 10.272 2.183 5.518 1.00 97.31 360 LYS A C 1
ATOM 2810 O O . LYS A 1 360 ? 9.810 1.843 6.613 1.00 97.31 360 LYS A O 1
ATOM 2815 N N . PHE A 1 361 ? 9.921 1.609 4.368 1.00 98.19 361 PHE A N 1
ATOM 2816 C CA . PHE A 1 361 ? 9.023 0.459 4.279 1.00 98.19 361 PHE A CA 1
ATOM 2817 C C . PHE A 1 361 ? 9.604 -0.750 5.015 1.00 98.19 361 PHE A C 1
ATOM 2819 O O . PHE A 1 361 ? 8.952 -1.255 5.924 1.00 98.19 361 PHE A O 1
ATOM 2826 N N . ARG A 1 362 ? 10.853 -1.137 4.721 1.00 97.56 362 ARG A N 1
ATOM 2827 C CA . ARG A 1 362 ? 11.593 -2.211 5.404 1.00 97.56 362 ARG A CA 1
ATOM 2828 C C . ARG A 1 362 ? 11.568 -2.036 6.922 1.00 97.56 362 ARG A C 1
ATOM 2830 O O . ARG A 1 362 ? 11.121 -2.929 7.635 1.00 97.56 362 ARG A O 1
ATOM 2837 N N . ALA A 1 363 ? 11.976 -0.870 7.426 1.00 95.88 363 ALA A N 1
ATOM 2838 C CA . ALA A 1 363 ? 11.974 -0.600 8.865 1.00 95.88 363 ALA A CA 1
ATOM 2839 C C . ALA A 1 363 ? 10.563 -0.694 9.473 1.00 95.88 363 ALA A C 1
ATOM 2841 O O . ALA A 1 363 ? 10.377 -1.268 10.545 1.00 95.88 363 ALA A O 1
ATOM 2842 N N . SER A 1 364 ? 9.555 -0.173 8.770 1.00 95.62 364 SER A N 1
ATOM 2843 C CA . SER A 1 364 ? 8.160 -0.232 9.217 1.00 95.62 364 SER A CA 1
ATOM 2844 C C . SER A 1 364 ? 7.611 -1.662 9.198 1.00 95.62 364 SER A C 1
ATOM 2846 O O . SER A 1 364 ? 6.846 -2.021 10.088 1.00 95.62 364 SER A O 1
ATOM 2848 N N . LEU A 1 365 ? 8.011 -2.478 8.217 1.00 95.69 365 LEU A N 1
ATOM 2849 C CA . LEU A 1 365 ? 7.606 -3.875 8.068 1.00 95.69 365 LEU A CA 1
ATOM 2850 C C . LEU A 1 365 ? 8.127 -4.703 9.241 1.00 95.69 365 LEU A C 1
ATOM 2852 O O . LEU A 1 365 ? 7.361 -5.431 9.864 1.00 95.69 365 LEU A O 1
ATOM 2856 N N . LYS A 1 366 ? 9.403 -4.532 9.607 1.00 92.25 366 LYS A N 1
ATOM 2857 C CA . LYS A 1 366 ? 9.985 -5.187 10.789 1.00 92.25 366 LYS A CA 1
ATOM 2858 C C . LYS A 1 366 ? 9.199 -4.883 12.054 1.00 92.25 366 LYS A C 1
ATOM 2860 O O . LYS A 1 366 ? 8.916 -5.794 12.822 1.00 92.25 366 LYS A O 1
ATOM 2865 N N . VAL A 1 367 ? 8.829 -3.616 12.248 1.00 91.38 367 VAL A N 1
ATOM 2866 C CA . VAL A 1 367 ? 7.990 -3.220 13.380 1.00 91.38 367 VAL A CA 1
ATOM 2867 C C . VAL A 1 367 ? 6.636 -3.913 13.264 1.00 91.38 367 VAL A C 1
ATOM 2869 O O . VAL A 1 367 ? 6.284 -4.667 14.158 1.00 91.38 367 VAL A O 1
ATOM 2872 N N . ALA A 1 368 ? 5.913 -3.753 12.154 1.00 91.69 368 ALA A N 1
ATOM 2873 C CA . ALA A 1 368 ? 4.561 -4.289 11.972 1.00 91.69 368 ALA A CA 1
ATOM 2874 C C . ALA A 1 368 ? 4.451 -5.815 12.176 1.00 91.69 368 ALA A C 1
ATOM 2876 O O . ALA A 1 368 ? 3.459 -6.298 12.737 1.00 91.69 368 ALA A O 1
ATOM 2877 N N . LEU A 1 369 ? 5.468 -6.562 11.744 1.00 89.94 369 LEU A N 1
ATOM 2878 C CA . LEU A 1 369 ? 5.553 -8.013 11.906 1.00 89.94 369 LEU A CA 1
ATOM 2879 C C . LEU A 1 369 ? 6.091 -8.440 13.282 1.00 89.94 369 LEU A C 1
ATOM 2881 O O . LEU A 1 369 ? 5.832 -9.564 13.701 1.00 89.94 369 LEU A O 1
ATOM 2885 N N . GLY A 1 370 ? 6.801 -7.555 13.989 1.00 81.12 370 GLY A N 1
ATOM 2886 C CA . GLY A 1 370 ? 7.412 -7.822 15.289 1.00 81.12 370 GLY A CA 1
ATOM 2887 C C . GLY A 1 370 ? 8.447 -8.952 15.250 1.00 81.12 370 GLY A C 1
ATOM 2888 O O . GLY A 1 370 ? 9.020 -9.286 14.201 1.00 81.12 370 GLY A O 1
ATOM 2889 N N . SER A 1 371 ? 8.659 -9.598 16.398 1.00 64.44 371 SER A N 1
ATOM 2890 C CA . SER A 1 371 ? 9.239 -10.936 16.429 1.00 64.44 371 SER A CA 1
ATOM 2891 C C . SER A 1 371 ? 8.190 -11.902 15.863 1.00 64.44 371 SER A C 1
ATOM 2893 O O . SER A 1 371 ? 7.434 -12.530 16.583 1.00 64.44 371 SER A O 1
ATOM 2895 N N . ASN A 1 372 ? 8.066 -11.977 14.534 1.00 60.41 372 ASN A N 1
ATOM 2896 C CA . ASN A 1 372 ? 7.326 -13.036 13.827 1.00 60.41 372 ASN A CA 1
ATOM 2897 C C . ASN A 1 372 ? 7.963 -14.426 14.114 1.00 60.41 372 ASN A C 1
ATOM 2899 O O . ASN A 1 372 ? 8.593 -15.049 13.261 1.00 60.41 372 ASN A O 1
ATOM 2903 N N . GLU A 1 373 ? 7.898 -14.854 15.374 1.00 57.03 373 GLU A N 1
ATOM 2904 C CA . GLU A 1 373 ? 8.435 -16.101 15.936 1.00 57.03 373 GLU A CA 1
ATOM 2905 C C . GLU A 1 373 ? 7.795 -17.327 15.283 1.00 57.03 373 GLU A C 1
ATOM 2907 O O . GLU A 1 373 ? 8.372 -18.408 15.277 1.00 57.03 373 GLU A O 1
ATOM 2912 N N . HIS A 1 374 ? 6.634 -17.131 14.659 1.00 66.25 374 HIS A N 1
ATOM 2913 C CA . HIS A 1 374 ? 5.873 -18.159 13.965 1.00 66.25 374 HIS A CA 1
ATOM 2914 C C . HIS A 1 374 ? 6.235 -18.311 12.487 1.00 66.25 374 HIS A C 1
ATOM 2916 O O . HIS A 1 374 ? 5.550 -19.054 11.791 1.00 66.25 374 HIS A O 1
ATOM 2922 N N . ASN A 1 375 ? 7.278 -17.624 11.993 1.00 80.00 375 ASN A N 1
ATOM 2923 C CA . ASN A 1 375 ? 7.778 -17.810 10.626 1.00 80.00 375 ASN A CA 1
ATOM 2924 C C . ASN A 1 375 ? 6.680 -17.672 9.552 1.00 80.00 375 ASN A C 1
ATOM 2926 O O . ASN A 1 375 ? 6.686 -18.372 8.540 1.00 80.00 375 ASN A O 1
ATOM 2930 N N . ARG A 1 376 ? 5.709 -16.778 9.783 1.00 91.00 376 ARG A N 1
ATOM 2931 C CA . ARG A 1 376 ? 4.520 -16.669 8.932 1.00 91.00 376 ARG A CA 1
ATOM 2932 C C . ARG A 1 376 ? 4.904 -16.212 7.521 1.00 91.00 376 ARG A C 1
ATOM 2934 O O . ARG A 1 376 ? 5.640 -15.223 7.408 1.00 91.00 376 ARG A O 1
ATOM 2941 N N . PRO A 1 377 ? 4.396 -16.873 6.465 1.00 96.44 377 PRO A N 1
ATOM 2942 C CA . PRO A 1 377 ? 4.586 -16.429 5.096 1.00 96.44 377 PRO A CA 1
ATOM 2943 C C . PRO A 1 377 ? 4.074 -15.012 4.852 1.00 96.44 377 PRO A C 1
ATOM 2945 O O . PRO A 1 377 ? 3.053 -14.599 5.406 1.00 96.44 377 PRO A O 1
ATOM 2948 N N . LEU A 1 378 ? 4.769 -14.297 3.971 1.00 97.88 378 LEU A N 1
ATOM 2949 C CA . LEU A 1 378 ? 4.386 -12.977 3.489 1.00 97.88 378 LEU A CA 1
ATOM 2950 C C . LEU A 1 378 ? 3.932 -13.077 2.033 1.00 97.88 378 LEU A C 1
ATOM 2952 O O . LEU A 1 378 ? 4.656 -13.606 1.181 1.00 97.88 378 LEU A O 1
ATOM 2956 N N . ILE A 1 379 ? 2.760 -12.514 1.758 1.00 98.62 379 ILE A N 1
ATOM 2957 C CA . ILE A 1 379 ? 2.257 -12.260 0.412 1.00 98.62 379 ILE A CA 1
ATOM 2958 C C . ILE A 1 379 ? 2.116 -10.749 0.235 1.00 98.62 379 ILE A C 1
ATOM 2960 O O . ILE A 1 379 ? 1.500 -10.071 1.057 1.00 98.62 379 ILE A O 1
ATOM 2964 N N . PHE A 1 380 ? 2.689 -10.201 -0.833 1.00 98.81 380 PHE A N 1
ATOM 2965 C CA . PHE A 1 380 ? 2.600 -8.775 -1.137 1.00 98.81 380 PHE A CA 1
ATOM 2966 C C . PHE A 1 380 ? 1.669 -8.501 -2.313 1.00 98.81 380 PHE A C 1
ATOM 2968 O O . PHE A 1 380 ? 1.709 -9.206 -3.313 1.00 98.81 380 PHE A O 1
ATOM 2975 N N . VAL A 1 381 ? 0.894 -7.423 -2.223 1.00 98.69 381 VAL A N 1
ATOM 2976 C CA . VAL A 1 381 ? 0.060 -6.882 -3.305 1.00 98.69 381 VAL A CA 1
ATOM 2977 C C . VAL A 1 381 ? 0.544 -5.460 -3.578 1.00 98.69 381 VAL A C 1
ATOM 2979 O O . VAL A 1 381 ? 0.265 -4.538 -2.819 1.00 98.69 381 VAL A O 1
ATOM 2982 N N . ALA A 1 382 ? 1.344 -5.255 -4.617 1.00 98.44 382 ALA A N 1
ATOM 2983 C CA . ALA A 1 382 ? 2.044 -3.991 -4.816 1.00 98.44 382 ALA A CA 1
ATOM 2984 C C . ALA A 1 382 ? 1.662 -3.335 -6.144 1.00 98.44 382 ALA A C 1
ATOM 2986 O O . ALA A 1 382 ? 1.794 -3.932 -7.213 1.00 98.44 382 ALA A O 1
ATOM 2987 N N . HIS A 1 383 ? 1.210 -2.083 -6.071 1.00 98.12 383 HIS A N 1
ATOM 2988 C CA . HIS A 1 383 ? 0.771 -1.308 -7.230 1.00 98.12 383 HIS A CA 1
ATOM 2989 C C . HIS A 1 383 ? 1.819 -0.279 -7.645 1.00 98.12 383 HIS A C 1
ATOM 2991 O O . HIS A 1 383 ? 2.303 0.497 -6.820 1.00 98.12 383 HIS A O 1
ATOM 2997 N N . SER A 1 384 ? 2.132 -0.228 -8.940 1.00 96.56 384 SER A N 1
ATOM 2998 C CA . SER A 1 384 ? 2.975 0.801 -9.551 1.00 96.56 384 SER A CA 1
ATOM 2999 C C . SER A 1 384 ? 4.290 1.025 -8.776 1.00 96.56 384 SER A C 1
ATOM 3001 O O . SER A 1 384 ? 5.044 0.075 -8.557 1.00 96.56 384 SER A O 1
ATOM 3003 N N . LEU A 1 385 ? 4.575 2.255 -8.324 1.00 97.19 385 LEU A N 1
ATOM 3004 C CA . LEU A 1 385 ? 5.747 2.595 -7.503 1.00 97.19 385 LEU A CA 1
ATOM 3005 C C . LEU A 1 385 ? 5.910 1.693 -6.265 1.00 97.19 385 LEU A C 1
ATOM 3007 O O . LEU A 1 385 ? 7.041 1.382 -5.892 1.00 97.19 385 LEU A O 1
ATOM 3011 N N . GLY A 1 386 ? 4.814 1.233 -5.657 1.00 98.00 386 GLY A N 1
ATOM 3012 C CA . GLY A 1 386 ? 4.844 0.325 -4.512 1.00 98.00 386 GLY A CA 1
ATOM 3013 C C . GLY A 1 386 ? 5.585 -0.981 -4.807 1.00 98.00 386 GLY A C 1
ATOM 3014 O O . GLY A 1 386 ? 6.287 -1.504 -3.941 1.00 98.00 386 GLY A O 1
ATOM 3015 N N . GLY A 1 387 ? 5.515 -1.471 -6.050 1.00 98.00 387 GLY A N 1
ATOM 3016 C CA . GLY A 1 387 ? 6.267 -2.648 -6.488 1.00 98.00 387 GLY A CA 1
ATOM 3017 C C . GLY A 1 387 ? 7.770 -2.397 -6.579 1.00 98.00 387 GLY A C 1
ATOM 3018 O O . GLY A 1 387 ? 8.558 -3.234 -6.145 1.00 98.00 387 GLY A O 1
ATOM 3019 N N . LEU A 1 388 ? 8.184 -1.221 -7.059 1.00 97.94 388 LEU A N 1
ATOM 3020 C CA . LEU A 1 388 ? 9.600 -0.831 -7.099 1.00 97.94 388 LEU A CA 1
ATOM 3021 C C . LEU A 1 388 ? 10.174 -0.647 -5.687 1.00 97.94 388 LEU A C 1
ATOM 3023 O O . LEU A 1 388 ? 11.286 -1.096 -5.403 1.00 97.94 388 LEU A O 1
ATOM 3027 N N . ILE A 1 389 ? 9.389 -0.048 -4.783 1.00 98.44 389 ILE A N 1
ATOM 3028 C CA . ILE A 1 389 ? 9.722 0.071 -3.356 1.00 98.44 389 ILE A CA 1
ATOM 3029 C C . ILE A 1 389 ? 9.919 -1.317 -2.742 1.00 98.44 389 ILE A C 1
ATOM 3031 O O . ILE A 1 389 ? 10.926 -1.543 -2.071 1.00 98.44 389 ILE A O 1
ATOM 3035 N N . LEU A 1 390 ? 9.003 -2.258 -3.001 1.00 98.62 390 LEU A N 1
ATOM 3036 C CA . LEU A 1 390 ? 9.110 -3.629 -2.503 1.00 98.62 390 LEU A CA 1
ATOM 3037 C C . LEU A 1 390 ? 10.357 -4.338 -3.041 1.00 98.62 390 LEU A C 1
ATOM 3039 O O . LEU A 1 390 ? 11.100 -4.926 -2.258 1.00 98.62 390 LEU A O 1
ATOM 3043 N N . LYS A 1 391 ? 10.629 -4.249 -4.349 1.00 98.12 391 LYS A N 1
ATOM 3044 C CA . LYS A 1 391 ? 11.835 -4.832 -4.959 1.00 98.12 391 LYS A CA 1
ATOM 3045 C C . LYS A 1 391 ? 13.102 -4.307 -4.292 1.00 98.12 391 LYS A C 1
ATOM 3047 O O . LYS A 1 391 ? 13.954 -5.090 -3.870 1.00 98.12 391 LYS A O 1
ATOM 3052 N N . ARG A 1 392 ? 13.204 -2.983 -4.130 1.00 98.25 392 ARG A N 1
ATOM 3053 C CA . ARG A 1 392 ? 14.354 -2.359 -3.468 1.00 98.25 392 ARG A CA 1
ATOM 3054 C C . ARG A 1 392 ? 14.449 -2.759 -1.995 1.00 98.25 392 ARG A C 1
ATOM 3056 O O . ARG A 1 392 ? 15.555 -2.996 -1.513 1.00 98.25 392 ARG A O 1
ATOM 3063 N N . ALA A 1 393 ? 13.323 -2.889 -1.298 1.00 98.62 393 ALA A N 1
ATOM 3064 C CA . ALA A 1 393 ? 13.291 -3.338 0.089 1.00 98.62 393 ALA A CA 1
ATOM 3065 C C . ALA A 1 393 ? 13.728 -4.804 0.234 1.00 98.62 393 ALA A C 1
ATOM 3067 O O . ALA A 1 393 ? 14.490 -5.106 1.144 1.00 98.62 393 ALA A O 1
ATOM 3068 N N . LEU A 1 394 ? 13.323 -5.704 -0.669 1.00 98.50 394 LEU A N 1
ATOM 3069 C CA . LEU A 1 394 ? 13.764 -7.107 -0.674 1.00 98.50 394 LEU A CA 1
ATOM 3070 C C . LEU A 1 394 ? 15.279 -7.224 -0.864 1.00 98.50 394 LEU A C 1
ATOM 3072 O O . LEU A 1 394 ? 15.925 -7.955 -0.117 1.00 98.50 394 LEU A O 1
ATOM 3076 N N . ILE A 1 395 ? 15.858 -6.434 -1.774 1.00 98.31 395 ILE A N 1
ATOM 3077 C CA . ILE A 1 395 ? 17.318 -6.352 -1.948 1.00 98.31 395 ILE A CA 1
ATOM 3078 C C . ILE A 1 395 ? 17.997 -5.895 -0.651 1.00 98.31 395 ILE A C 1
ATOM 3080 O O . ILE A 1 395 ? 18.982 -6.484 -0.217 1.00 98.31 395 ILE A O 1
ATOM 3084 N N . GLN A 1 396 ? 17.456 -4.862 -0.001 1.00 98.19 396 GLN A N 1
ATOM 3085 C CA . GLN A 1 396 ? 17.981 -4.374 1.275 1.00 98.19 396 GLN A CA 1
ATOM 3086 C C . GLN A 1 396 ? 17.826 -5.390 2.416 1.00 98.19 396 GLN A C 1
ATOM 3088 O O . GLN A 1 396 ? 18.675 -5.429 3.306 1.00 98.19 396 GLN A O 1
ATOM 3093 N N . MET A 1 397 ? 16.747 -6.177 2.422 1.00 97.94 397 MET A N 1
ATOM 3094 C CA . MET A 1 397 ? 16.479 -7.170 3.462 1.00 97.94 397 MET A CA 1
ATOM 3095 C C . MET A 1 397 ? 17.378 -8.405 3.339 1.00 97.94 397 MET A C 1
ATOM 3097 O O . MET A 1 397 ? 17.784 -8.955 4.359 1.00 97.94 397 MET A O 1
ATOM 3101 N N . ALA A 1 398 ? 17.739 -8.808 2.118 1.00 97.31 398 ALA A N 1
ATOM 3102 C CA . ALA A 1 398 ? 18.615 -9.956 1.872 1.00 97.31 398 ALA A CA 1
ATOM 3103 C C . ALA A 1 398 ? 20.025 -9.802 2.469 1.00 97.31 398 ALA A C 1
ATOM 3105 O O . ALA A 1 398 ? 20.658 -10.797 2.805 1.00 97.31 398 ALA A O 1
ATOM 3106 N N . SER A 1 399 ? 20.491 -8.562 2.640 1.00 94.44 399 SER A N 1
ATOM 3107 C CA . SER A 1 399 ? 21.758 -8.230 3.311 1.00 94.44 399 SER A CA 1
ATOM 3108 C C . SER A 1 399 ? 21.535 -7.503 4.643 1.00 94.44 399 SER A C 1
ATOM 3110 O O . SER A 1 399 ? 22.407 -6.771 5.113 1.00 94.44 399 SER A O 1
ATOM 3112 N N . GLY A 1 400 ? 20.331 -7.623 5.210 1.00 94.75 400 GLY A N 1
ATOM 3113 C CA . GLY A 1 400 ? 19.944 -6.982 6.459 1.00 94.75 400 GLY A CA 1
ATOM 3114 C C . GLY A 1 400 ? 20.329 -7.786 7.701 1.00 94.75 400 GLY A C 1
ATOM 3115 O O . GLY A 1 400 ? 21.112 -8.730 7.643 1.00 94.75 400 GLY A O 1
ATOM 3116 N N . ASP A 1 401 ? 19.764 -7.402 8.846 1.00 94.00 401 ASP A N 1
ATOM 3117 C CA . ASP A 1 401 ? 19.925 -8.176 10.078 1.00 94.00 401 ASP A CA 1
ATOM 3118 C C . ASP A 1 401 ? 19.033 -9.432 10.094 1.00 94.00 401 ASP A C 1
ATOM 3120 O O . ASP A 1 401 ? 18.323 -9.732 9.134 1.00 94.00 401 ASP A O 1
ATOM 3124 N N . ALA A 1 402 ? 19.046 -10.181 11.198 1.00 92.12 402 ALA A N 1
ATOM 3125 C CA . ALA A 1 402 ? 18.298 -11.432 11.320 1.00 92.12 402 ALA A CA 1
ATOM 3126 C C . ALA A 1 402 ? 16.786 -11.276 11.066 1.00 92.12 402 ALA A C 1
ATOM 3128 O O . ALA A 1 402 ? 16.172 -12.142 10.442 1.00 92.12 402 ALA A O 1
ATOM 3129 N N . ALA A 1 403 ? 16.178 -10.173 11.512 1.00 91.19 403 ALA A N 1
ATOM 3130 C CA . ALA A 1 403 ? 14.753 -9.934 11.302 1.00 91.19 403 ALA A CA 1
ATOM 3131 C C . ALA A 1 403 ? 14.452 -9.624 9.829 1.00 91.19 403 ALA A C 1
ATOM 3133 O O . ALA A 1 403 ? 13.452 -10.101 9.291 1.00 91.19 403 ALA A O 1
ATOM 3134 N N . ASP A 1 404 ? 15.329 -8.867 9.170 1.00 94.81 404 ASP A N 1
ATOM 3135 C CA . ASP A 1 404 ? 15.239 -8.616 7.733 1.00 94.81 404 ASP A CA 1
ATOM 3136 C C . ASP A 1 404 ? 15.414 -9.890 6.911 1.00 94.81 404 ASP A C 1
ATOM 3138 O O . ASP A 1 404 ? 14.574 -10.185 6.063 1.00 94.81 404 ASP A O 1
ATOM 3142 N N . LEU A 1 405 ? 16.446 -10.681 7.206 1.00 94.56 405 LEU A N 1
ATOM 3143 C CA . LEU A 1 405 ? 16.691 -11.965 6.556 1.00 94.56 405 LEU A CA 1
ATOM 3144 C C . LEU A 1 405 ? 15.512 -12.918 6.736 1.00 94.56 405 LEU A C 1
ATOM 3146 O O . LEU A 1 405 ? 15.113 -13.582 5.779 1.00 94.56 405 LEU A O 1
ATOM 3150 N N . ARG A 1 406 ? 14.914 -12.970 7.933 1.00 93.38 406 ARG A N 1
ATOM 3151 C CA . ARG A 1 406 ? 13.715 -13.781 8.161 1.00 93.38 406 ARG A CA 1
ATOM 3152 C C . ARG A 1 406 ? 12.543 -13.273 7.327 1.00 93.38 406 ARG A C 1
ATOM 3154 O O . ARG A 1 406 ? 11.888 -14.085 6.687 1.00 93.38 406 ARG A O 1
ATOM 3161 N N . ASN A 1 407 ? 12.277 -11.967 7.291 1.00 94.75 407 ASN A N 1
ATOM 3162 C CA . ASN A 1 407 ? 11.177 -11.408 6.491 1.00 94.75 407 ASN A CA 1
ATOM 3163 C C . ASN A 1 407 ? 11.397 -11.633 4.983 1.00 94.75 407 ASN A C 1
ATOM 3165 O O . ASN A 1 407 ? 10.474 -12.022 4.270 1.00 94.75 407 ASN A O 1
ATOM 3169 N N . PHE A 1 408 ? 12.634 -11.470 4.509 1.00 96.88 408 PHE A N 1
ATOM 3170 C CA . PHE A 1 408 ? 13.038 -11.789 3.143 1.00 96.88 408 PHE A CA 1
ATOM 3171 C C . PHE A 1 408 ? 12.770 -13.261 2.815 1.00 96.88 408 PHE A C 1
ATOM 3173 O O . PHE A 1 408 ? 12.043 -13.559 1.871 1.00 96.88 408 PHE A O 1
ATOM 3180 N N . LYS A 1 409 ? 13.266 -14.185 3.648 1.00 95.69 409 LYS A N 1
ATOM 3181 C CA . LYS A 1 409 ? 13.019 -15.625 3.495 1.00 95.69 409 LYS A CA 1
ATOM 3182 C C . LYS A 1 409 ? 11.541 -15.981 3.638 1.00 95.69 409 LYS A C 1
ATOM 3184 O O . LYS A 1 409 ? 11.094 -16.879 2.947 1.00 95.69 409 LYS A O 1
ATOM 3189 N N . SER A 1 410 ? 10.772 -15.268 4.454 1.00 96.50 410 SER A N 1
ATOM 3190 C CA . SER A 1 410 ? 9.328 -15.500 4.617 1.00 96.50 410 SER A CA 1
ATOM 3191 C C . SER A 1 410 ? 8.505 -14.990 3.432 1.00 96.50 410 SER A C 1
ATOM 3193 O O . SER A 1 410 ? 7.317 -15.279 3.351 1.00 96.50 410 SER A O 1
ATOM 3195 N N . THR A 1 411 ? 9.100 -14.236 2.502 1.00 97.56 411 THR A N 1
ATOM 3196 C CA . THR A 1 411 ? 8.391 -13.742 1.317 1.00 97.56 411 THR A CA 1
ATOM 3197 C C . THR A 1 411 ? 8.110 -14.890 0.351 1.00 97.56 411 THR A C 1
ATOM 3199 O O . THR A 1 411 ? 9.014 -15.422 -0.303 1.00 97.56 411 THR A O 1
ATOM 3202 N N . PHE A 1 412 ? 6.839 -15.276 0.266 1.00 97.81 412 PHE A N 1
ATOM 3203 C CA . PHE A 1 412 ? 6.371 -16.396 -0.543 1.00 97.81 412 PHE A CA 1
ATOM 3204 C C . PHE A 1 412 ? 5.746 -15.926 -1.858 1.00 97.81 412 PHE A C 1
ATOM 3206 O O . PHE A 1 412 ? 6.153 -16.380 -2.923 1.00 97.81 412 PHE A O 1
ATOM 3213 N N . GLY A 1 413 ? 4.802 -14.985 -1.787 1.00 97.75 413 GLY A N 1
ATOM 3214 C CA . GLY A 1 413 ? 4.017 -14.529 -2.934 1.00 97.75 413 GLY A CA 1
ATOM 3215 C C . GLY A 1 413 ? 4.124 -13.025 -3.172 1.00 97.75 413 GLY A C 1
ATOM 3216 O O . GLY A 1 413 ? 4.192 -12.241 -2.226 1.00 97.75 413 GLY A O 1
ATOM 3217 N N . ILE A 1 414 ? 4.114 -12.595 -4.432 1.00 98.50 414 ILE A N 1
ATOM 3218 C CA . ILE A 1 414 ? 4.025 -11.181 -4.807 1.00 98.50 414 ILE A CA 1
ATOM 3219 C C . ILE A 1 414 ? 3.082 -11.029 -6.001 1.00 98.50 414 ILE A C 1
ATOM 3221 O O . ILE A 1 414 ? 3.289 -11.642 -7.042 1.00 98.50 414 ILE A O 1
ATOM 3225 N N . LEU A 1 415 ? 2.076 -10.173 -5.875 1.00 98.50 415 LEU A N 1
ATOM 3226 C CA . LEU A 1 415 ? 1.214 -9.740 -6.965 1.00 98.50 415 LEU A CA 1
ATOM 3227 C C . LEU A 1 415 ? 1.577 -8.295 -7.317 1.00 98.50 415 LEU A C 1
ATOM 3229 O O . LEU A 1 415 ? 1.409 -7.381 -6.507 1.00 98.50 415 LEU A O 1
ATOM 3233 N N . PHE A 1 416 ? 2.096 -8.088 -8.522 1.00 98.38 416 PHE A N 1
ATOM 3234 C CA . PHE A 1 416 ? 2.454 -6.782 -9.060 1.00 98.38 416 PHE A CA 1
ATOM 3235 C C . PHE A 1 416 ? 1.356 -6.252 -9.975 1.00 98.38 416 PHE A C 1
ATOM 3237 O O . PHE A 1 416 ? 1.004 -6.909 -10.943 1.00 98.38 416 PHE A O 1
ATOM 3244 N N . PHE A 1 417 ? 0.873 -5.037 -9.726 1.00 98.31 417 PHE A N 1
ATOM 3245 C CA . PHE A 1 417 ? -0.116 -4.359 -10.570 1.00 98.31 417 PHE A CA 1
ATOM 3246 C C . PHE A 1 417 ? 0.526 -3.149 -11.248 1.00 98.31 417 PHE A C 1
ATOM 3248 O O . PHE A 1 417 ? 0.871 -2.178 -10.571 1.00 98.31 417 PHE A O 1
ATOM 3255 N N . GLY A 1 418 ? 0.728 -3.210 -12.567 1.00 97.00 418 GLY A N 1
ATOM 3256 C CA . GLY A 1 418 ? 1.260 -2.095 -13.362 1.00 97.00 418 GLY A CA 1
ATOM 3257 C C . GLY A 1 418 ? 2.620 -1.577 -12.873 1.00 97.00 418 GLY A C 1
ATOM 3258 O O . GLY A 1 418 ? 2.880 -0.377 -12.886 1.00 97.00 418 GLY A O 1
ATOM 3259 N N . VAL A 1 419 ? 3.488 -2.440 -12.345 1.00 97.38 419 VAL A N 1
ATOM 3260 C CA . VAL A 1 419 ? 4.781 -1.999 -11.795 1.00 97.38 419 VAL A CA 1
ATOM 3261 C C . VAL A 1 419 ? 5.714 -1.624 -12.947 1.00 97.38 419 VAL A C 1
ATOM 3263 O O . VAL A 1 419 ? 5.993 -2.492 -13.764 1.00 97.38 419 VAL A O 1
ATOM 3266 N N . PRO A 1 420 ? 6.220 -0.380 -13.041 1.00 96.19 420 PRO A N 1
ATOM 3267 C CA . PRO A 1 420 ? 6.946 0.074 -14.222 1.00 96.19 420 PRO A CA 1
ATOM 3268 C C . PRO A 1 420 ? 8.417 -0.354 -14.182 1.00 96.19 420 PRO A C 1
ATOM 3270 O O . PRO A 1 420 ? 9.308 0.455 -13.934 1.00 96.19 420 PRO A O 1
ATOM 3273 N N . ASN A 1 421 ? 8.688 -1.643 -14.389 1.00 93.69 421 ASN A N 1
ATOM 3274 C CA . ASN A 1 421 ? 10.037 -2.202 -14.267 1.00 93.69 421 ASN A CA 1
ATOM 3275 C C . ASN A 1 421 ? 10.987 -1.758 -15.384 1.00 93.69 421 ASN A C 1
ATOM 3277 O O . ASN A 1 421 ? 12.195 -1.798 -15.193 1.00 93.69 421 ASN A O 1
ATOM 3281 N N . GLN A 1 422 ? 10.442 -1.330 -16.523 1.00 92.69 422 GLN A N 1
ATOM 3282 C CA . GLN A 1 422 ? 11.173 -0.709 -17.634 1.00 92.69 422 GLN A CA 1
ATOM 3283 C C . GLN A 1 422 ? 10.750 0.761 -17.812 1.00 92.69 422 GLN A C 1
ATOM 3285 O O . GLN A 1 422 ? 10.847 1.321 -18.898 1.00 92.69 422 GLN A O 1
ATOM 3290 N N . GLY A 1 423 ? 10.212 1.371 -16.752 1.00 94.00 423 GLY A N 1
ATOM 3291 C CA . GLY A 1 423 ? 9.722 2.745 -16.735 1.00 94.00 423 GLY A CA 1
ATOM 3292 C C . GLY A 1 423 ? 8.293 2.922 -17.247 1.00 94.00 423 GLY A C 1
ATOM 3293 O O . GLY A 1 423 ? 7.609 1.972 -17.638 1.00 94.00 423 GLY A O 1
ATOM 3294 N N . MET A 1 424 ? 7.819 4.162 -17.174 1.00 94.38 424 MET A N 1
ATOM 3295 C CA . MET A 1 424 ? 6.460 4.581 -17.513 1.00 94.38 424 MET A CA 1
ATOM 3296 C C . MET A 1 424 ? 6.450 5.931 -18.235 1.00 94.38 424 MET A C 1
ATOM 3298 O O . MET A 1 424 ? 7.428 6.680 -18.187 1.00 94.38 424 MET A O 1
ATOM 3302 N N . ASP A 1 425 ? 5.332 6.263 -18.881 1.00 92.12 425 ASP A N 1
ATOM 3303 C CA . ASP A 1 425 ? 5.086 7.627 -19.346 1.00 92.12 425 ASP A CA 1
ATOM 3304 C C . ASP A 1 425 ? 4.870 8.547 -18.135 1.00 92.12 425 ASP A C 1
ATOM 3306 O O . ASP A 1 425 ? 3.887 8.442 -17.396 1.00 92.12 425 ASP A O 1
ATOM 3310 N N . ILE A 1 426 ? 5.833 9.444 -17.921 1.00 90.44 426 ILE A N 1
ATOM 3311 C CA . ILE A 1 426 ? 5.820 10.429 -16.840 1.00 90.44 426 ILE A CA 1
ATOM 3312 C C . ILE A 1 426 ? 5.581 11.853 -17.340 1.00 90.44 426 ILE A C 1
ATOM 3314 O O . ILE A 1 426 ? 5.631 12.779 -16.529 1.00 90.44 426 ILE A O 1
ATOM 3318 N N . SER A 1 427 ? 5.334 12.078 -18.636 1.00 88.31 427 SER A N 1
ATOM 3319 C CA . SER A 1 427 ? 5.311 13.428 -19.217 1.00 88.31 427 SER A CA 1
ATOM 3320 C C . SER A 1 427 ? 4.313 14.345 -18.509 1.00 88.31 427 SER A C 1
ATOM 3322 O O . SER A 1 427 ? 4.644 15.481 -18.166 1.00 88.31 427 SER A O 1
ATOM 3324 N N . SER A 1 428 ? 3.120 13.839 -18.184 1.00 85.62 428 SER A N 1
ATOM 3325 C CA . SER A 1 428 ? 2.135 14.615 -17.422 1.00 85.62 428 SER A CA 1
ATOM 3326 C C . SER A 1 428 ? 2.476 14.765 -15.937 1.00 85.62 428 SER A C 1
ATOM 3328 O O . SER A 1 428 ? 2.065 15.737 -15.309 1.00 85.62 428 SER A O 1
ATOM 3330 N N . LEU A 1 429 ? 3.224 13.820 -15.359 1.00 87.94 429 LEU A N 1
ATOM 3331 C CA . LEU A 1 429 ? 3.630 13.861 -13.949 1.00 87.94 429 LEU A CA 1
ATOM 3332 C C . LEU A 1 429 ? 4.769 14.864 -13.725 1.00 87.94 429 LEU A C 1
ATOM 3334 O O . LEU A 1 429 ? 4.767 15.579 -12.725 1.00 87.94 429 LEU A O 1
ATOM 3338 N N . LEU A 1 430 ? 5.701 14.971 -14.678 1.00 87.25 430 LEU A N 1
ATOM 3339 C CA . LEU A 1 430 ? 6.778 15.965 -14.654 1.00 87.25 430 LEU A CA 1
ATOM 3340 C C . LEU A 1 430 ? 6.223 17.390 -14.600 1.00 87.25 430 LEU A C 1
ATOM 3342 O O . LEU A 1 430 ? 6.734 18.218 -13.849 1.00 87.25 430 LEU A O 1
ATOM 3346 N N . ALA A 1 431 ? 5.135 17.659 -15.327 1.00 85.00 431 ALA A N 1
ATOM 3347 C CA . ALA A 1 431 ? 4.463 18.954 -15.288 1.00 85.00 431 ALA A CA 1
ATOM 3348 C C . ALA A 1 431 ? 3.932 19.291 -13.880 1.00 85.00 431 ALA A C 1
ATOM 3350 O O . ALA A 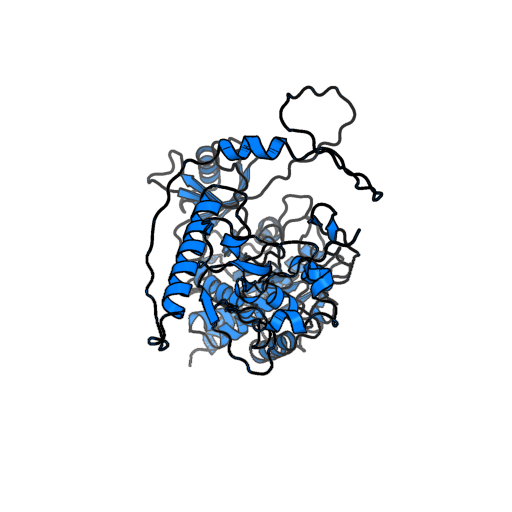1 431 ? 4.017 20.438 -13.445 1.00 85.00 431 ALA A O 1
ATOM 3351 N N . MET A 1 432 ? 3.455 18.290 -13.130 1.00 83.81 432 MET A N 1
ATOM 3352 C CA . MET A 1 432 ? 2.964 18.473 -11.759 1.00 83.81 432 MET A CA 1
ATOM 3353 C C . MET A 1 432 ? 4.070 18.732 -10.738 1.00 83.81 432 MET A C 1
ATOM 3355 O O . MET A 1 432 ? 3.799 19.376 -9.727 1.00 83.81 432 MET A O 1
ATOM 3359 N N . ALA A 1 433 ? 5.280 18.224 -10.979 1.00 83.69 433 ALA A N 1
ATOM 3360 C CA . ALA A 1 433 ? 6.426 18.320 -10.072 1.00 83.69 433 ALA A CA 1
ATOM 3361 C C . ALA A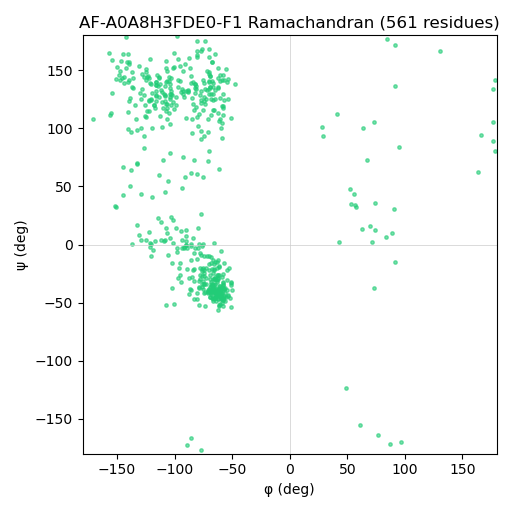 1 433 ? 7.470 19.355 -10.516 1.00 83.69 433 ALA A C 1
ATOM 3363 O O . ALA A 1 433 ? 8.538 19.459 -9.912 1.00 83.69 433 ALA A O 1
ATOM 3364 N N . HIS A 1 434 ? 7.195 20.119 -11.574 1.00 80.56 434 HIS A N 1
ATOM 3365 C CA . HIS A 1 434 ? 8.140 21.102 -12.083 1.00 80.56 434 HIS A CA 1
ATOM 3366 C C . HIS A 1 434 ? 8.520 22.111 -10.985 1.00 80.56 434 HIS A C 1
ATOM 3368 O O . HIS A 1 434 ? 7.657 22.745 -10.375 1.00 80.56 434 HIS A O 1
ATOM 3374 N N . GLY A 1 435 ? 9.824 22.235 -10.715 1.00 78.62 435 GLY A N 1
ATOM 3375 C CA . GLY A 1 435 ? 10.360 23.087 -9.647 1.00 78.62 435 GLY A CA 1
ATOM 3376 C C . GLY A 1 435 ? 10.160 22.556 -8.220 1.00 78.62 435 GLY A C 1
ATOM 3377 O O . GLY A 1 435 ? 10.358 23.314 -7.272 1.00 78.62 435 GLY A O 1
ATOM 3378 N N . GLN A 1 436 ? 9.764 21.291 -8.045 1.00 85.94 436 GLN A N 1
ATOM 3379 C CA . GLN A 1 436 ? 9.562 20.661 -6.736 1.00 85.94 436 GLN A CA 1
ATOM 3380 C C . GLN A 1 436 ? 10.660 19.647 -6.399 1.00 85.94 436 GLN A C 1
ATOM 3382 O O . GLN A 1 436 ? 11.332 19.095 -7.270 1.00 85.94 436 GLN A O 1
ATOM 3387 N N . HIS A 1 437 ? 10.815 19.375 -5.103 1.00 86.25 437 HIS A N 1
ATOM 3388 C CA . HIS A 1 437 ? 11.863 18.507 -4.560 1.00 86.25 437 HIS A CA 1
ATOM 3389 C C . HIS A 1 437 ? 11.711 17.026 -4.942 1.00 86.25 437 HIS A C 1
ATOM 3391 O O . HIS A 1 437 ? 12.691 16.287 -4.923 1.00 86.25 437 HIS A O 1
ATOM 3397 N N . ASN A 1 438 ? 10.504 16.597 -5.318 1.00 87.94 438 ASN A N 1
ATOM 3398 C CA . ASN A 1 438 ? 10.186 15.227 -5.724 1.00 87.94 438 ASN A CA 1
ATOM 3399 C C . ASN A 1 438 ? 10.450 14.958 -7.219 1.00 87.94 438 ASN A C 1
ATOM 3401 O O . ASN A 1 438 ? 10.261 13.828 -7.668 1.00 87.94 438 ASN A O 1
ATOM 3405 N N . LEU A 1 439 ? 10.898 15.953 -7.996 1.00 87.81 439 LEU A N 1
ATOM 3406 C CA . LEU A 1 439 ? 11.216 15.777 -9.416 1.00 87.81 439 LEU A CA 1
ATOM 3407 C C . LEU A 1 439 ? 12.215 14.628 -9.675 1.00 87.81 439 LEU A C 1
ATOM 3409 O O . LEU A 1 439 ? 11.933 13.821 -10.563 1.00 87.81 439 LEU A O 1
ATOM 3413 N N . PRO A 1 440 ? 13.309 14.462 -8.896 1.00 89.44 440 PRO A N 1
ATOM 3414 C CA . PRO A 1 440 ? 14.243 13.353 -9.092 1.00 89.44 440 PRO A CA 1
ATOM 3415 C C . PRO A 1 440 ? 13.598 11.972 -8.925 1.00 89.44 440 PRO A C 1
ATOM 3417 O O . PRO A 1 440 ? 13.933 11.041 -9.653 1.00 89.44 440 PRO A O 1
ATOM 3420 N N . LEU A 1 441 ? 12.637 11.828 -8.002 1.00 90.56 441 LEU A N 1
ATOM 3421 C CA . LEU A 1 441 ? 11.880 10.583 -7.855 1.00 90.56 441 LEU A CA 1
ATOM 3422 C C . LEU A 1 441 ? 11.111 10.271 -9.144 1.00 90.56 441 LEU A C 1
ATOM 3424 O O . LEU A 1 441 ? 11.143 9.138 -9.610 1.00 90.56 441 LEU A O 1
ATOM 3428 N N . LEU A 1 442 ? 10.464 11.264 -9.756 1.00 90.50 442 LEU A N 1
ATOM 3429 C CA . LEU A 1 442 ? 9.710 11.047 -10.992 1.00 90.50 442 LEU A CA 1
ATOM 3430 C C . LEU A 1 442 ? 10.610 10.710 -12.175 1.00 90.50 442 LEU A C 1
ATOM 3432 O O . LEU A 1 442 ? 10.276 9.820 -12.950 1.00 90.50 442 LEU A O 1
ATOM 3436 N N . THR A 1 443 ? 11.765 11.366 -12.303 1.00 89.31 443 THR A N 1
ATOM 3437 C CA . THR A 1 443 ? 12.696 11.084 -13.404 1.00 89.31 443 THR A CA 1
ATOM 3438 C C . THR A 1 443 ? 13.235 9.654 -13.351 1.00 89.31 443 THR A C 1
ATOM 3440 O O . THR A 1 443 ? 13.438 9.054 -14.404 1.00 89.31 443 THR A O 1
ATOM 3443 N N . THR A 1 444 ? 13.374 9.060 -12.155 1.00 90.94 444 THR A N 1
ATOM 3444 C CA . THR A 1 444 ? 13.756 7.637 -12.018 1.00 90.94 444 THR A CA 1
ATOM 3445 C C . THR A 1 444 ? 12.701 6.656 -12.530 1.00 90.94 444 THR A C 1
ATOM 3447 O O . THR A 1 444 ? 13.011 5.483 -12.692 1.00 90.94 444 THR A O 1
ATOM 3450 N N . LEU A 1 445 ? 11.472 7.111 -12.794 1.00 92.00 445 LEU A N 1
ATOM 3451 C CA . LEU A 1 445 ? 10.389 6.288 -13.341 1.00 92.00 445 LEU A CA 1
ATOM 3452 C C . LEU A 1 445 ? 10.296 6.356 -14.871 1.00 92.00 445 LEU A C 1
ATOM 3454 O O . LEU A 1 445 ? 9.445 5.689 -15.452 1.00 92.00 445 LEU A O 1
ATOM 3458 N N . SER A 1 446 ? 11.131 7.165 -15.528 1.00 91.00 446 SER A N 1
ATOM 3459 C CA . SER A 1 446 ? 11.166 7.252 -16.992 1.00 91.00 446 SER A CA 1
ATOM 3460 C C . SER A 1 446 ? 11.684 5.959 -17.633 1.00 91.00 446 SER A C 1
ATOM 3462 O O . SER A 1 446 ? 12.393 5.178 -17.001 1.00 91.00 446 SER A O 1
ATOM 3464 N N . LYS A 1 447 ? 11.325 5.731 -18.903 1.00 81.25 447 LYS A N 1
ATOM 3465 C CA . LYS A 1 447 ? 11.716 4.529 -19.663 1.00 81.25 447 LYS A CA 1
ATOM 3466 C C . LYS A 1 447 ? 13.228 4.374 -19.859 1.00 81.25 447 LYS A C 1
ATOM 3468 O O . LYS A 1 447 ? 13.711 3.252 -19.949 1.00 81.25 447 LYS A O 1
ATOM 3473 N N . ASP A 1 448 ? 13.963 5.481 -19.843 1.00 71.81 448 ASP A N 1
ATOM 3474 C CA . ASP A 1 448 ? 15.408 5.519 -20.096 1.00 71.81 448 ASP A CA 1
ATOM 3475 C C . ASP A 1 448 ? 16.241 5.575 -18.801 1.00 71.81 448 ASP A C 1
ATOM 3477 O O . ASP A 1 448 ? 17.422 5.914 -18.820 1.00 71.81 448 ASP A O 1
ATOM 3481 N N . ALA A 1 449 ? 15.632 5.294 -17.644 1.00 80.25 449 ALA A N 1
ATOM 3482 C CA . ALA A 1 449 ? 16.333 5.339 -16.369 1.00 80.25 449 ALA A CA 1
ATOM 3483 C C . ALA A 1 449 ? 17.150 4.057 -16.124 1.00 80.25 449 ALA A C 1
ATOM 3485 O O . ALA A 1 449 ? 16.587 3.016 -15.774 1.00 80.25 449 ALA A O 1
ATOM 3486 N N . ASP A 1 450 ? 18.484 4.164 -16.180 1.00 87.00 450 ASP A N 1
ATOM 3487 C CA . ASP A 1 450 ? 19.428 3.074 -15.850 1.00 87.00 450 ASP A CA 1
ATOM 3488 C C . ASP A 1 450 ? 19.133 2.425 -14.488 1.00 87.00 450 ASP A C 1
ATOM 3490 O O . ASP A 1 450 ? 19.249 1.212 -14.311 1.00 87.00 450 ASP A O 1
ATOM 3494 N N . PHE A 1 451 ? 18.669 3.232 -13.529 1.00 90.81 451 PHE A N 1
ATOM 3495 C CA . PHE A 1 451 ? 18.301 2.780 -12.189 1.00 90.81 451 PHE A CA 1
ATOM 3496 C C . PHE A 1 451 ? 17.280 1.629 -12.193 1.00 90.81 451 PHE A C 1
ATOM 3498 O O . PHE A 1 451 ? 17.374 0.726 -11.362 1.00 90.81 451 PHE A O 1
ATOM 3505 N N . LEU A 1 452 ? 16.290 1.647 -13.093 1.00 92.88 452 LEU A N 1
ATOM 3506 C CA . LEU A 1 452 ? 15.254 0.609 -13.127 1.00 92.88 452 LEU A CA 1
ATOM 3507 C C . LEU A 1 452 ? 15.794 -0.717 -13.668 1.00 92.88 452 LEU A C 1
ATOM 3509 O O . LEU A 1 452 ? 15.402 -1.776 -13.169 1.00 92.88 452 LEU A O 1
ATOM 3513 N N . GLN A 1 453 ? 16.729 -0.656 -14.620 1.00 91.12 453 GLN A N 1
ATOM 3514 C CA . GLN A 1 453 ? 17.419 -1.836 -15.142 1.00 91.12 453 GLN A CA 1
ATOM 3515 C C . GLN A 1 453 ? 18.309 -2.466 -14.063 1.00 91.12 453 GLN A C 1
ATOM 3517 O O . GLN A 1 453 ? 18.199 -3.659 -13.785 1.00 91.12 453 GLN A O 1
ATOM 3522 N N . GLU A 1 454 ? 19.089 -1.657 -13.342 1.00 93.25 454 GLU A N 1
ATOM 3523 C CA . GLU A 1 454 ? 19.877 -2.155 -12.207 1.00 93.25 454 GLU A CA 1
ATOM 3524 C C . GLU A 1 454 ? 18.969 -2.777 -11.129 1.00 93.25 454 GLU A C 1
ATOM 3526 O O . GLU A 1 454 ? 19.247 -3.853 -10.589 1.00 93.25 454 GLU A O 1
ATOM 3531 N N . LEU A 1 455 ? 17.840 -2.127 -10.825 1.00 94.88 455 LEU A N 1
ATOM 3532 C CA . LEU A 1 455 ? 16.894 -2.609 -9.824 1.00 94.88 455 LEU A CA 1
ATOM 3533 C C . LEU A 1 455 ? 16.274 -3.958 -10.212 1.00 94.88 455 LEU A C 1
ATOM 3535 O O . LEU A 1 455 ? 16.156 -4.833 -9.349 1.00 94.88 455 LEU A O 1
ATOM 3539 N N . ILE A 1 456 ? 15.858 -4.140 -11.472 1.00 93.06 456 ILE A N 1
ATOM 3540 C CA . ILE A 1 456 ? 15.256 -5.402 -11.919 1.00 93.06 456 ILE A CA 1
ATOM 3541 C C . ILE A 1 456 ? 16.293 -6.528 -11.959 1.00 93.06 456 ILE A C 1
ATOM 3543 O O . ILE A 1 456 ? 15.980 -7.635 -11.518 1.00 93.06 456 ILE A O 1
ATOM 3547 N N . GLU A 1 457 ? 17.518 -6.259 -12.414 1.00 93.50 457 GLU A N 1
ATOM 3548 C CA . GLU A 1 457 ? 18.615 -7.233 -12.432 1.00 93.50 457 GLU A CA 1
ATOM 3549 C C . GLU A 1 457 ? 18.953 -7.701 -11.018 1.00 93.50 457 GLU A C 1
ATOM 3551 O O . GLU A 1 457 ? 18.849 -8.893 -10.713 1.00 93.50 457 GLU A O 1
ATOM 3556 N N . ARG A 1 458 ? 19.211 -6.760 -10.105 1.00 95.81 458 ARG A N 1
ATOM 3557 C CA . ARG A 1 458 ? 19.510 -7.073 -8.701 1.00 95.81 458 ARG A CA 1
ATOM 3558 C C . ARG A 1 458 ? 18.359 -7.797 -8.014 1.00 95.81 458 ARG A C 1
ATOM 3560 O O . ARG A 1 458 ? 18.595 -8.707 -7.224 1.00 95.81 458 ARG A O 1
ATOM 3567 N N . PHE A 1 459 ? 17.110 -7.435 -8.310 1.00 95.94 459 PHE A N 1
ATOM 3568 C CA . PHE A 1 459 ? 15.947 -8.144 -7.774 1.00 95.94 459 PHE A CA 1
ATOM 3569 C C . PHE A 1 459 ? 15.907 -9.608 -8.233 1.00 95.94 459 PHE A C 1
ATOM 3571 O O . PHE A 1 459 ? 15.658 -10.482 -7.407 1.00 95.94 459 PHE A O 1
ATOM 3578 N N . ARG A 1 460 ? 16.180 -9.890 -9.516 1.00 94.38 460 ARG A N 1
ATOM 3579 C CA . ARG A 1 460 ? 16.207 -11.262 -10.066 1.00 94.38 460 ARG A CA 1
ATOM 3580 C C . ARG A 1 460 ? 17.311 -12.104 -9.435 1.00 94.38 460 ARG A C 1
ATOM 3582 O O . ARG A 1 460 ? 17.093 -13.277 -9.149 1.00 94.38 460 ARG A O 1
ATOM 3589 N N . GLU A 1 461 ? 18.479 -11.503 -9.237 1.00 94.88 461 GLU A N 1
ATOM 3590 C CA . GLU A 1 461 ? 19.641 -12.170 -8.649 1.00 94.88 461 GLU A CA 1
ATOM 3591 C C . GLU A 1 461 ? 19.426 -12.486 -7.169 1.00 94.88 461 GLU A C 1
ATOM 3593 O O . GLU A 1 461 ? 19.721 -13.594 -6.725 1.00 94.88 461 GLU A O 1
ATOM 3598 N N . VAL A 1 462 ? 18.893 -11.521 -6.414 1.00 96.12 462 VAL A N 1
ATOM 3599 C CA . VAL A 1 462 ? 18.704 -11.645 -4.967 1.00 96.12 462 VAL A CA 1
ATOM 3600 C C . VAL A 1 462 ? 17.465 -12.477 -4.635 1.00 96.12 462 VAL A C 1
ATOM 3602 O O . VAL A 1 462 ? 17.559 -13.433 -3.872 1.00 96.12 462 VAL A O 1
ATOM 3605 N N . PHE A 1 463 ? 16.300 -12.154 -5.204 1.00 95.81 463 PHE A N 1
ATOM 3606 C CA . PHE A 1 463 ? 15.036 -12.855 -4.946 1.00 95.81 463 PHE A CA 1
ATOM 3607 C C . PHE A 1 463 ? 14.818 -14.014 -5.936 1.00 95.81 463 PHE A C 1
ATOM 3609 O O . PHE A 1 463 ? 13.834 -14.087 -6.683 1.00 95.81 463 PHE A O 1
ATOM 3616 N N . ASN A 1 464 ? 15.774 -14.940 -5.940 1.00 94.88 464 ASN A N 1
ATOM 3617 C CA . ASN A 1 464 ? 15.854 -16.068 -6.870 1.00 94.88 464 ASN A CA 1
ATOM 3618 C C . ASN A 1 464 ? 15.137 -17.348 -6.386 1.00 94.88 464 ASN A C 1
ATOM 3620 O O . ASN A 1 464 ? 15.308 -18.413 -6.983 1.00 94.88 464 ASN A O 1
ATOM 3624 N N . PHE A 1 465 ? 14.321 -17.242 -5.333 1.00 95.31 465 PHE A N 1
ATOM 3625 C CA . PHE A 1 465 ? 13.508 -18.328 -4.784 1.00 95.31 465 PHE A CA 1
ATOM 3626 C C . PHE A 1 465 ? 12.564 -18.906 -5.848 1.00 95.31 465 PHE A C 1
ATOM 3628 O O . PHE A 1 465 ? 11.634 -18.230 -6.304 1.00 95.31 465 PHE A O 1
ATOM 3635 N N . ARG A 1 466 ? 12.834 -20.153 -6.261 1.00 93.69 466 ARG A N 1
ATOM 3636 C CA . ARG A 1 466 ? 12.054 -20.912 -7.262 1.00 93.69 466 ARG A CA 1
ATOM 3637 C C . ARG A 1 466 ?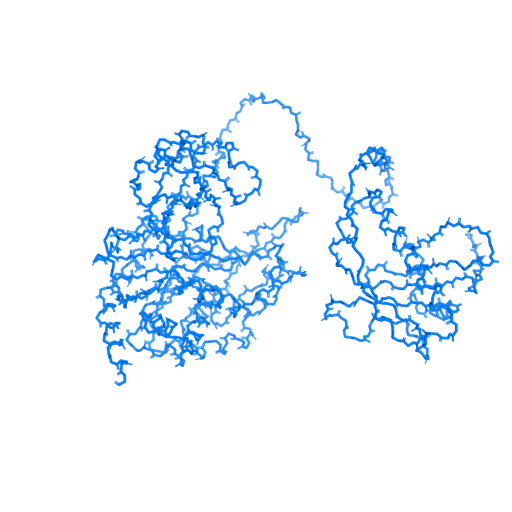 10.748 -21.465 -6.705 1.00 93.69 466 ARG A C 1
ATOM 3639 O O . ARG A 1 466 ? 9.827 -21.746 -7.457 1.00 93.69 466 ARG A O 1
ATOM 3646 N N . ASP A 1 467 ? 10.709 -21.583 -5.392 1.00 94.62 467 ASP A N 1
ATOM 3647 C CA . ASP A 1 467 ? 9.592 -21.951 -4.537 1.00 94.62 467 ASP A CA 1
ATOM 3648 C C . ASP A 1 467 ? 8.783 -20.720 -4.072 1.00 94.62 467 ASP A C 1
ATOM 3650 O O . ASP A 1 467 ? 7.863 -20.863 -3.284 1.00 94.62 467 ASP A O 1
ATOM 3654 N N . SER A 1 468 ? 9.118 -19.504 -4.529 1.00 95.94 468 SER A N 1
ATOM 3655 C CA . SER A 1 468 ? 8.283 -18.303 -4.361 1.00 95.94 468 SER A CA 1
ATOM 3656 C C . SER A 1 468 ? 7.650 -17.896 -5.686 1.00 95.94 468 SER A C 1
ATOM 3658 O O . SER A 1 468 ? 8.264 -18.046 -6.745 1.00 95.94 468 SER A O 1
ATOM 3660 N N . HIS A 1 469 ? 6.490 -17.248 -5.621 1.00 95.88 469 HIS A N 1
ATOM 3661 C CA . HIS A 1 469 ? 5.693 -16.880 -6.787 1.00 95.88 469 HIS A CA 1
ATOM 3662 C C . HIS A 1 469 ? 5.568 -15.364 -6.959 1.00 95.88 469 HIS A C 1
ATOM 3664 O O . HIS A 1 469 ? 5.222 -14.649 -6.020 1.00 95.88 469 HIS A O 1
ATOM 3670 N N . VAL A 1 470 ? 5.797 -14.870 -8.175 1.00 96.88 470 VAL A N 1
ATOM 3671 C CA . VAL A 1 470 ? 5.479 -13.502 -8.586 1.00 96.88 470 VAL A CA 1
ATOM 3672 C C . VAL A 1 470 ? 4.505 -13.553 -9.755 1.00 96.88 470 VAL A C 1
ATOM 3674 O O . VAL A 1 470 ? 4.778 -14.156 -10.791 1.00 96.88 470 VAL A O 1
ATOM 3677 N N . VAL A 1 471 ? 3.374 -12.883 -9.585 1.00 97.50 471 VAL A N 1
ATOM 3678 C CA . VAL A 1 471 ? 2.322 -12.733 -10.588 1.00 97.50 471 VAL A CA 1
ATOM 3679 C C . VAL A 1 471 ? 2.233 -11.264 -10.973 1.00 97.50 471 VAL A C 1
ATOM 3681 O O . VAL A 1 471 ? 2.316 -10.392 -10.110 1.00 97.50 471 VAL A O 1
ATOM 3684 N N . SER A 1 472 ? 2.106 -10.973 -12.265 1.00 97.56 472 SER A N 1
ATOM 3685 C CA . SER A 1 472 ? 2.030 -9.598 -12.773 1.00 97.56 472 SER A CA 1
ATOM 3686 C C . SER A 1 472 ? 0.680 -9.332 -13.431 1.00 97.56 472 SER A C 1
ATOM 3688 O O . SER A 1 472 ? 0.173 -10.162 -14.173 1.00 97.56 472 SER A O 1
ATOM 3690 N N . PHE A 1 473 ? 0.126 -8.150 -13.210 1.00 97.62 473 PHE A N 1
ATOM 3691 C CA . PHE A 1 473 ? -1.085 -7.655 -13.846 1.00 97.62 473 PHE A CA 1
ATOM 3692 C C . PHE A 1 473 ? -0.754 -6.375 -14.610 1.00 97.62 473 PHE A C 1
ATOM 3694 O O . PHE A 1 473 ? -0.003 -5.531 -14.105 1.00 97.62 473 PHE A O 1
ATOM 3701 N N . PHE A 1 474 ? -1.294 -6.214 -15.818 1.00 96.88 474 PHE A N 1
ATOM 3702 C CA . PHE A 1 474 ? -1.030 -5.049 -16.669 1.00 96.88 474 PHE A CA 1
ATOM 3703 C C . PHE A 1 474 ? -2.318 -4.386 -17.166 1.00 96.88 474 PHE A C 1
ATOM 3705 O O . PHE A 1 474 ? -3.323 -5.058 -17.388 1.00 96.88 474 PHE A O 1
ATOM 3712 N N . GLU A 1 475 ? -2.273 -3.059 -17.319 1.00 95.94 475 GLU A N 1
ATOM 3713 C CA . GLU A 1 475 ? -3.389 -2.269 -17.848 1.00 95.94 475 GLU A CA 1
ATOM 3714 C C . GLU A 1 475 ? -3.612 -2.550 -19.341 1.00 95.94 475 GLU A C 1
ATOM 3716 O O . GLU A 1 475 ? -2.655 -2.751 -20.097 1.00 95.94 475 GLU A O 1
ATOM 3721 N N . THR A 1 476 ? -4.871 -2.527 -19.779 1.00 96.56 476 THR A N 1
ATOM 3722 C CA . THR A 1 476 ? -5.226 -2.589 -21.209 1.00 96.56 476 THR A CA 1
ATOM 3723 C C . THR A 1 476 ? -5.980 -1.357 -21.702 1.00 96.56 476 THR A C 1
ATOM 3725 O O . THR A 1 476 ? -6.171 -1.223 -22.909 1.00 96.56 476 THR A O 1
ATOM 3728 N N . ASN A 1 477 ? -6.321 -0.418 -20.809 1.00 96.00 477 ASN A N 1
ATOM 3729 C CA . ASN A 1 477 ? -6.941 0.858 -21.163 1.00 96.00 477 ASN A CA 1
ATOM 3730 C C . ASN A 1 477 ? -6.016 2.038 -20.859 1.00 96.00 477 ASN A C 1
ATOM 3732 O O . ASN A 1 477 ? -5.306 2.060 -19.860 1.00 96.00 477 ASN A O 1
ATOM 3736 N N . ALA A 1 478 ? -6.045 3.062 -21.713 1.00 94.75 478 ALA A N 1
ATOM 3737 C CA . ALA A 1 478 ? -5.260 4.272 -21.494 1.00 94.75 478 ALA A CA 1
ATOM 3738 C C . ALA A 1 478 ? -5.759 5.044 -20.258 1.00 94.75 478 ALA A C 1
ATOM 3740 O O . ALA A 1 478 ? -6.962 5.217 -20.049 1.00 94.75 478 ALA A O 1
ATOM 3741 N N . SER A 1 479 ? -4.827 5.571 -19.468 1.00 92.88 479 SER A N 1
ATOM 3742 C CA . SER A 1 479 ? -5.125 6.405 -18.307 1.00 92.88 479 SER A CA 1
ATOM 3743 C C . SER A 1 479 ? -5.301 7.867 -18.706 1.00 92.88 479 SER A C 1
ATOM 3745 O O . SER A 1 479 ? -4.498 8.373 -19.494 1.00 92.88 479 SER A O 1
ATOM 3747 N N . PRO A 1 480 ? -6.283 8.593 -18.140 1.00 91.12 480 PRO A N 1
ATOM 3748 C CA . PRO A 1 480 ? -6.314 10.044 -18.271 1.00 91.12 480 PRO A CA 1
ATOM 3749 C C . PRO A 1 480 ? -5.047 10.639 -17.646 1.00 91.12 480 PRO A C 1
ATOM 3751 O O . PRO A 1 480 ? -4.588 10.178 -16.601 1.00 91.12 480 PRO A O 1
ATOM 3754 N N . THR A 1 481 ? -4.477 11.664 -18.272 1.00 90.06 481 THR A N 1
ATOM 3755 C CA . THR A 1 481 ? -3.236 12.293 -17.797 1.00 90.06 481 THR A CA 1
ATOM 3756 C C . THR A 1 481 ? -3.510 13.586 -17.038 1.00 90.06 481 THR A C 1
ATOM 3758 O O . THR A 1 481 ? -4.611 14.144 -17.083 1.00 90.06 481 THR A O 1
ATOM 3761 N N . ALA A 1 482 ? -2.514 14.068 -16.298 1.00 88.25 482 ALA A N 1
ATOM 3762 C CA . ALA A 1 482 ? -2.642 15.308 -15.548 1.00 88.25 482 ALA A CA 1
ATOM 3763 C C . ALA A 1 482 ? -2.697 16.527 -16.481 1.00 88.25 482 ALA A C 1
ATOM 3765 O O . ALA A 1 482 ? -1.879 16.680 -17.388 1.00 88.25 482 ALA A O 1
ATOM 3766 N N . ARG A 1 483 ? -3.643 17.427 -16.211 1.00 89.62 483 ARG A N 1
ATOM 3767 C CA . ARG A 1 483 ? -3.782 18.732 -16.856 1.00 89.62 483 ARG A CA 1
ATOM 3768 C C . ARG A 1 483 ? -4.068 19.790 -15.799 1.00 89.62 483 ARG A C 1
ATOM 3770 O O . ARG A 1 483 ? -4.905 19.583 -14.917 1.00 89.62 483 ARG A O 1
ATOM 3777 N N . GLN A 1 484 ? -3.378 20.918 -15.905 1.00 87.12 484 GLN A N 1
ATOM 3778 C CA . GLN A 1 484 ? -3.661 22.095 -15.098 1.00 87.12 484 GLN A CA 1
ATOM 3779 C C . GLN A 1 484 ? -4.716 22.949 -15.809 1.00 87.12 484 GLN A C 1
ATOM 3781 O O . GLN A 1 484 ? -4.611 23.191 -17.014 1.00 87.12 484 GLN A O 1
ATOM 3786 N N . ASP A 1 485 ? -5.755 23.353 -15.083 1.00 86.12 485 ASP A N 1
ATOM 3787 C CA . ASP A 1 485 ? -6.731 24.319 -15.584 1.00 86.12 485 ASP A CA 1
ATOM 3788 C C . ASP A 1 485 ? -6.218 25.766 -15.464 1.00 86.12 485 ASP A C 1
ATOM 3790 O O . ASP A 1 485 ? -5.149 26.029 -14.908 1.00 86.12 485 ASP A O 1
ATOM 3794 N N . VAL A 1 486 ? -6.997 26.722 -15.980 1.00 84.56 486 VAL A N 1
ATOM 3795 C CA . VAL A 1 486 ? -6.662 28.159 -15.956 1.00 84.56 486 VAL A CA 1
ATOM 3796 C C . VAL A 1 486 ? -6.534 28.729 -14.539 1.00 84.56 486 VAL A C 1
ATOM 3798 O O . VAL A 1 486 ? -5.924 29.776 -14.357 1.00 84.56 486 VAL A O 1
ATOM 3801 N N . THR A 1 487 ? -7.080 28.041 -13.531 1.00 82.31 487 THR A N 1
ATOM 3802 C CA . THR A 1 487 ? -7.021 28.453 -12.120 1.00 82.31 487 THR A CA 1
ATOM 3803 C C . THR A 1 487 ? -5.794 27.895 -11.395 1.00 82.31 487 THR A C 1
ATOM 3805 O O . THR A 1 487 ? -5.600 28.148 -10.207 1.00 82.31 487 THR A O 1
ATOM 3808 N N . GLY A 1 488 ? -4.955 27.122 -12.092 1.00 80.69 488 GLY A N 1
ATOM 3809 C CA . GLY A 1 488 ? -3.785 26.469 -11.516 1.00 80.69 488 GLY A CA 1
ATOM 3810 C C . GLY A 1 488 ? -4.096 25.140 -10.818 1.00 80.69 488 GLY A C 1
ATOM 3811 O O . GLY A 1 488 ? -3.198 24.550 -10.208 1.00 80.69 488 GLY A O 1
ATOM 3812 N N . LYS A 1 489 ? -5.331 24.632 -10.909 1.00 84.25 489 LYS A N 1
ATOM 3813 C CA . LYS A 1 489 ? -5.741 23.376 -10.276 1.00 84.25 489 LYS A CA 1
ATOM 3814 C C . LYS A 1 489 ? -5.468 22.194 -11.203 1.00 84.25 489 LYS A C 1
ATOM 3816 O O . LYS A 1 489 ? -5.816 22.190 -12.382 1.00 84.25 489 LYS A O 1
ATOM 3821 N N . TRP A 1 490 ? -4.847 21.160 -10.645 1.00 85.62 490 TRP A N 1
ATOM 3822 C CA . TRP A 1 490 ? -4.580 19.912 -11.351 1.00 85.62 490 TRP A CA 1
ATOM 3823 C C . TRP A 1 490 ? -5.810 19.007 -11.367 1.00 85.62 490 TRP A C 1
ATOM 3825 O O . TRP A 1 490 ? -6.477 18.815 -10.348 1.00 85.62 490 TRP A O 1
ATOM 3835 N N . SER A 1 491 ? -6.078 18.410 -12.523 1.00 86.31 491 SER A N 1
ATOM 3836 C CA . SER A 1 491 ? -7.091 17.372 -12.703 1.00 86.31 491 SER A CA 1
ATOM 3837 C C . SER A 1 491 ? -6.593 16.299 -13.671 1.00 86.31 491 SER A C 1
ATOM 3839 O O . SER A 1 491 ? -5.727 16.558 -14.504 1.00 86.31 491 SER A O 1
ATOM 3841 N N . MET A 1 492 ? -7.152 15.093 -13.584 1.00 87.25 492 MET A N 1
ATOM 3842 C CA . MET A 1 492 ? -6.869 14.002 -14.525 1.00 87.25 492 MET A CA 1
ATOM 3843 C C . MET A 1 492 ? -7.786 14.124 -15.751 1.00 87.25 492 MET A C 1
ATOM 3845 O O . MET A 1 492 ? -8.650 13.284 -15.974 1.00 87.25 492 MET A O 1
ATOM 3849 N N . SER A 1 493 ? -7.666 15.237 -16.479 1.00 86.94 493 SER A N 1
ATOM 3850 C CA . SER A 1 493 ? -8.478 15.580 -17.664 1.00 86.94 493 SER A CA 1
ATOM 3851 C C . SER A 1 493 ? -7.631 15.816 -18.923 1.00 86.94 493 SER A C 1
ATOM 3853 O O . SER A 1 493 ? -8.107 16.352 -19.927 1.00 86.94 493 SER A O 1
ATOM 3855 N N . GLY A 1 494 ? -6.346 15.467 -18.860 1.00 87.88 494 GLY A N 1
ATOM 3856 C CA . GLY A 1 494 ? -5.424 15.514 -19.984 1.00 87.88 494 GLY A CA 1
ATOM 3857 C C . GLY A 1 494 ? -5.667 14.393 -20.992 1.00 87.88 494 GLY A C 1
ATOM 3858 O O . GLY A 1 494 ? -6.495 13.504 -20.793 1.00 87.88 494 GLY A O 1
ATOM 3859 N N . LYS A 1 495 ? -4.916 14.434 -22.096 1.00 90.19 495 LYS A N 1
ATOM 3860 C CA . LYS A 1 495 ? -4.975 13.421 -23.156 1.00 90.19 495 LYS A CA 1
ATOM 3861 C C . LYS A 1 495 ? -4.605 12.051 -22.590 1.00 90.19 495 LYS A C 1
ATOM 3863 O O . LYS A 1 495 ? -3.532 11.918 -22.008 1.00 90.19 495 LYS A O 1
ATOM 3868 N N . SER A 1 496 ? -5.454 11.046 -22.782 1.00 93.50 496 SER A N 1
ATOM 3869 C CA . SER A 1 496 ? -5.168 9.709 -22.268 1.00 93.50 496 SER A CA 1
ATOM 3870 C C . SER A 1 496 ? -3.905 9.107 -22.888 1.00 93.50 496 SER A C 1
ATOM 3872 O O . SER A 1 496 ? -3.643 9.289 -24.080 1.00 93.50 496 SER A O 1
ATOM 3874 N N . ALA A 1 497 ? -3.147 8.376 -22.077 1.00 92.00 497 ALA A N 1
ATOM 3875 C CA . ALA A 1 497 ? -1.934 7.672 -22.475 1.00 92.00 497 ALA A CA 1
ATOM 3876 C C . ALA A 1 497 ? -1.842 6.324 -21.749 1.00 92.00 497 ALA A C 1
ATOM 3878 O O . ALA A 1 497 ? -2.359 6.169 -20.643 1.00 92.00 497 ALA A O 1
ATOM 3879 N N . VAL A 1 498 ? -1.183 5.348 -22.370 1.00 93.38 498 VAL A N 1
ATOM 3880 C CA . VAL A 1 498 ? -0.770 4.124 -21.671 1.00 93.38 498 VAL A CA 1
ATOM 3881 C C . VAL A 1 498 ? 0.431 4.497 -20.816 1.00 93.38 498 VAL A C 1
ATOM 3883 O O . VAL A 1 498 ? 1.458 4.913 -21.355 1.00 93.38 498 VAL A O 1
ATOM 3886 N N . LEU A 1 499 ? 0.289 4.404 -19.497 1.00 93.62 499 LEU A N 1
ATOM 3887 C CA . LEU A 1 499 ? 1.342 4.829 -18.582 1.00 93.62 499 LEU A CA 1
ATOM 3888 C C . LEU A 1 499 ? 2.400 3.740 -18.476 1.00 93.62 499 LEU A C 1
ATOM 3890 O O . LEU A 1 499 ? 3.588 4.029 -18.594 1.00 93.62 499 LEU A O 1
ATOM 3894 N N . VAL A 1 500 ? 1.979 2.490 -18.300 1.00 94.69 500 VAL A N 1
ATOM 3895 C CA . VAL A 1 500 ? 2.864 1.337 -18.149 1.00 94.69 500 VAL A CA 1
ATOM 3896 C C . VAL A 1 500 ? 2.487 0.299 -19.190 1.00 94.69 500 VAL A C 1
ATOM 3898 O O . VAL A 1 500 ? 1.444 -0.342 -19.108 1.00 94.69 500 VAL A O 1
ATOM 3901 N N . ASP A 1 501 ? 3.351 0.107 -20.182 1.00 92.31 501 ASP A N 1
ATOM 3902 C CA . ASP A 1 501 ? 3.117 -0.944 -21.164 1.00 92.31 501 ASP A CA 1
ATOM 3903 C C . ASP A 1 501 ? 3.296 -2.346 -20.558 1.00 92.31 501 ASP A C 1
ATOM 3905 O O . ASP A 1 501 ? 3.939 -2.555 -19.522 1.00 92.31 501 ASP A O 1
ATOM 3909 N N . ARG A 1 502 ? 2.730 -3.338 -21.251 1.00 92.94 502 ARG A N 1
ATOM 3910 C CA . ARG A 1 502 ? 2.720 -4.734 -20.804 1.00 92.94 502 ARG A CA 1
ATOM 3911 C C . ARG A 1 502 ? 4.107 -5.331 -20.562 1.00 92.94 502 ARG A C 1
ATOM 3913 O O . ARG A 1 502 ? 4.203 -6.298 -19.816 1.00 92.94 502 ARG A O 1
ATOM 3920 N N . TYR A 1 503 ? 5.155 -4.827 -21.216 1.00 91.06 503 TYR A N 1
ATOM 3921 C CA . TYR A 1 503 ? 6.511 -5.351 -21.051 1.00 91.06 503 TYR A CA 1
ATOM 3922 C C . TYR A 1 503 ? 7.139 -4.790 -19.780 1.00 91.06 503 TYR A C 1
ATOM 3924 O O . TYR A 1 503 ? 7.711 -5.548 -18.997 1.00 91.06 503 TYR A O 1
ATOM 3932 N N . SER A 1 504 ? 6.937 -3.495 -19.530 1.00 93.50 504 SER A N 1
ATOM 3933 C CA . SER A 1 504 ? 7.350 -2.841 -18.290 1.00 93.50 504 SER A CA 1
ATOM 3934 C C . SER A 1 504 ? 6.657 -3.437 -17.059 1.00 93.50 504 SER A C 1
ATOM 3936 O O . SER A 1 504 ? 7.305 -3.655 -16.036 1.00 93.50 504 SER A O 1
ATOM 3938 N N . ALA A 1 505 ? 5.375 -3.804 -17.169 1.00 93.88 505 ALA A N 1
ATOM 3939 C CA . ALA A 1 505 ? 4.585 -4.369 -16.070 1.00 93.88 505 ALA A CA 1
ATOM 3940 C C . ALA A 1 505 ? 5.048 -5.755 -15.563 1.00 93.88 505 ALA A C 1
ATOM 3942 O O . ALA A 1 505 ? 4.660 -6.167 -14.469 1.00 93.88 505 ALA A O 1
ATOM 3943 N N . ARG A 1 506 ? 5.869 -6.492 -16.325 1.00 89.31 506 ARG A N 1
ATOM 3944 C CA . ARG A 1 506 ? 6.275 -7.871 -15.994 1.00 89.31 506 ARG A CA 1
ATOM 3945 C C . ARG A 1 506 ? 7.314 -7.928 -14.876 1.00 89.31 506 ARG A C 1
ATOM 3947 O O . ARG A 1 506 ? 8.261 -7.149 -14.854 1.00 89.31 506 ARG A O 1
ATOM 3954 N N . SER A 1 507 ? 7.190 -8.927 -13.996 1.00 74.19 507 SER A N 1
ATOM 3955 C CA . SER A 1 507 ? 8.052 -9.148 -12.819 1.00 74.19 507 SER A CA 1
ATOM 3956 C C . SER A 1 507 ? 9.554 -9.145 -13.113 1.00 74.19 507 SER A C 1
ATOM 3958 O O . SER A 1 507 ? 10.352 -8.738 -12.261 1.00 74.19 507 SER A O 1
ATOM 3960 N N . GLY A 1 508 ? 9.922 -9.600 -14.310 1.00 72.69 508 GLY A N 1
ATOM 3961 C CA . GLY A 1 508 ? 11.285 -9.829 -14.749 1.00 72.69 508 GLY A CA 1
ATOM 3962 C C . GLY A 1 508 ? 11.773 -11.252 -14.491 1.00 72.69 508 GLY A C 1
ATOM 3963 O O . GLY A 1 508 ? 12.758 -11.642 -15.086 1.00 72.69 508 GLY A O 1
ATOM 3964 N N . ARG A 1 509 ? 11.157 -12.104 -13.671 1.00 87.00 509 ARG A N 1
ATOM 3965 C CA . ARG A 1 509 ? 11.716 -13.460 -13.466 1.00 87.00 509 ARG A CA 1
ATOM 3966 C C . ARG A 1 509 ? 11.392 -14.344 -14.676 1.00 87.00 509 ARG A C 1
ATOM 3968 O O . ARG A 1 509 ? 10.228 -14.515 -15.008 1.00 87.00 509 ARG A O 1
ATOM 3975 N N . SER A 1 510 ? 12.418 -14.889 -15.341 1.00 83.88 510 SER A N 1
ATOM 3976 C CA . SER A 1 510 ? 12.252 -15.589 -16.631 1.00 83.88 510 SER A CA 1
ATOM 3977 C C . SER A 1 510 ? 11.380 -16.843 -16.539 1.00 83.88 510 SER A C 1
ATOM 3979 O O . SER A 1 510 ? 10.739 -17.228 -17.505 1.00 83.88 510 SER A O 1
ATOM 3981 N N . TRP A 1 511 ? 11.313 -17.468 -15.362 1.00 88.12 511 TRP A N 1
ATOM 3982 C CA . TRP A 1 511 ? 10.468 -18.637 -15.106 1.00 88.12 511 TRP A CA 1
ATOM 3983 C C . TRP A 1 511 ? 9.014 -18.287 -14.752 1.00 88.12 511 TRP A C 1
ATOM 3985 O O . TRP A 1 511 ? 8.245 -19.172 -14.394 1.00 88.12 511 TRP A O 1
ATOM 3995 N N . GLU A 1 512 ? 8.640 -17.007 -14.818 1.00 87.62 512 GLU A N 1
ATOM 3996 C CA . GLU A 1 512 ? 7.295 -16.510 -14.502 1.00 87.62 512 GLU A CA 1
ATOM 3997 C C . GLU A 1 512 ? 6.758 -15.557 -15.570 1.00 87.62 512 GLU A C 1
ATOM 3999 O O . GLU A 1 512 ? 5.805 -14.819 -15.324 1.00 87.62 512 GLU A O 1
ATOM 4004 N N . GLU A 1 513 ? 7.354 -15.560 -16.764 1.00 78.25 513 GLU A N 1
ATOM 4005 C CA . GLU A 1 513 ? 6.895 -14.721 -17.875 1.00 78.25 513 GLU A CA 1
ATOM 4006 C C . GLU A 1 513 ? 5.431 -15.010 -18.241 1.00 78.25 513 GLU A C 1
ATOM 4008 O O . GLU A 1 513 ? 4.671 -14.074 -18.509 1.00 78.25 513 GLU A O 1
ATOM 4013 N N . ASP A 1 514 ? 5.013 -16.273 -18.121 1.00 84.56 514 ASP A N 1
ATOM 4014 C CA . ASP A 1 514 ? 3.643 -16.731 -18.380 1.00 84.56 514 ASP A CA 1
ATOM 4015 C C . ASP A 1 514 ? 2.655 -16.408 -17.244 1.00 84.56 514 ASP A C 1
ATOM 4017 O O . ASP A 1 514 ? 1.448 -16.566 -17.406 1.00 84.56 514 ASP A O 1
ATOM 4021 N N . ARG A 1 515 ? 3.126 -15.901 -16.096 1.00 91.31 515 ARG A N 1
ATOM 4022 C CA . ARG A 1 515 ? 2.276 -15.503 -14.956 1.00 91.31 515 ARG A CA 1
ATOM 4023 C C . ARG A 1 515 ? 1.926 -14.017 -15.014 1.00 91.31 515 ARG A C 1
ATOM 4025 O O . ARG A 1 515 ? 2.092 -13.279 -14.039 1.00 91.31 515 ARG A O 1
ATOM 4032 N N . SER A 1 516 ? 1.481 -13.580 -16.190 1.00 93.50 516 SER A N 1
ATOM 4033 C CA . SER A 1 516 ? 1.119 -12.191 -16.469 1.00 93.50 516 SER A CA 1
ATOM 4034 C C . SER A 1 516 ? -0.299 -12.086 -17.030 1.00 93.50 516 SER A C 1
ATOM 4036 O O . SER A 1 516 ? -0.560 -12.602 -18.115 1.00 93.50 516 SER A O 1
ATOM 4038 N N . TYR A 1 517 ? -1.182 -11.360 -16.346 1.00 95.62 517 TYR A N 1
ATOM 4039 C CA . TYR A 1 517 ? -2.606 -11.274 -16.676 1.00 95.62 517 TYR A CA 1
ATOM 4040 C C . TYR A 1 517 ? -3.018 -9.847 -17.085 1.00 95.62 517 TYR A C 1
ATOM 4042 O O . TYR A 1 517 ? -2.571 -8.877 -16.464 1.00 95.62 517 TYR A O 1
ATOM 4050 N N . PRO A 1 518 ? -3.835 -9.678 -18.139 1.00 96.38 518 PRO A N 1
ATOM 4051 C CA . PRO A 1 518 ? -4.446 -8.389 -18.449 1.00 96.38 518 PRO A CA 1
ATOM 4052 C C . PRO A 1 518 ? -5.548 -8.062 -17.433 1.00 96.38 518 PRO A C 1
ATOM 4054 O O . PRO A 1 518 ? -6.216 -8.969 -16.949 1.00 96.38 518 PRO A O 1
ATOM 4057 N N . ILE A 1 519 ? -5.764 -6.776 -17.162 1.00 96.62 519 ILE A N 1
ATOM 4058 C CA . ILE A 1 519 ? -6.967 -6.268 -16.486 1.00 96.62 519 ILE A CA 1
ATOM 4059 C C . ILE A 1 519 ? -7.553 -5.173 -17.372 1.00 96.62 519 ILE A C 1
ATOM 4061 O O . ILE A 1 519 ? -6.824 -4.241 -17.735 1.00 96.62 519 ILE A O 1
ATOM 4065 N N . ASP A 1 520 ? -8.853 -5.259 -17.680 1.00 95.38 520 ASP A N 1
ATOM 4066 C CA . ASP A 1 520 ? -9.558 -4.311 -18.557 1.00 95.38 520 ASP A CA 1
ATOM 4067 C C . ASP A 1 520 ? -9.851 -2.963 -17.882 1.00 95.38 520 ASP A C 1
ATOM 4069 O O . ASP A 1 520 ? -10.981 -2.512 -17.719 1.00 95.38 520 ASP A O 1
ATOM 4073 N N . CYS A 1 521 ? -8.787 -2.305 -17.434 1.00 94.75 521 CYS A N 1
ATOM 4074 C CA . CYS A 1 521 ? -8.805 -1.053 -16.697 1.00 94.75 521 CYS A CA 1
ATOM 4075 C C . CYS A 1 521 ? -7.603 -0.189 -17.070 1.00 94.75 521 CYS A C 1
ATOM 4077 O O . CYS A 1 521 ? -6.616 -0.647 -17.649 1.00 94.75 521 CYS A O 1
ATOM 4079 N N . ASN A 1 522 ? -7.696 1.090 -16.708 1.00 94.69 522 ASN A N 1
ATOM 4080 C CA . ASN A 1 522 ? -6.543 1.981 -16.712 1.00 94.69 522 ASN A CA 1
ATOM 4081 C C . ASN A 1 522 ? -5.638 1.723 -15.495 1.00 94.69 522 ASN A C 1
ATOM 4083 O O . ASN A 1 522 ? -6.056 1.108 -14.510 1.00 94.69 522 ASN A O 1
ATOM 4087 N N . HIS A 1 523 ? -4.423 2.268 -15.529 1.00 95.06 523 HIS A N 1
ATOM 4088 C CA . HIS A 1 523 ? -3.376 2.104 -14.518 1.00 95.06 523 HIS A CA 1
ATOM 4089 C C . HIS A 1 523 ? -3.840 2.370 -13.089 1.00 95.06 523 HIS A C 1
ATOM 4091 O O . HIS A 1 523 ? -3.419 1.705 -12.144 1.00 95.06 523 HIS A O 1
ATOM 4097 N N . SER A 1 524 ? -4.687 3.383 -12.903 1.00 92.00 524 SER A N 1
ATOM 4098 C CA . SER A 1 524 ? -5.192 3.725 -11.576 1.00 92.00 524 SER A CA 1
ATOM 4099 C C . SER A 1 524 ? -6.277 2.756 -11.114 1.00 92.00 524 SER A C 1
ATOM 4101 O O . SER A 1 524 ? -6.394 2.522 -9.913 1.00 92.00 524 SER A O 1
ATOM 4103 N N . ASP A 1 525 ? -7.093 2.241 -12.029 1.00 94.19 525 ASP A N 1
ATOM 4104 C CA . ASP A 1 525 ? -8.341 1.534 -11.716 1.00 94.19 525 ASP A CA 1
ATOM 4105 C C . ASP A 1 525 ? -8.196 0.025 -11.648 1.00 94.19 525 ASP A C 1
ATOM 4107 O O . ASP A 1 525 ? -9.001 -0.613 -10.981 1.00 94.19 525 ASP A O 1
ATOM 4111 N N . MET A 1 526 ? -7.101 -0.520 -12.179 1.00 95.69 526 MET A N 1
ATOM 4112 C CA . MET A 1 526 ? -6.789 -1.953 -12.146 1.00 95.69 526 MET A CA 1
ATOM 4113 C C . MET A 1 526 ? -6.654 -2.572 -10.740 1.00 95.69 526 MET A C 1
ATOM 4115 O O . MET A 1 526 ? -6.439 -3.770 -10.612 1.00 95.69 526 MET A O 1
ATOM 4119 N N . VAL A 1 527 ? -6.710 -1.754 -9.686 1.00 96.81 527 VAL A N 1
ATOM 4120 C CA . VAL A 1 527 ? -6.662 -2.171 -8.273 1.00 96.81 527 VAL A CA 1
ATOM 4121 C C . VAL A 1 527 ? -7.900 -1.741 -7.471 1.00 96.81 527 VAL A C 1
ATOM 4123 O O . VAL A 1 527 ? -7.975 -1.992 -6.265 1.00 96.81 527 VAL A O 1
ATOM 4126 N N . LYS A 1 528 ? -8.872 -1.083 -8.119 1.00 96.88 528 LYS A N 1
ATOM 4127 C CA . LYS A 1 528 ? -10.096 -0.532 -7.513 1.00 96.88 528 LYS A CA 1
ATOM 4128 C C . LYS A 1 528 ? -11.317 -1.375 -7.870 1.00 96.88 528 LYS A C 1
ATOM 4130 O O . LYS A 1 528 ? -12.295 -0.854 -8.405 1.00 96.88 528 LYS A O 1
ATOM 4135 N N . PHE A 1 529 ? -11.247 -2.667 -7.583 1.00 96.94 529 PHE A N 1
ATOM 4136 C CA . PHE A 1 529 ? -12.304 -3.608 -7.933 1.00 96.94 529 PHE A CA 1
ATOM 4137 C C . PHE A 1 529 ? -13.659 -3.240 -7.322 1.00 96.94 529 PHE A C 1
ATOM 4139 O O . PHE A 1 529 ? -13.740 -2.782 -6.179 1.00 96.94 529 PHE A O 1
ATOM 4146 N N . SER A 1 530 ? -14.721 -3.454 -8.099 1.00 95.38 530 SER A N 1
ATOM 4147 C CA . SER A 1 530 ? -16.097 -3.466 -7.604 1.00 95.38 530 SER A CA 1
ATOM 4148 C C . SER A 1 530 ? -16.390 -4.782 -6.868 1.00 95.38 530 SER A C 1
ATOM 4150 O O . SER A 1 530 ? -15.607 -5.725 -6.928 1.00 95.38 530 SER A O 1
ATOM 4152 N N . GLU A 1 531 ? -17.518 -4.845 -6.157 1.00 93.12 531 GLU A N 1
ATOM 4153 C CA . GLU A 1 531 ? -17.877 -5.988 -5.301 1.00 93.12 531 GLU A CA 1
ATOM 4154 C C . GLU A 1 531 ? -18.044 -7.317 -6.041 1.00 93.12 531 GLU A C 1
ATOM 4156 O O . GLU A 1 531 ? -17.751 -8.366 -5.480 1.00 93.12 531 GLU A O 1
ATOM 4161 N N . TYR A 1 532 ? -18.456 -7.261 -7.305 1.00 92.81 532 TYR A N 1
ATOM 4162 C CA . TYR A 1 532 ? -18.709 -8.426 -8.155 1.00 92.81 532 TYR A CA 1
ATOM 4163 C C . TYR A 1 532 ? -17.796 -8.395 -9.386 1.00 92.81 532 TYR A C 1
ATOM 4165 O O . TYR A 1 532 ? -18.244 -8.575 -10.514 1.00 92.81 532 TYR A O 1
ATOM 4173 N N . SER A 1 533 ? -16.536 -8.016 -9.181 1.00 94.88 533 SER A N 1
ATOM 4174 C CA . SER A 1 533 ? -15.545 -7.918 -10.249 1.00 94.88 533 SER A CA 1
ATOM 4175 C C . SER A 1 533 ? -14.916 -9.282 -10.526 1.00 94.88 533 SER A C 1
ATOM 4177 O O . SER A 1 533 ? -14.236 -9.821 -9.656 1.00 94.88 533 SER A O 1
ATOM 4179 N N . ASP A 1 534 ? -15.044 -9.770 -11.762 1.00 96.00 534 ASP A N 1
ATOM 4180 C CA . ASP A 1 534 ? -14.389 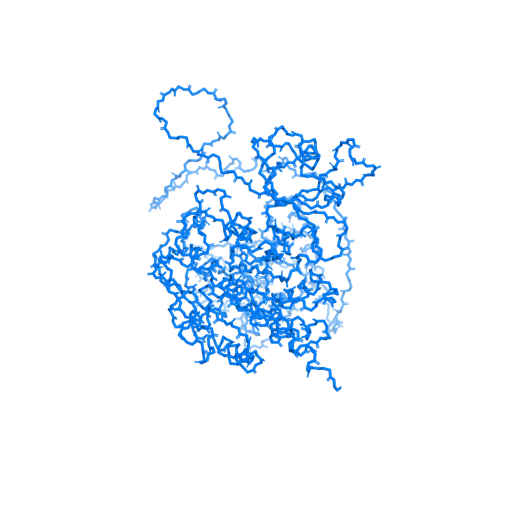-11.009 -12.211 1.00 96.00 534 ASP A CA 1
ATOM 4181 C C . ASP A 1 534 ? -12.858 -10.948 -12.031 1.00 96.00 534 ASP A C 1
ATOM 4183 O O . ASP A 1 534 ? -12.230 -11.911 -11.595 1.00 96.00 534 ASP A O 1
ATOM 4187 N N . ASP A 1 535 ? -12.244 -9.786 -12.289 1.00 96.94 535 ASP A N 1
ATOM 4188 C CA . ASP A 1 535 ? -10.811 -9.570 -12.050 1.00 96.94 535 ASP A CA 1
ATOM 4189 C C . ASP A 1 535 ? -10.445 -9.723 -10.563 1.00 96.94 535 ASP A C 1
ATOM 4191 O O . ASP A 1 535 ? -9.390 -10.269 -10.231 1.00 96.94 535 ASP A O 1
ATOM 4195 N N . CYS A 1 536 ? -11.315 -9.276 -9.648 1.00 96.62 536 CYS A N 1
ATOM 4196 C CA . CYS A 1 536 ? -11.114 -9.465 -8.211 1.00 96.62 536 CYS A CA 1
ATOM 4197 C C . CYS A 1 536 ? -11.200 -10.940 -7.821 1.00 96.62 536 CYS A C 1
ATOM 4199 O O . CYS A 1 536 ? -10.415 -11.383 -6.979 1.00 96.62 536 CYS A O 1
ATOM 4201 N N . ASP A 1 537 ? -12.115 -11.694 -8.429 1.00 96.44 537 ASP A N 1
ATOM 4202 C CA . ASP A 1 537 ? -12.258 -13.129 -8.188 1.00 96.44 537 ASP A CA 1
ATOM 4203 C C . ASP A 1 537 ? -11.015 -13.891 -8.656 1.00 96.44 537 ASP A C 1
ATOM 4205 O O . ASP A 1 537 ? -10.483 -14.701 -7.897 1.00 96.44 537 ASP A O 1
ATOM 4209 N N . ILE A 1 538 ? -10.472 -13.557 -9.833 1.00 97.12 538 ILE A N 1
ATOM 4210 C CA . ILE A 1 538 ? -9.199 -14.108 -10.332 1.00 97.12 538 ILE A CA 1
ATOM 4211 C C . ILE A 1 538 ? -8.050 -13.794 -9.364 1.00 97.12 538 ILE A C 1
ATOM 4213 O O . ILE A 1 538 ? -7.257 -14.670 -9.015 1.00 97.12 538 ILE A O 1
ATOM 4217 N N . VAL A 1 539 ? -7.949 -12.544 -8.899 1.00 97.88 539 VAL A N 1
ATOM 4218 C CA . VAL A 1 539 ? -6.917 -12.137 -7.931 1.00 97.88 539 VAL A CA 1
ATOM 4219 C C . VAL A 1 539 ? -7.066 -12.894 -6.610 1.00 97.88 539 VAL A C 1
ATOM 4221 O O . VAL A 1 539 ? -6.068 -13.358 -6.055 1.00 97.88 539 VAL A O 1
ATOM 4224 N N . CYS A 1 540 ? -8.290 -13.039 -6.101 1.00 97.38 540 CYS A N 1
ATOM 4225 C CA . CYS A 1 540 ? -8.560 -13.771 -4.866 1.00 97.38 540 CYS A CA 1
ATOM 4226 C C . CYS A 1 540 ? -8.273 -15.268 -5.011 1.00 97.38 540 CYS A C 1
ATOM 4228 O O . CYS A 1 540 ? -7.753 -15.868 -4.073 1.00 97.38 540 CYS A O 1
ATOM 4230 N N . ASP A 1 541 ? -8.555 -15.862 -6.170 1.00 97.44 541 ASP A N 1
ATOM 4231 C CA . ASP A 1 541 ? -8.233 -17.255 -6.474 1.00 97.44 541 ASP A CA 1
ATOM 4232 C C . ASP A 1 541 ? -6.724 -17.509 -6.409 1.00 97.44 541 ASP A C 1
ATOM 4234 O O . ASP A 1 541 ? -6.265 -18.327 -5.613 1.00 97.44 541 ASP A O 1
ATOM 4238 N N . ILE A 1 542 ? -5.942 -16.676 -7.102 1.00 97.69 542 ILE A N 1
ATOM 4239 C CA . ILE A 1 542 ? -4.475 -16.715 -7.052 1.00 97.69 542 ILE A CA 1
ATOM 4240 C C . ILE A 1 542 ? -3.972 -16.554 -5.612 1.00 97.69 542 ILE A C 1
ATOM 4242 O O . ILE A 1 542 ? -3.074 -17.274 -5.177 1.00 97.69 542 ILE A O 1
ATOM 4246 N N . LEU A 1 543 ? -4.529 -15.614 -4.844 1.00 97.88 543 LEU A N 1
ATOM 4247 C CA . LEU A 1 543 ? -4.123 -15.413 -3.453 1.00 97.88 543 LEU A CA 1
ATOM 4248 C C . LEU A 1 543 ? -4.454 -16.621 -2.557 1.00 97.88 543 LEU A C 1
ATOM 4250 O O . LEU A 1 543 ? -3.673 -16.909 -1.649 1.00 97.88 543 LEU A O 1
ATOM 4254 N N . ARG A 1 544 ? -5.563 -17.333 -2.803 1.00 97.12 544 ARG A N 1
ATOM 4255 C CA . ARG A 1 544 ? -5.928 -18.575 -2.091 1.00 97.12 544 ARG A CA 1
ATOM 4256 C C . ARG A 1 544 ? -4.975 -19.713 -2.405 1.00 97.12 544 ARG A C 1
ATOM 4258 O O . ARG A 1 544 ? -4.503 -20.354 -1.467 1.00 97.12 544 ARG A O 1
ATOM 4265 N N . ASP A 1 545 ? -4.641 -19.917 -3.672 1.00 96.44 545 ASP A N 1
ATOM 4266 C CA . ASP A 1 545 ? -3.665 -20.934 -4.071 1.00 96.44 545 ASP A CA 1
ATOM 4267 C C . ASP A 1 545 ? -2.317 -20.686 -3.393 1.00 96.44 545 ASP A C 1
ATOM 4269 O O . ASP A 1 545 ? -1.770 -21.564 -2.723 1.00 96.44 545 ASP A O 1
ATOM 4273 N N . LEU A 1 546 ? -1.840 -19.437 -3.441 1.00 96.62 546 LEU A N 1
ATOM 4274 C CA . LEU A 1 546 ? -0.615 -19.054 -2.749 1.00 96.62 546 LEU A CA 1
ATOM 4275 C C . LEU A 1 546 ? -0.718 -19.281 -1.236 1.00 96.62 546 LEU A C 1
ATOM 4277 O O . LEU A 1 546 ? 0.213 -19.808 -0.633 1.00 96.62 546 LEU A O 1
ATOM 4281 N N . ALA A 1 547 ? -1.831 -18.902 -0.609 1.00 95.25 547 ALA A N 1
ATOM 4282 C CA . ALA A 1 547 ? -2.034 -19.073 0.827 1.00 95.25 547 ALA A CA 1
ATOM 4283 C C . ALA A 1 547 ? -1.970 -20.542 1.272 1.00 95.25 547 ALA A C 1
ATOM 4285 O O . ALA A 1 547 ? -1.397 -20.831 2.325 1.00 95.25 547 ALA A O 1
ATOM 4286 N N . ASN A 1 548 ? -2.524 -21.454 0.470 1.00 94.88 548 ASN A N 1
ATOM 4287 C CA . ASN A 1 548 ? -2.564 -22.886 0.767 1.00 94.88 548 ASN A CA 1
ATOM 4288 C C . ASN A 1 548 ? -1.172 -23.536 0.720 1.00 94.88 548 ASN A C 1
ATOM 4290 O O . ASN A 1 548 ? -0.880 -24.436 1.508 1.00 94.88 548 ASN A O 1
ATOM 4294 N N . GLU A 1 549 ? -0.298 -23.069 -0.172 1.00 95.38 549 GLU A N 1
ATOM 4295 C CA . GLU A 1 549 ? 1.051 -23.622 -0.356 1.00 95.38 549 GLU A CA 1
ATOM 4296 C C . GLU A 1 549 ? 2.098 -22.987 0.576 1.00 95.38 549 GLU A C 1
ATOM 4298 O O . GLU A 1 549 ? 3.082 -23.627 0.967 1.00 95.38 549 GLU A O 1
ATOM 4303 N N . ALA A 1 550 ? 1.883 -21.727 0.965 1.00 95.81 550 ALA A N 1
ATOM 4304 C CA . ALA A 1 550 ? 2.910 -20.880 1.559 1.00 95.81 550 ALA A CA 1
ATOM 4305 C C . ALA A 1 550 ? 3.540 -21.448 2.839 1.00 95.81 550 ALA A C 1
ATOM 4307 O O . ALA A 1 550 ? 4.763 -21.416 3.000 1.00 95.81 550 ALA A O 1
ATOM 4308 N N . SER A 1 551 ? 2.729 -21.958 3.771 1.00 93.00 551 SER A N 1
ATOM 4309 C CA . SER A 1 551 ? 3.220 -22.370 5.093 1.00 93.00 551 SER A CA 1
ATOM 4310 C C . SER A 1 551 ? 4.216 -23.526 5.011 1.00 93.00 551 SER A C 1
ATOM 4312 O O . SER A 1 551 ? 5.238 -23.499 5.696 1.00 93.00 551 SER A O 1
ATOM 4314 N N . ALA A 1 552 ? 3.962 -24.521 4.156 1.00 93.00 552 ALA A N 1
ATOM 4315 C CA . ALA A 1 552 ? 4.857 -25.665 3.993 1.00 93.00 552 ALA A CA 1
ATOM 4316 C C . ALA A 1 552 ? 6.223 -25.231 3.438 1.00 93.00 552 ALA A C 1
ATOM 4318 O O . ALA A 1 552 ? 7.267 -25.624 3.964 1.00 93.00 552 ALA A O 1
ATOM 4319 N N . VAL A 1 553 ? 6.210 -24.363 2.423 1.00 95.44 553 VAL A N 1
ATOM 4320 C CA . VAL A 1 553 ? 7.424 -23.862 1.771 1.00 95.44 553 VAL A CA 1
ATOM 4321 C C . VAL A 1 553 ? 8.250 -22.995 2.715 1.00 95.44 553 VAL A C 1
ATOM 4323 O O . VAL A 1 553 ? 9.453 -23.212 2.862 1.00 95.44 553 VAL A O 1
ATOM 4326 N N . ILE A 1 554 ? 7.622 -22.033 3.394 1.00 95.25 554 ILE A N 1
ATOM 4327 C CA . ILE A 1 554 ? 8.346 -21.117 4.281 1.00 95.25 554 ILE A CA 1
ATOM 4328 C C . ILE A 1 554 ? 8.925 -21.845 5.493 1.00 95.25 554 ILE A C 1
ATOM 4330 O O . ILE A 1 554 ? 10.073 -21.580 5.860 1.00 95.25 554 ILE A O 1
ATOM 4334 N N . ASN A 1 555 ? 8.196 -22.810 6.059 1.00 92.00 555 ASN A N 1
ATOM 4335 C CA . ASN A 1 555 ? 8.728 -23.648 7.129 1.00 92.00 555 ASN A CA 1
ATOM 4336 C C . ASN A 1 555 ? 9.979 -24.403 6.664 1.00 92.00 555 ASN A C 1
ATOM 4338 O O . ASN A 1 555 ? 11.018 -24.280 7.307 1.00 92.00 555 ASN A O 1
ATOM 4342 N 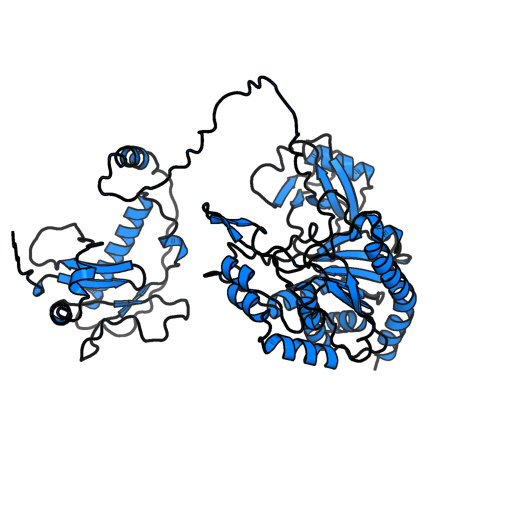N . ALA A 1 556 ? 9.927 -25.081 5.512 1.00 92.25 556 ALA A N 1
ATOM 4343 C CA . ALA A 1 556 ? 11.085 -25.788 4.960 1.00 92.25 556 ALA A CA 1
ATOM 4344 C C . ALA A 1 556 ? 12.272 -24.847 4.676 1.00 92.25 556 ALA A C 1
ATOM 4346 O O . ALA A 1 556 ? 13.425 -25.168 4.979 1.00 92.25 556 ALA A O 1
ATOM 4347 N N . ARG A 1 557 ? 12.003 -23.655 4.129 1.00 92.81 557 ARG A N 1
ATOM 4348 C CA . ARG A 1 557 ? 13.031 -22.655 3.812 1.00 92.81 557 ARG A CA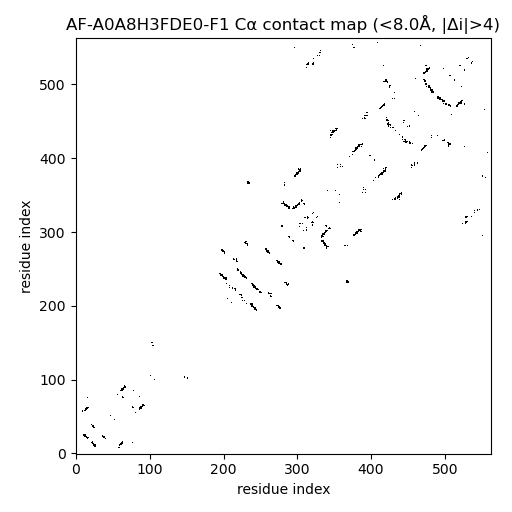 1
ATOM 4349 C C . ARG A 1 557 ? 13.741 -22.147 5.064 1.00 92.81 557 ARG A C 1
ATOM 4351 O O . ARG A 1 557 ? 14.951 -21.912 5.029 1.00 92.81 557 ARG A O 1
ATOM 4358 N N . LEU A 1 558 ? 13.010 -21.966 6.160 1.00 88.19 558 LEU A N 1
ATOM 4359 C CA . LEU A 1 558 ? 13.554 -21.445 7.412 1.00 88.19 558 LEU A CA 1
ATOM 4360 C C . LEU A 1 558 ? 14.217 -22.533 8.267 1.00 88.19 558 LEU A C 1
ATOM 4362 O O . LEU A 1 558 ? 15.218 -22.227 8.910 1.00 88.19 558 LEU A O 1
ATOM 4366 N N . THR A 1 559 ? 13.759 -23.789 8.214 1.00 84.56 559 THR A N 1
ATOM 4367 C CA . THR A 1 559 ? 14.412 -24.914 8.913 1.00 84.56 559 THR A CA 1
ATOM 4368 C C . THR A 1 559 ? 15.711 -25.349 8.242 1.00 84.56 559 THR A C 1
ATOM 4370 O O . THR A 1 559 ? 16.702 -25.581 8.923 1.00 84.56 559 THR A O 1
ATOM 4373 N N . ASN A 1 560 ? 15.751 -25.395 6.906 1.00 71.12 560 ASN A N 1
ATOM 4374 C CA . ASN A 1 560 ? 16.951 -25.791 6.150 1.00 71.12 560 ASN A CA 1
ATOM 4375 C C . ASN A 1 560 ? 18.024 -24.686 6.097 1.00 71.12 560 ASN A C 1
ATOM 4377 O O . ASN A 1 560 ? 19.072 -24.856 5.484 1.00 71.12 560 ASN A O 1
ATOM 4381 N N . SER A 1 561 ? 17.735 -23.530 6.699 1.00 58.62 561 SER A N 1
ATOM 4382 C CA . SER A 1 561 ? 18.615 -22.363 6.773 1.00 58.62 561 SER A CA 1
ATOM 4383 C C . SER A 1 561 ? 19.394 -22.255 8.089 1.00 58.62 561 SER A C 1
ATOM 4385 O O . SER A 1 561 ? 20.153 -21.295 8.246 1.00 58.62 561 SER A O 1
ATOM 4387 N N . SER A 1 562 ? 19.175 -23.160 9.046 1.00 37.09 562 SER A N 1
ATOM 4388 C CA . SER A 1 562 ? 20.003 -23.257 10.250 1.00 37.09 562 SER A CA 1
ATOM 4389 C C . SER A 1 562 ? 21.332 -23.943 9.892 1.00 37.09 562 SER A C 1
ATOM 4391 O O . SER A 1 562 ? 21.286 -24.939 9.173 1.00 37.09 562 SER A O 1
ATOM 4393 N N . PRO A 1 563 ? 22.487 -23.386 10.305 1.00 40.28 563 PRO A N 1
ATOM 4394 C CA . PRO A 1 563 ? 23.810 -23.881 9.918 1.00 40.28 563 PRO A CA 1
ATOM 4395 C C . PRO A 1 563 ? 24.092 -25.316 10.365 1.00 40.28 563 PRO A C 1
ATOM 4397 O O . PRO A 1 563 ? 23.553 -25.724 11.422 1.00 40.28 563 PRO A O 1
#

Organism: NCBI:txid1903189

Radius of gyration: 31.09 Å; Cα contacts (8 Å, |Δi|>4): 888; chains: 1; bounding box: 80×91×60 Å

Solvent-accessible surface area (backbone atoms only — not comparable to full-atom values): 33194 Å² total; per-residue (Å²): 132,91,76,87,74,86,76,72,44,89,43,35,34,39,36,52,42,95,89,78,52,62,38,48,40,76,58,84,92,71,82,79,88,88,75,79,58,74,68,77,82,73,63,60,73,64,49,68,39,87,91,41,56,78,64,63,76,54,39,53,57,44,32,59,49,73,78,82,70,99,79,69,81,93,71,79,77,69,93,74,63,102,76,78,86,63,61,74,49,77,54,90,78,64,79,63,75,73,74,71,63,72,92,37,66,68,52,54,50,50,50,46,54,50,47,54,52,47,51,52,51,48,59,59,68,65,46,96,82,71,96,67,88,83,88,82,84,90,85,89,87,84,90,88,88,90,74,76,68,74,62,65,65,64,70,76,73,80,82,81,83,87,89,84,91,74,94,77,89,82,79,88,77,83,83,91,81,79,78,96,76,86,80,89,82,86,89,78,81,81,75,77,81,81,54,65,34,41,37,33,63,40,62,71,86,57,51,73,71,59,46,43,52,36,48,22,55,37,40,65,36,97,38,63,46,71,77,33,71,12,65,40,60,44,86,49,88,20,20,23,31,39,32,33,58,62,78,85,35,84,72,74,58,71,97,64,56,65,43,81,37,60,63,37,59,93,89,56,93,60,102,43,57,29,42,38,29,61,58,52,63,40,79,43,40,46,38,53,37,95,41,75,90,47,45,57,30,39,36,40,34,29,41,37,71,54,45,49,31,64,64,43,34,23,17,89,92,55,91,50,26,42,70,61,73,42,42,46,75,74,37,58,31,35,27,30,33,38,38,18,66,94,45,57,53,60,92,35,84,49,64,63,41,61,67,54,51,8,52,51,48,47,57,50,47,51,40,44,54,48,87,56,82,76,56,49,19,30,32,38,40,17,27,23,54,23,31,55,24,49,43,49,22,46,52,52,17,68,75,45,55,74,70,33,37,48,54,42,62,18,47,33,38,36,40,29,36,35,18,41,46,51,15,30,68,44,73,45,56,50,67,50,18,65,96,37,53,38,36,67,43,55,55,55,39,27,60,85,28,65,67,30,54,55,49,49,52,51,32,47,69,66,68,58,58,84,88,36,50,60,38,18,30,23,43,73,37,59,26,60,25,54,32,71,48,98,85,70,50,76,41,70,75,27,76,63,40,67,42,34,50,67,74,18,14,42,86,73,47,82,94,36,66,86,40,58,44,84,36,97,21,24,71,76,49,69,52,24,44,56,96,85,30,69,69,48,52,54,53,50,50,54,52,43,57,49,59,73,52,29,52,65,52,27,49,52,57,58,62,74,63,59,133

Mean predicted aligned error: 17.66 Å

pLDDT: mean 70.92, std 28.29, range [21.52, 98.81]

Secondary structure (DSSP, 8-state):
--------GGGEEEEEETTTEEEEEE-STT----------SSHHHHHTSTTSGGGGGGSEEEEEEE-S-S---SSSS----TT----EEEE---THHHHS--S-HHHHHHHHHHHHHHHHHHHHHTSTT--S----------------SSHHHHGGG------SS------PPPP------PPP---------PPEEEEEEE-TT--HHHHHHHHHHHTT-S-EEEEEEEEPSSS-S-EEEEEEE-S--GGG-SS-SEEEEE--STT--S--EEEEESS--EEEEEE--SSGGG--EEEEEE--TT--TTTTSB-TTSS-BHHHHTHHHH-TTEEEEEEE----SSS------HHHHHHHHHHHHHHHH-S-TT---EEEEEETHHHHHHHHHHHHHHTS-HHHHHHHHHEEEEEEES--TT----HHHHHHHTTSTTHHHHHTTSTT-HHHHHHHHHHHHHS--TTSEEEEEEE-SPEEEEEE-TTS-EEEEEEEE-SS-TTTTS---GGGTT-EEEESS-TTTTT---TT-HHHHHHHHHHHHHHHHHHHHHHHHHHTT--

Foldseek 3Di:
DDDDDDDPQVFKEWEQDQPAGIFIDGHDPPDDDDDRPGPDDDPCVVCPDPVNLVVNVSHQYAWEDEPDDPPPDPDPTDSDDPPPDHHYHYDYDDPVVVPPDDDWVVVVVVVCVVVVVVVVVVVVVPPPPDPDDDDDDDDDDDDDDDTPPPVVVVVVPPDDDDDDDDDDDDDDDDDDDDDDDDDDDDDDDPPDPFAKKKKKQAAPPDDPVRVQVQCCFQQVHPAKDFLAWACAFQPDRMIMTIITGPDDGPQPDDPDFKGWTFGDDPPDPDGTTMIMGRQCAFKDWLDAAPDPVLQQAEEEEEAAAQDRFQVLQAAPPDRDRCLNPPLCVLRVNYTGMIHGDDRHLAPDQDLDALLNLLVVNLVSVCRRCDPVVVLHAYAYEYAASRVLSPLSNLLVLLPDDPSSVSNNLSHAYYEYELHQLQAWPCVLSCVRQPVHSCNVNSVCRHNPRPVSVVSLVSSCVRSVDPNHYYAFEAEPDFFQGWDADPVRDIDSNHDTGQTGDQVSRDSNHPVCNVRYYYDHDGSSCLNNDDPPRPSSVVVSVVVSVSSVSSNVSSVVSVVVPDD

InterPro domains:
  IPR029058 Alpha/Beta hydrolase fold [G3DSA:3.40.50.1820] (302-550)
  IPR029058 Alpha/Beta hydrolase fold [SSF53474] (300-527)
  IPR052374 SERAC1 [PTHR48182] (287-532)

Nearest PDB structures (foldseek):
  2qru-assembly1_A  TM=5.385E-01  e=3.198E-04  Enterococcus faecalis V583
  7qg6-assembly1_E  TM=5.072E-01  e=4.816E-01  Homo sapiens
  7qg6-assembly1_A  TM=4.856E-01  e=6.824E-01  Homo sapiens
  7qg6-assembly1_G  TM=5.389E-01  e=1.086E+00  Homo sapiens